Protein 3V53 (pdb70)

InterPro domains:
  IPR000504 RNA recognition motif domain [PF00076] (89-157)
  IPR000504 RNA recognition motif domain [PS50102] (87-164)
  IPR000504 RNA recognition motif domain [SM00360] (88-160)
  IPR002483 PWI domain [PF01480] (771-836)
  IPR002483 PWI domain [PS51025] (750-843)
  IPR002483 PWI domain [SM00311] (763-836)
  IPR012677 Nucleotide-binding alpha-beta plait domain superfamily [G3DSA:3.30.70.330] (80-192)
  IPR034268 RBM25, RNA recognition motif [cd12446] (87-169)
  IPR035979 RNA-binding domain superfamily [SSF54928] (70-164)
  IPR036483 PWI domain superfamily [SSF101233] (751-835)
  IPR052768 RNA-binding protein 25 [PTHR18806] (356-843)

CATH classification: 1.20.1390.10

Nearest PDB structures (foldseek):
  3v53-assembly4_D  TM=1.009E+00  e=7.976E-16  Homo sapiens
  3v53-assembly2_B  TM=9.861E-01  e=3.843E-13  Homo sapiens
  3v53-assembly3_C  TM=9.890E-01  e=5.016E-13  Homo sapiens
  3v53-assembly1_A  TM=9.859E-01  e=1.176E-12  Homo sapiens
  3v53-assembly5_E  TM=9.800E-01  e=1.276E-10  Homo sapiens

Sequence (537 aa):
HHHHMKRKHIKSLIEKIPTAKPELFAYPLDWSIVDSILMERRIRPWINKKIIEYIGATLVDFVCSKVMAHSSPQSILDDVAMVLDEEAEVFIVKMWRLLIYETEAKKIGLHHHMKRKHIKSLIEKIPTAKPELFAYPLDWSIVDSILMERRIRPWINKKIIEYIGEEEATLVDFVCSKVMAHSSPQSILDDVAMVLDEEAEVFIVKMWRLLIYETEAKKIGLKHIKSLIEKIPTAKPELFAYPLDWSIVDSILMERRIRPWINKKIIEYIGEEEATLVDFVCSKVMAHSSPQSILDDVAMVLDEEAEVFIVKMWRLLIYETEAKKIHHMKRKHIKSLIEKIPTAKPELFAYPLDWSIVDSILMERRIRPWINKKIIEYIGEEEATLVDFVCSKVMAHSSPQSILDDVAMVLDEEAEVFIVKMWRLLIYETEAKKIKHIKSLIEKIPTAKPELFAYPLDWSIVDSILMERRIRPWINKKIIEYIEEEATLVDFVCSKVMAHSSPQSILDDVAMVLDEEAEVFIVKMWRLLIYETEAKK

Secondary structure (DSSP, 8-state):
-TTHHHHHSSHHHHHHS-SSHHHHHHS---TTTS-HHHIIIIIHHHHHHHHHHHT--HHHHHHHHHHHTT--HHHHHHHHHHHHTTHHHHHHHHHHHHHHHHHHHHHH--/--HHHHHS-HHHHTTS-SSHHHHHT----GGG--HHHIIIIIHHHHHHHHHHHSSS--HHHHHHHHHHHHTT--HHHHHHHHTTTSTTTHHHHHHHHHHHHHHHHHHHHTT-/--HHHHHHHS--SHHHHHHS---STT--HHHIIIIIHHHHHHHHHHHHSS--HHHHHHHHHHHHHT--HHHHHHHHTTT-TTTHHHHHHHHHHHHHHHHHHHH-/-HHHHH-HHHHHHHS-SSHHHHHT----GGG--HHHIIIIIHHHHHHHHHHHHTS--HHHHHHHHHHHHTT--HHHHHHHHTTTSTTHHHHHHHHHHHHHHHHHHHHH-/--HHHHHTTS--SHHHHHTS---TTT--HHHIIIIIHHHHHHHHHHH----HHHHHHHHHHHHTT--HHHHHHHHTTTSTTTHHHHHHHHHHHHHHHHHHH-

Foldseek 3Di:
DLCVLLVVPVVPLLVLQDPDPVVLLVDPFDCVLVDPVCCVPPNLVVQVVVVCVQPVDPVSVVLSVCVNVVDRLVVSLVVCCVPRPVVSVVVSSVSSSVRSSNRVSVVSPD/DCPLVVPPPVVLLVLADDDDVVNLPDPFPLVQPDPCCCVPPQLVVLQVVCCVQDVHGDVVLSVVLSVCSVVVHRLVVSLVVSCVPVNPCSSVVSSVSSSVRSSSSVSVVPPD/DPQPVLLVVQDQDDPVLLVDPQPLVQDDDVCCVPPQLVVLQVVVCVQVVDGDVVLSVVLSVCSNVVHRLVVSLVVCCVVVVPCSVVSSSVNSSRSSSVSVVVVD/DCLLVVPVPPLVVLQDPDDVVLLVRPFPLVLVDPVCCVPPQLVVLQVVVCVQVVDGDVVLSVVLVVCSNVVHRLVVSLVVCCVVRPPCSSVVSSVSSSVRSSVRVSVVD/DDVPVLLVPADDDDVVNLVDPFDVVLVDVVCLVPPQLVVLQVVCVVQPVRPPVVSVVLSVCVNVVDRLVVSLVVSCVVVVPCSSVSSSVNSSVSSRVSVVSD

Solvent-accessible surface area: 29246 Å² total; per-residue (Å²): 102,118,63,103,59,56,74,131,43,69,177,69,9,86,82,36,14,32,148,33,74,90,83,3,27,79,48,117,20,45,58,101,30,7,57,85,62,13,14,136,83,90,2,108,64,51,0,71,63,19,24,93,98,89,82,88,110,57,24,7,69,22,5,11,62,42,0,73,67,81,21,64,12,59,45,0,14,35,6,10,24,11,71,24,80,120,36,0,67,90,6,0,39,44,0,3,108,18,1,1,32,29,8,51,5,127,113,50,46,148,136,55,84,59,88,80,78,130,31,171,55,16,92,122,40,14,18,124,50,64,97,100,2,26,78,39,115,16,45,54,104,39,11,60,83,64,15,15,130,119,46,2,72,48,55,0,30,139,46,1,72,114,54,61,67,121,105,72,47,96,24,0,56,78,2,11,56,58,4,71,68,91,19,61,10,71,44,4,18,74,58,1,27,154,88,2,104,104,67,1,83,97,0,0,35,34,0,8,104,40,1,0,40,24,4,30,20,105,95,117,73,211,145,130,13,63,55,14,5,105,119,5,13,101,55,69,103,117,0,33,81,51,113,13,56,61,100,35,12,56,82,119,14,4,130,188,46,0,92,64,22,0,38,74,17,6,70,110,38,58,65,112,118,83,63,103,28,6,73,84,1,4,57,63,0,68,71,82,22,63,12,72,43,0,15,69,57,9,30,161,117,16,134,149,57,2,85,70,0,0,26,71,0,5,9,6,0,0,17,28,0,39,33,98,71,81,99,124,57,57,189,130,40,80,172,49,1,83,134,96,13,28,140,51,69,98,115,4,31,76,35,116,16,37,48,98,39,7,54,80,88,24,15,75,208,83,0,77,58,36,0,31,54,39,0,64,116,54,68,74,111,104,32,42,57,0,0,70,3,0,15,57,63,0,80,70,89,22,58,10,63,50,2,10,52,15,1,32,13,30,15,52,74,36,0,85,74,0,0,38,92,0,4,95,16,0,0,32,17,0,15,7,65,113,91,130,35,8,126,75,19,21,87,56,21,19,137,45,78,102,99,4,28,77,78,124,37,42,44,100,68,38,42,87,124,31,34,127,73,50,9,32,70,32,0,53,24,26,7,57,98,32,53,102,53,34,73,94,36,15,99,89,3,20,62,54,12,67,70,106,26,57,18,68,41,0,16,84,50,11,28,160,120,16,117,131,62,1,71,75,0,0,39,57,0,25,42,1,17,12,18,49,20,52,40,80,101

GO terms:
  GO:0005515 protein binding (F, IPI)
  GO:0005654 nucleoplasm (C, TAS)
  GO:0016607 nuclear speck (C, IDA)
  GO:0003729 mRNA binding (F, IDA)
  GO:0042981 regulation of apoptotic process (P, IDA)
  GO:0000381 regulation of alternative mRNA splicing, via spliceosome (P, IDA)
  GO:0003723 RNA binding (F, HDA)

Organism: Homo sapiens (NCBI:txid9606)

Radius of gyration: 31.36 Å; Cα contacts (8 Å, |Δi|>4): 424; chains: 5; bounding box: 88×64×77 Å

B-factor: mean 81.65, std 25.26, range [36.69, 158.66]

Structure (mmCIF, N/CA/C/O backbone):
data_3V53
#
_entry.id   3V53
#
_cell.length_a   81.577
_cell.length_b   86.172
_cell.length_c   197.174
_cell.angle_alpha   90.00
_cell.angle_beta   90.00
_cell.angle_gamma   90.00
#
_symmetry.space_group_name_H-M   'C 2 2 21'
#
loop_
_atom_site.group_PDB
_atom_site.id
_atom_site.type_symbol
_atom_site.label_atom_id
_atom_site.label_alt_id
_atom_site.label_comp_id
_atom_site.label_asym_id
_atom_site.label_entity_id
_atom_site.label_seq_id
_atom_site.pdbx_PDB_ins_code
_atom_site.Cartn_x
_atom_site.Cartn_y
_atom_site.Cartn_z
_atom_site.occupancy
_atom_site.B_iso_or_equiv
_atom_site.auth_seq_id
_atom_site.auth_comp_id
_atom_site.auth_asym_id
_atom_site.auth_atom_id
_atom_site.pdbx_PDB_model_num
ATOM 1 N N . HIS A 1 5 ? 43.340 17.787 41.211 1.00 129.79 729 HIS A N 1
ATOM 2 C CA . HIS A 1 5 ? 43.222 17.947 39.731 1.00 125.63 729 HIS A CA 1
ATOM 3 C C . HIS A 1 5 ? 41.964 17.285 39.169 1.00 122.52 729 HIS A C 1
ATOM 4 O O . HIS A 1 5 ? 41.494 17.663 38.091 1.00 118.10 729 HIS A O 1
ATOM 6 N N . HIS A 1 6 ? 41.429 16.310 39.910 1.00 125.46 730 HIS A N 1
ATOM 7 C CA . HIS A 1 6 ? 40.247 15.530 39.508 1.00 123.81 730 HIS A CA 1
ATOM 8 C C . HIS A 1 6 ? 39.164 16.381 38.834 1.00 118.02 730 HIS A C 1
ATOM 9 O O . HIS A 1 6 ? 38.779 16.121 37.692 1.00 115.17 730 HIS A O 1
ATOM 11 N N . HIS A 1 7 ? 38.682 17.393 39.552 1.00 116.93 731 HIS A N 1
ATOM 12 C CA . HIS A 1 7 ? 37.801 18.419 38.996 1.00 112.17 731 HIS A CA 1
ATOM 13 C C . HIS A 1 7 ? 38.238 19.766 39.563 0.50 112.04 731 HIS A C 1
ATOM 14 O O . HIS A 1 7 ? 37.543 20.776 39.423 0.50 108.90 731 HIS A O 1
ATOM 16 N N . HIS A 1 8 ? 39.414 19.754 40.191 1.00 116.13 732 HIS A N 1
ATOM 17 C CA . HIS A 1 8 ? 39.984 20.901 40.895 1.00 117.32 732 HIS A CA 1
ATOM 18 C C . HIS A 1 8 ? 40.377 22.051 39.967 1.00 114.20 732 HIS A C 1
ATOM 19 O O . HIS A 1 8 ? 40.143 23.220 40.291 1.00 112.78 732 HIS A O 1
ATOM 26 N N . MET A 1 9 ? 40.966 21.717 38.818 1.00 113.75 733 MET A N 1
ATOM 27 C CA . MET A 1 9 ? 41.400 22.721 37.840 1.00 111.48 733 MET A CA 1
ATOM 28 C C . MET A 1 9 ? 40.233 23.414 37.155 1.00 106.79 733 MET A C 1
ATOM 29 O O . MET A 1 9 ? 40.335 24.579 36.768 1.00 105.07 733 MET A O 1
ATOM 34 N N . LYS A 1 10 ? 39.127 22.688 37.014 1.00 105.25 734 LYS A N 1
ATOM 35 C CA . LYS A 1 10 ? 37.914 23.215 36.390 1.00 101.54 734 LYS A CA 1
ATOM 36 C C . LYS A 1 10 ? 37.228 24.270 37.253 1.00 101.03 734 LYS A C 1
ATOM 37 O O . LYS A 1 10 ? 36.630 25.214 36.732 1.00 98.57 734 LYS A O 1
ATOM 43 N N . ARG A 1 11 ? 37.313 24.095 38.571 1.00 103.85 735 ARG A N 1
ATOM 44 C CA . ARG A 1 11 ? 36.647 24.981 39.521 1.00 104.15 735 ARG A CA 1
ATOM 45 C C . ARG A 1 11 ? 37.473 26.232 39.827 1.00 104.69 735 ARG A C 1
ATOM 46 O O . ARG A 1 11 ? 36.926 27.333 39.929 1.00 103.50 735 ARG A O 1
ATOM 48 N N . LYS A 1 12 ? 38.787 26.048 39.959 1.00 106.91 736 LYS A N 1
ATOM 49 C CA . LYS A 1 12 ? 39.728 27.115 40.331 1.00 108.22 736 LYS A CA 1
ATOM 50 C C . LYS A 1 12 ? 39.809 28.256 39.305 1.00 105.79 736 LYS A C 1
ATOM 51 O O . LYS A 1 12 ? 39.902 29.461 39.681 1.00 106.06 736 LYS A O 1
ATOM 57 N N . HIS A 1 13 ? 39.785 27.855 38.013 1.00 103.88 737 HIS A N 1
ATOM 58 C CA . HIS A 1 13 ? 39.787 28.843 36.941 1.00 101.99 737 HIS A CA 1
ATOM 59 C C . HIS A 1 13 ? 38.378 28.706 36.375 1.00 99.05 737 HIS A C 1
ATOM 60 O O . HIS A 1 13 ? 38.121 27.916 35.445 1.00 97.82 737 HIS A O 1
ATOM 67 N N . ILE A 1 14 ? 37.455 29.450 36.997 1.00 98.38 738 ILE A N 1
ATOM 68 C CA . ILE A 1 14 ? 36.061 29.465 36.562 1.00 96.11 738 ILE A CA 1
ATOM 69 C C . ILE A 1 14 ? 35.865 30.771 35.828 1.00 95.11 738 ILE A C 1
ATOM 70 O O . ILE A 1 14 ? 35.130 30.842 34.846 1.00 93.55 738 ILE A O 1
ATOM 73 N N . LYS A 1 15 ? 36.562 31.798 36.314 1.00 96.53 739 LYS A N 1
ATOM 74 C CA . LYS A 1 15 ? 36.471 33.147 35.773 1.00 96.37 739 LYS A CA 1
ATOM 75 C C . LYS A 1 15 ? 37.213 33.228 34.446 1.00 96.08 739 LYS A C 1
ATOM 76 O O . LYS A 1 15 ? 36.795 33.939 33.530 1.00 95.67 739 LYS A O 1
ATOM 82 N N . SER A 1 16 ? 38.305 32.476 34.350 1.00 96.94 740 SER A N 1
ATOM 83 C CA . SER A 1 16 ? 39.181 32.509 33.186 1.00 97.56 740 SER A CA 1
ATOM 84 C C . SER A 1 16 ? 38.631 31.654 32.043 1.00 95.67 740 SER A C 1
ATOM 85 O O . SER A 1 16 ? 38.575 32.100 30.894 1.00 95.55 740 SER A O 1
ATOM 88 N N . LEU A 1 17 ? 38.222 30.429 32.369 1.00 94.51 741 LEU A N 1
ATOM 89 C CA . LEU A 1 17 ? 37.741 29.473 31.375 1.00 92.90 741 LEU A CA 1
ATOM 90 C C . LEU A 1 17 ? 36.416 29.889 30.752 1.00 90.92 741 LEU A C 1
ATOM 91 O O . LEU A 1 17 ? 36.156 29.597 29.584 1.00 90.03 741 LEU A O 1
ATOM 96 N N . ILE A 1 18 ? 35.582 30.567 31.533 1.00 90.68 742 ILE A N 1
ATOM 97 C CA . ILE A 1 18 ? 34.279 31.007 31.045 1.00 89.58 742 ILE A CA 1
ATOM 98 C C . ILE A 1 18 ? 34.427 32.153 30.048 1.00 90.40 742 ILE A C 1
ATOM 99 O O . ILE A 1 18 ? 33.609 32.300 29.136 1.00 89.84 742 ILE A O 1
ATOM 104 N N . GLU A 1 19 ? 35.485 32.946 30.222 1.00 92.23 743 GLU A N 1
ATOM 105 C CA . GLU A 1 19 ? 35.772 34.075 29.343 1.00 93.83 743 GLU A CA 1
ATOM 106 C C . GLU A 1 19 ? 36.130 33.598 27.939 1.00 94.12 743 GLU A C 1
ATOM 107 O O . GLU A 1 19 ? 35.854 34.285 26.955 1.00 94.94 743 GLU A O 1
ATOM 109 N N . LYS A 1 20 ? 36.733 32.412 27.861 1.00 93.97 744 LYS A N 1
ATOM 110 C CA . LYS A 1 20 ? 37.119 31.801 26.590 1.00 94.82 744 LYS A CA 1
ATOM 111 C C . LYS A 1 20 ? 35.919 31.421 25.712 1.00 93.42 744 LYS A C 1
ATOM 112 O O . LYS A 1 20 ? 36.004 31.481 24.485 1.00 94.47 744 LYS A O 1
ATOM 114 N N . ILE A 1 21 ? 34.806 31.042 26.342 1.00 91.81 745 ILE A N 1
ATOM 115 C CA . ILE A 1 21 ? 33.615 30.573 25.621 1.00 90.73 745 ILE A CA 1
ATOM 116 C C . ILE A 1 21 ? 32.797 31.720 25.014 1.00 91.88 745 ILE A C 1
ATOM 117 O O . ILE A 1 21 ? 32.315 32.593 25.741 1.00 92.35 745 ILE A O 1
ATOM 122 N N . PRO A 1 22 ? 32.635 31.711 23.675 1.00 92.89 746 PRO A N 1
ATOM 123 C CA . PRO A 1 22 ? 31.860 32.721 22.950 1.00 94.79 746 PRO A CA 1
ATOM 124 C C . PRO A 1 22 ? 30.356 32.599 23.203 1.00 94.32 746 PRO A C 1
ATOM 125 O O . PRO A 1 22 ? 29.842 31.492 23.368 1.00 92.48 746 PRO A O 1
ATOM 129 N N . THR A 1 23 ? 29.663 33.736 23.225 1.00 96.70 747 THR A N 1
ATOM 130 C CA . THR A 1 23 ? 28.228 33.766 23.519 1.00 97.40 747 THR A CA 1
ATOM 131 C C . THR A 1 23 ? 27.365 33.763 22.253 1.00 99.10 747 THR A C 1
ATOM 132 O O . THR A 1 23 ? 26.147 33.559 22.324 1.00 99.51 747 THR A O 1
ATOM 136 N N . ALA A 1 24 ? 27.999 33.990 21.103 1.00 100.79 748 ALA A N 1
ATOM 137 C CA . ALA A 1 24 ? 27.308 33.963 19.814 1.00 102.81 748 ALA A CA 1
ATOM 138 C C . ALA A 1 24 ? 27.575 32.650 19.081 1.00 101.25 748 ALA A C 1
ATOM 139 O O . ALA A 1 24 ? 28.731 32.269 18.882 1.00 100.69 748 ALA A O 1
ATOM 141 N N . LYS A 1 25 ? 26.496 31.971 18.683 1.00 101.18 749 LYS A N 1
ATOM 142 C CA . LYS A 1 25 ? 26.565 30.669 18.002 1.00 99.85 749 LYS A CA 1
ATOM 143 C C . LYS A 1 25 ? 27.549 30.613 16.816 1.00 101.43 749 LYS A C 1
ATOM 144 O O . LYS A 1 25 ? 28.379 29.704 16.763 1.00 99.97 749 LYS A O 1
ATOM 150 N N . PRO A 1 26 ? 27.465 31.575 15.867 1.00 105.04 750 PRO A N 1
ATOM 151 C CA . PRO A 1 26 ? 28.413 31.531 14.745 1.00 107.25 750 PRO A CA 1
ATOM 152 C C . PRO A 1 26 ? 29.872 31.626 15.197 1.00 107.22 750 PRO A C 1
ATOM 153 O O . PRO A 1 26 ? 30.719 30.897 14.679 1.00 107.46 750 PRO A O 1
ATOM 157 N N . GLU A 1 27 ? 30.149 32.505 16.159 1.00 107.35 751 GLU A N 1
ATOM 158 C CA . GLU A 1 27 ? 31.483 32.630 16.746 1.00 107.48 751 GLU A CA 1
ATOM 159 C C . GLU A 1 27 ? 31.899 31.363 17.497 1.00 104.14 751 GLU A C 1
ATOM 160 O O . GLU A 1 27 ? 33.035 30.900 17.361 1.00 104.70 751 GLU A O 1
ATOM 166 N N . LEU A 1 28 ? 30.970 30.812 18.278 1.00 101.24 752 LEU A N 1
ATOM 167 C CA . LEU A 1 28 ? 31.217 29.620 19.089 1.00 98.46 752 LEU A CA 1
ATOM 168 C C . LEU A 1 28 ? 31.385 28.364 18.243 1.00 98.02 752 LEU A C 1
ATOM 169 O O . LEU A 1 28 ? 32.178 27.487 18.578 1.00 97.29 752 LEU A O 1
ATOM 174 N N . PHE A 1 29 ? 30.642 28.285 17.146 1.00 98.94 753 PHE A N 1
ATOM 175 C CA . PHE A 1 29 ? 30.778 27.175 16.209 1.00 99.15 753 PHE A CA 1
ATOM 176 C C . PHE A 1 29 ? 32.099 27.265 15.448 1.00 101.75 753 PHE A C 1
ATOM 177 O O . PHE A 1 29 ? 32.646 26.249 15.015 1.00 102.09 753 PHE A O 1
ATOM 185 N N . ALA A 1 30 ? 32.608 28.487 15.309 1.00 104.06 754 ALA A N 1
ATOM 186 C CA . ALA A 1 30 ? 33.874 28.738 14.625 1.00 107.40 754 ALA A CA 1
ATOM 187 C C . ALA A 1 30 ? 35.091 28.480 15.519 1.00 107.20 754 ALA A C 1
ATOM 188 O O . ALA A 1 30 ? 36.219 28.383 15.025 1.00 110.25 754 ALA A O 1
ATOM 190 N N . TYR A 1 31 ? 34.855 28.368 16.826 1.00 104.02 755 TYR A N 1
ATOM 191 C CA . TYR A 1 31 ? 35.925 28.214 17.810 1.00 103.86 755 TYR A CA 1
ATOM 192 C C . TYR A 1 31 ? 36.897 27.089 17.447 1.00 105.36 755 TYR A C 1
ATOM 193 O O . TYR A 1 31 ? 36.468 25.970 17.156 1.00 103.95 755 TYR A O 1
ATOM 202 N N . PRO A 1 32 ? 38.210 27.394 17.455 1.00 108.67 756 PRO A N 1
ATOM 203 C CA . PRO A 1 32 ? 39.266 26.424 17.158 1.00 111.22 756 PRO A CA 1
ATOM 204 C C . PRO A 1 32 ? 39.384 25.352 18.239 1.00 109.24 756 PRO A C 1
ATOM 205 O O . PRO A 1 32 ? 40.213 25.466 19.147 1.00 110.30 756 PRO A O 1
ATOM 209 N N . LEU A 1 33 ? 38.556 24.317 18.130 1.00 106.81 757 LEU A N 1
ATOM 210 C CA . LEU A 1 33 ? 38.537 23.243 19.114 1.00 105.32 757 LEU A CA 1
ATOM 211 C C . LEU A 1 33 ? 39.714 22.290 18.935 1.00 108.88 757 LEU A C 1
ATOM 212 O O . LEU A 1 33 ? 39.958 21.779 17.841 1.00 111.03 757 LEU A O 1
ATOM 217 N N . ASP A 1 34 ? 40.435 22.056 20.026 1.00 110.01 758 ASP A N 1
ATOM 218 C CA . ASP A 1 34 ? 41.539 21.113 20.030 1.00 113.99 758 ASP A CA 1
ATOM 219 C C . ASP A 1 34 ? 41.006 19.698 20.240 1.00 112.83 758 ASP A C 1
ATOM 220 O O . ASP A 1 34 ? 40.659 19.310 21.356 1.00 111.12 758 ASP A O 1
ATOM 225 N N . TRP A 1 35 ? 40.935 18.940 19.149 1.00 114.28 759 TRP A N 1
ATOM 226 C CA . TRP A 1 35 ? 40.425 17.569 19.169 1.00 113.76 759 TRP A CA 1
ATOM 227 C C . TRP A 1 35 ? 41.400 16.574 19.801 1.00 117.56 759 TRP A C 1
ATOM 228 O O . TRP A 1 35 ? 41.017 15.447 20.122 1.00 117.29 759 TRP A O 1
ATOM 239 N N . SER A 1 36 ? 42.653 16.995 19.969 1.00 121.69 760 SER A N 1
ATOM 240 C CA . SER A 1 36 ? 43.712 16.144 20.520 1.00 126.47 760 SER A CA 1
ATOM 241 C C . SER A 1 36 ? 43.482 15.847 21.996 1.00 125.14 760 SER A C 1
ATOM 242 O O . SER A 1 36 ? 43.927 14.819 22.511 1.00 128.13 760 SER A O 1
ATOM 245 N N . ILE A 1 37 ? 42.792 16.763 22.668 1.00 121.18 761 ILE A N 1
ATOM 246 C CA . ILE A 1 37 ? 42.412 16.590 24.066 1.00 119.83 761 ILE A CA 1
ATOM 247 C C . ILE A 1 37 ? 41.114 15.786 24.150 1.00 116.57 761 ILE A C 1
ATOM 248 O O . ILE A 1 37 ? 40.874 15.082 25.133 1.00 117.05 761 ILE A O 1
ATOM 253 N N . VAL A 1 38 ? 40.288 15.883 23.110 1.00 113.88 762 VAL A N 1
ATOM 254 C CA . VAL A 1 38 ? 39.083 15.065 23.008 1.00 111.42 762 VAL A CA 1
ATOM 255 C C . VAL A 1 38 ? 39.505 13.629 22.690 1.00 114.93 762 VAL A C 1
ATOM 256 O O . VAL A 1 38 ? 39.536 13.207 21.530 1.00 115.89 762 VAL A O 1
ATOM 260 N N . ASP A 1 39 ? 39.853 12.892 23.739 1.00 117.41 763 ASP A N 1
ATOM 261 C CA . ASP A 1 39 ? 40.395 11.547 23.598 1.00 121.74 763 ASP A CA 1
ATOM 262 C C . ASP A 1 39 ? 39.393 10.476 24.022 1.00 120.94 763 ASP A C 1
ATOM 263 O O . ASP A 1 39 ? 38.219 10.771 24.255 1.00 116.97 763 ASP A O 1
ATOM 268 N N . SER A 1 40 ? 39.868 9.236 24.114 1.00 125.38 764 SER A N 1
ATOM 269 C CA . SER A 1 40 ? 39.046 8.102 24.531 1.00 125.85 764 SER A CA 1
ATOM 270 C C . SER A 1 40 ? 38.515 8.262 25.957 1.00 125.01 764 SER A C 1
ATOM 271 O O . SER A 1 40 ? 37.369 7.902 26.240 1.00 123.05 764 SER A O 1
ATOM 273 N N . ILE A 1 41 ? 39.348 8.811 26.840 1.00 126.87 765 ILE A N 1
ATOM 274 C CA . ILE A 1 41 ? 38.999 8.992 28.250 1.00 126.96 765 ILE A CA 1
ATOM 275 C C . ILE A 1 41 ? 37.889 10.028 28.467 1.00 121.57 765 ILE A C 1
ATOM 276 O O . ILE A 1 41 ? 36.868 9.721 29.090 1.00 120.75 765 ILE A O 1
ATOM 278 N N . LEU A 1 42 ? 38.089 11.238 27.935 1.00 118.49 766 LEU A N 1
ATOM 279 C CA . LEU A 1 42 ? 37.160 12.370 28.112 1.00 113.77 766 LEU A CA 1
ATOM 280 C C . LEU A 1 42 ? 35.713 12.060 27.730 1.00 110.73 766 LEU A C 1
ATOM 281 O O . LEU A 1 42 ? 34.780 12.681 28.243 1.00 108.39 766 LEU A O 1
ATOM 283 N N . MET A 1 43 ? 35.543 11.097 26.828 1.00 111.24 767 MET A N 1
ATOM 284 C CA . MET A 1 43 ? 34.231 10.629 26.396 1.00 109.15 767 MET A CA 1
ATOM 285 C C . MET A 1 43 ? 33.460 9.902 27.495 1.00 110.78 767 MET A C 1
ATOM 286 O O . MET A 1 43 ? 32.290 10.213 27.760 1.00 108.72 767 MET A O 1
ATOM 291 N N . GLU A 1 44 ? 34.132 8.933 28.127 1.00 115.12 768 GLU A N 1
ATOM 292 C CA . GLU A 1 44 ? 33.504 8.120 29.166 1.00 117.76 768 GLU A CA 1
ATOM 293 C C . GLU A 1 44 ? 33.382 8.904 30.470 1.00 117.86 768 GLU A C 1
ATOM 294 O O . GLU A 1 44 ? 32.389 8.774 31.188 1.00 118.31 768 GLU A O 1
ATOM 300 N N . ARG A 1 45 ? 34.398 9.714 30.765 1.00 117.77 769 ARG A N 1
ATOM 301 C CA . ARG A 1 45 ? 34.432 10.502 31.991 1.00 118.05 769 ARG A CA 1
ATOM 302 C C . ARG A 1 45 ? 33.321 11.558 32.037 1.00 113.96 769 ARG A C 1
ATOM 303 O O . ARG A 1 45 ? 32.480 11.525 32.940 1.00 114.91 769 ARG A O 1
ATOM 305 N N . ARG A 1 46 ? 33.302 12.466 31.057 1.00 110.01 770 ARG A N 1
ATOM 306 C CA . ARG A 1 46 ? 32.406 13.637 31.114 1.00 106.61 770 ARG A CA 1
ATOM 307 C C . ARG A 1 46 ? 31.426 13.800 29.951 0.50 103.59 770 ARG A C 1
ATOM 308 O O . ARG A 1 46 ? 30.298 14.271 30.150 0.50 102.33 770 ARG A O 1
ATOM 316 N N . ILE A 1 47 ? 31.861 13.429 28.746 1.00 103.00 771 ILE A N 1
ATOM 317 C CA . ILE A 1 47 ? 31.087 13.742 27.539 1.00 100.35 771 ILE A CA 1
ATOM 318 C C . ILE A 1 47 ? 29.931 12.773 27.322 1.00 100.81 771 ILE A C 1
ATOM 319 O O . ILE A 1 47 ? 28.765 13.195 27.258 1.00 99.40 771 ILE A O 1
ATOM 324 N N . ARG A 1 48 ? 30.259 11.482 27.225 1.00 103.29 772 ARG A N 1
ATOM 325 C CA . ARG A 1 48 ? 29.261 10.448 26.946 1.00 104.34 772 ARG A CA 1
ATOM 326 C C . ARG A 1 48 ? 28.113 10.424 27.962 1.00 105.48 772 ARG A C 1
ATOM 327 O O . ARG A 1 48 ? 26.949 10.362 27.554 1.00 104.67 772 ARG A O 1
ATOM 335 N N . PRO A 1 49 ? 28.426 10.481 29.278 1.00 107.85 773 PRO A N 1
ATOM 336 C CA . PRO A 1 49 ? 27.327 10.497 30.242 1.00 109.60 773 PRO A CA 1
ATOM 337 C C . PRO A 1 49 ? 26.495 11.774 30.138 1.00 107.09 773 PRO A C 1
ATOM 338 O O . PRO A 1 49 ? 25.271 11.725 30.286 1.00 107.91 773 PRO A O 1
ATOM 342 N N . TRP A 1 50 ? 27.160 12.896 29.871 1.00 104.66 774 TRP A N 1
ATOM 343 C CA . TRP A 1 50 ? 26.494 14.186 29.726 1.00 102.60 774 TRP A CA 1
ATOM 344 C C . TRP A 1 50 ? 25.483 14.156 28.586 1.00 101.45 774 TRP A C 1
ATOM 345 O O . TRP A 1 50 ? 24.389 14.711 28.707 1.00 101.59 774 TRP A O 1
ATOM 356 N N . ILE A 1 51 ? 25.866 13.515 27.483 1.00 100.92 775 ILE A N 1
ATOM 357 C CA . ILE A 1 51 ? 24.986 13.348 26.329 1.00 100.36 775 ILE A CA 1
ATOM 358 C C . ILE A 1 51 ? 23.784 12.488 26.712 1.00 103.19 775 ILE A C 1
ATOM 359 O O . ILE A 1 51 ? 22.632 12.875 26.480 1.00 103.29 775 ILE A O 1
ATOM 364 N N . ASN A 1 52 ? 24.068 11.334 27.312 1.00 106.21 776 ASN A N 1
ATOM 365 C CA . ASN A 1 52 ? 23.038 10.379 27.705 1.00 109.78 776 ASN A CA 1
ATOM 366 C C . ASN A 1 52 ? 22.053 10.953 28.723 1.00 112.04 776 ASN A C 1
ATOM 367 O O . ASN A 1 52 ? 20.861 10.652 28.671 1.00 114.01 776 ASN A O 1
ATOM 372 N N . LYS A 1 53 ? 22.551 11.781 29.638 1.00 112.34 777 LYS A N 1
ATOM 373 C CA . LYS A 1 53 ? 21.696 12.420 30.638 1.00 114.89 777 LYS A CA 1
ATOM 374 C C . LYS A 1 53 ? 20.789 13.474 30.004 1.00 113.47 777 LYS A C 1
ATOM 375 O O . LYS A 1 53 ? 19.592 13.527 30.299 1.00 116.14 777 LYS A O 1
ATOM 377 N N . LYS A 1 54 ? 21.362 14.293 29.123 1.00 110.00 778 LYS A N 1
ATOM 378 C CA . LYS A 1 54 ? 20.631 15.381 28.469 1.00 108.92 778 LYS A CA 1
ATOM 379 C C . LYS A 1 54 ? 19.609 14.889 27.441 1.00 109.44 778 LYS A C 1
ATOM 380 O O . LYS A 1 54 ? 18.667 15.609 27.108 1.00 110.02 778 LYS A O 1
ATOM 382 N N . ILE A 1 55 ? 19.793 13.665 26.949 1.00 109.73 779 ILE A N 1
ATOM 383 C CA . ILE A 1 55 ? 18.902 13.095 25.934 1.00 110.39 779 ILE A CA 1
ATOM 384 C C . ILE A 1 55 ? 17.551 12.655 26.517 1.00 114.57 779 ILE A C 1
ATOM 385 O O . ILE A 1 55 ? 16.559 12.547 25.790 1.00 115.57 779 ILE A O 1
ATOM 390 N N . ILE A 1 56 ? 17.523 12.413 27.827 1.00 117.54 780 ILE A N 1
ATOM 391 C CA . ILE A 1 56 ? 16.305 11.990 28.520 1.00 122.45 780 ILE A CA 1
ATOM 392 C C . ILE A 1 56 ? 15.237 13.090 28.528 1.00 123.98 780 ILE A C 1
ATOM 393 O O . ILE A 1 56 ? 14.044 12.803 28.375 1.00 127.41 780 ILE A O 1
ATOM 398 N N . GLU A 1 57 ? 15.675 14.340 28.681 1.00 121.86 781 GLU A N 1
ATOM 399 C CA . GLU A 1 57 ? 14.767 15.492 28.729 1.00 123.56 781 GLU A CA 1
ATOM 400 C C . GLU A 1 57 ? 14.029 15.713 27.415 1.00 122.87 781 GLU A C 1
ATOM 401 O O . GLU A 1 57 ? 12.886 16.173 27.408 1.00 126.26 781 GLU A O 1
ATOM 407 N N . TYR A 1 58 ? 14.689 15.387 26.310 1.00 118.95 782 TYR A N 1
ATOM 408 C CA . TYR A 1 58 ? 14.098 15.575 25.000 1.00 118.29 782 TYR A CA 1
ATOM 409 C C . TYR A 1 58 ? 13.126 14.433 24.628 1.00 121.02 782 TYR A C 1
ATOM 410 O O . TYR A 1 58 ? 12.032 14.689 24.056 1.00 123.48 782 TYR A O 1
ATOM 419 N N . ILE A 1 59 ? 13.508 13.189 24.994 1.00 121.15 783 ILE A N 1
ATOM 420 C CA . ILE A 1 59 ? 12.762 12.001 24.520 1.00 123.44 783 ILE A CA 1
ATOM 421 C C . ILE A 1 59 ? 12.130 11.060 25.569 1.00 128.26 783 ILE A C 1
ATOM 422 O O . ILE A 1 59 ? 10.992 10.602 25.383 1.00 132.12 783 ILE A O 1
ATOM 424 N N . GLY A 1 60 ? 12.868 10.754 26.638 1.00 128.49 784 GLY A N 1
ATOM 425 C CA . GLY A 1 60 ? 12.405 9.775 27.651 1.00 133.38 784 GLY A CA 1
ATOM 426 C C . GLY A 1 60 ? 12.912 8.340 27.431 1.00 133.35 784 GLY A C 1
ATOM 427 O O . GLY A 1 60 ? 14.041 8.136 26.978 1.00 129.18 784 GLY A O 1
ATOM 428 N N . ALA A 1 64 ? 18.466 6.124 22.913 1.00 127.37 788 ALA A N 1
ATOM 429 C CA . ALA A 1 64 ? 19.199 4.940 23.347 1.00 129.54 788 ALA A CA 1
ATOM 430 C C . ALA A 1 64 ? 20.345 4.601 22.390 1.00 127.46 788 ALA A C 1
ATOM 431 O O . ALA A 1 64 ? 21.519 4.769 22.732 1.00 126.61 788 ALA A O 1
ATOM 433 N N . THR A 1 65 ? 19.996 4.130 21.193 1.00 127.03 789 THR A N 1
ATOM 434 C CA . THR A 1 65 ? 20.983 3.800 20.162 1.00 125.64 789 THR A CA 1
ATOM 435 C C . THR A 1 65 ? 21.590 5.057 19.540 1.00 121.95 789 THR A C 1
ATOM 436 O O . THR A 1 65 ? 22.747 5.049 19.119 1.00 121.24 789 THR A O 1
ATOM 440 N N . LEU A 1 66 ? 20.800 6.129 19.494 1.00 120.24 790 LEU A N 1
ATOM 441 C CA . LEU A 1 66 ? 21.231 7.417 18.949 1.00 117.15 790 LEU A CA 1
ATOM 442 C C . LEU A 1 66 ? 22.375 8.041 19.746 1.00 115.97 790 LEU A C 1
ATOM 443 O O . LEU A 1 66 ? 23.217 8.739 19.182 1.00 114.30 790 LEU A O 1
ATOM 445 N N . VAL A 1 67 ? 22.398 7.781 21.052 1.00 117.22 791 VAL A N 1
ATOM 446 C CA . VAL A 1 67 ? 23.423 8.317 21.954 1.00 116.50 791 VAL A CA 1
ATOM 447 C C . VAL A 1 67 ? 24.842 8.038 21.446 1.00 115.94 791 VAL A C 1
ATOM 448 O O . VAL A 1 67 ? 25.683 8.936 21.413 1.00 114.44 791 VAL A O 1
ATOM 452 N N . ASP A 1 68 ? 25.090 6.796 21.036 1.00 117.44 792 ASP A N 1
ATOM 453 C CA . ASP A 1 68 ? 26.403 6.379 20.548 1.00 117.81 792 ASP A CA 1
ATOM 454 C C . ASP A 1 68 ? 26.765 7.034 19.218 1.00 115.48 792 ASP A C 1
ATOM 455 O O . ASP A 1 68 ? 27.943 7.284 18.949 1.00 115.78 792 ASP A O 1
ATOM 460 N N . PHE A 1 69 ? 25.752 7.310 18.397 1.00 113.50 793 PHE A N 1
ATOM 461 C CA . PHE A 1 69 ? 25.946 7.990 17.117 1.00 111.57 793 PHE A CA 1
ATOM 462 C C . PHE A 1 69 ? 26.577 9.366 17.308 1.00 109.53 793 PHE A C 1
ATOM 463 O O . PHE A 1 69 ? 27.506 9.734 16.589 1.00 109.67 793 PHE A O 1
ATOM 471 N N . VAL A 1 70 ? 26.061 10.118 18.277 1.00 107.83 794 VAL A N 1
ATOM 472 C CA . VAL A 1 70 ? 26.533 11.473 18.543 1.00 105.83 794 VAL A CA 1
ATOM 473 C C . VAL A 1 70 ? 27.962 11.443 19.071 1.00 106.27 794 VAL A C 1
ATOM 474 O O . VAL A 1 70 ? 28.784 12.277 18.692 1.00 105.92 794 VAL A O 1
ATOM 478 N N . CYS A 1 71 ? 28.250 10.469 19.932 1.00 107.35 795 CYS A N 1
ATOM 479 C CA . CYS A 1 71 ? 29.583 10.291 20.489 1.00 108.39 795 CYS A CA 1
ATOM 480 C C . CYS A 1 71 ? 30.598 10.071 19.377 1.00 109.25 795 CYS A C 1
ATOM 481 O O . CYS A 1 71 ? 31.610 10.768 19.307 1.00 109.58 795 CYS A O 1
ATOM 484 N N . SER A 1 72 ? 30.301 9.118 18.498 1.00 109.79 796 SER A N 1
ATOM 485 C CA . SER A 1 72 ? 31.185 8.759 17.391 1.00 111.25 796 SER A CA 1
ATOM 486 C C . SER A 1 72 ? 31.463 9.931 16.452 1.00 109.79 796 SER A C 1
ATOM 487 O O . SER A 1 72 ? 32.555 10.036 15.894 1.00 111.77 796 SER A O 1
ATOM 490 N N . LYS A 1 73 ? 30.474 10.805 16.285 1.00 106.73 797 LYS A N 1
ATOM 491 C CA . LYS A 1 73 ? 30.631 11.984 15.439 1.00 105.75 797 LYS A CA 1
ATOM 492 C C . LYS A 1 73 ? 31.542 13.030 16.075 1.00 105.50 797 LYS A C 1
ATOM 493 O O . LYS A 1 73 ? 32.251 13.746 15.366 1.00 106.69 797 LYS A O 1
ATOM 499 N N . VAL A 1 74 ? 31.525 13.116 17.404 1.00 104.26 798 VAL A N 1
ATOM 500 C CA . VAL A 1 74 ? 32.433 14.011 18.122 1.00 104.16 798 VAL A CA 1
ATOM 501 C C . VAL A 1 74 ? 33.848 13.438 18.056 1.00 107.10 798 VAL A C 1
ATOM 502 O O . VAL A 1 74 ? 34.823 14.180 17.921 1.00 108.38 798 VAL A O 1
ATOM 506 N N . MET A 1 75 ? 33.942 12.113 18.138 1.00 108.50 799 MET A N 1
ATOM 507 C CA . MET A 1 75 ? 35.214 11.409 17.998 1.00 112.05 799 MET A CA 1
ATOM 508 C C . MET A 1 75 ? 35.745 11.460 16.566 1.00 113.80 799 MET A C 1
ATOM 509 O O . MET A 1 75 ? 36.957 11.403 16.347 1.00 117.32 799 MET A O 1
ATOM 514 N N . ALA A 1 76 ? 34.833 11.569 15.601 1.00 111.68 800 ALA A N 1
ATOM 515 C CA . ALA A 1 76 ? 35.200 11.748 14.196 1.00 113.30 800 ALA A CA 1
ATOM 516 C C . ALA A 1 76 ? 35.589 13.200 13.907 1.00 112.83 800 ALA A C 1
ATOM 517 O O . ALA A 1 76 ? 35.918 13.551 12.769 1.00 114.86 800 ALA A O 1
ATOM 519 N N . HIS A 1 77 ? 35.546 14.027 14.952 1.00 110.36 801 HIS A N 1
ATOM 520 C CA . HIS A 1 77 ? 35.912 15.445 14.891 1.00 109.92 801 HIS A CA 1
ATOM 521 C C . HIS A 1 77 ? 35.113 16.218 13.834 1.00 108.54 801 HIS A C 1
ATOM 522 O O . HIS A 1 77 ? 35.671 16.999 13.064 1.00 110.80 801 HIS A O 1
ATOM 529 N N . SER A 1 78 ? 33.801 15.996 13.813 1.00 105.29 802 SER A N 1
ATOM 530 C CA . SER A 1 78 ? 32.919 16.629 12.833 1.00 104.31 802 SER A CA 1
ATOM 531 C C . SER A 1 78 ? 32.589 18.077 13.171 1.00 102.73 802 SER A C 1
ATOM 532 O O . SER A 1 78 ? 32.646 18.484 14.328 1.00 101.16 802 SER A O 1
ATOM 535 N N . SER A 1 79 ? 32.244 18.846 12.143 1.00 103.61 803 SER A N 1
ATOM 536 C CA . SER A 1 79 ? 31.793 20.222 12.309 1.00 102.74 803 SER A CA 1
ATOM 537 C C . SER A 1 79 ? 30.538 20.258 13.178 1.00 99.41 803 SER A C 1
ATOM 538 O O . SER A 1 79 ? 29.618 19.465 12.966 1.00 98.45 803 SER A O 1
ATOM 541 N N . PRO A 1 80 ? 30.492 21.181 14.158 1.00 98.08 804 PRO A N 1
ATOM 542 C CA . PRO A 1 80 ? 29.333 21.278 15.044 1.00 95.71 804 PRO A CA 1
ATOM 543 C C . PRO A 1 80 ? 28.010 21.373 14.279 1.00 95.82 804 PRO A C 1
ATOM 544 O O . PRO A 1 80 ? 27.027 20.753 14.682 1.00 94.63 804 PRO A O 1
ATOM 548 N N . GLN A 1 81 ? 28.002 22.118 13.176 1.00 97.90 805 GLN A N 1
ATOM 549 C CA . GLN A 1 81 ? 26.807 22.276 12.343 1.00 98.79 805 GLN A CA 1
ATOM 550 C C . GLN A 1 81 ? 26.429 20.984 11.614 1.00 98.87 805 GLN A C 1
ATOM 551 O O . GLN A 1 81 ? 25.249 20.733 11.368 1.00 98.74 805 GLN A O 1
ATOM 557 N N . SER A 1 82 ? 27.431 20.170 11.282 1.00 99.49 806 SER A N 1
ATOM 558 C CA . SER A 1 82 ? 27.206 18.893 10.602 1.00 99.94 806 SER A CA 1
ATOM 559 C C . SER A 1 82 ? 26.434 17.912 11.480 1.00 97.93 806 SER A C 1
ATOM 560 O O . SER A 1 82 ? 25.550 17.201 10.997 1.00 98.06 806 SER A O 1
ATOM 563 N N . ILE A 1 83 ? 26.778 17.880 12.766 1.00 96.57 807 ILE A N 1
ATOM 564 C CA . ILE A 1 83 ? 26.093 17.028 13.735 1.00 95.25 807 ILE A CA 1
ATOM 565 C C . ILE A 1 83 ? 24.667 17.536 13.958 1.00 95.18 807 ILE A C 1
ATOM 566 O O . ILE A 1 83 ? 23.710 16.765 13.890 1.00 95.17 807 ILE A O 1
ATOM 571 N N . LEU A 1 84 ? 24.543 18.840 14.201 1.00 95.69 808 LEU A N 1
ATOM 572 C CA . LEU A 1 84 ? 23.253 19.495 14.416 1.00 96.60 808 LEU A CA 1
ATOM 573 C C . LEU A 1 84 ? 22.246 19.118 13.331 1.00 98.41 808 LEU A C 1
ATOM 574 O O . LEU A 1 84 ? 21.084 18.839 13.626 1.00 98.84 808 LEU A O 1
ATOM 579 N N . ASP A 1 85 ? 22.706 19.109 12.081 1.00 100.17 809 ASP A N 1
ATOM 580 C CA . ASP A 1 85 ? 21.876 18.733 10.941 1.00 102.37 809 ASP A CA 1
ATOM 581 C C . ASP A 1 85 ? 21.342 17.313 11.094 1.00 102.06 809 ASP A C 1
ATOM 582 O O . ASP A 1 85 ? 20.161 17.060 10.857 1.00 103.19 809 ASP A O 1
ATOM 587 N N . ASP A 1 86 ? 22.217 16.399 11.503 1.00 101.25 810 ASP A N 1
ATOM 588 C CA . ASP A 1 86 ? 21.851 14.999 11.695 1.00 101.60 810 ASP A CA 1
ATOM 589 C C . ASP A 1 86 ? 20.908 14.801 12.882 1.00 101.42 810 ASP A C 1
ATOM 590 O O . ASP A 1 86 ? 20.023 13.945 12.843 1.00 102.26 810 ASP A O 1
ATOM 595 N N . VAL A 1 87 ? 21.098 15.597 13.930 1.00 100.96 811 VAL A N 1
ATOM 596 C CA . VAL A 1 87 ? 20.284 15.488 15.140 1.00 101.39 811 VAL A CA 1
ATOM 597 C C . VAL A 1 87 ? 18.907 16.134 14.943 1.00 103.38 811 VAL A C 1
ATOM 598 O O . VAL A 1 87 ? 17.927 15.720 15.569 1.00 104.65 811 VAL A O 1
ATOM 602 N N . ALA A 1 88 ? 18.840 17.130 14.059 1.00 104.46 812 ALA A N 1
ATOM 603 C CA . ALA A 1 88 ? 17.585 17.821 13.735 1.00 107.10 812 ALA A CA 1
ATOM 604 C C . ALA A 1 88 ? 16.554 16.884 13.109 1.00 108.90 812 ALA A C 1
ATOM 605 O O . ALA A 1 88 ? 15.359 17.177 13.101 1.00 111.41 812 ALA A O 1
ATOM 607 N N . MET A 1 89 ? 17.035 15.757 12.591 1.00 108.15 813 MET A N 1
ATOM 608 C CA . MET A 1 89 ? 16.189 14.723 12.005 1.00 109.84 813 MET A CA 1
ATOM 609 C C . MET A 1 89 ? 15.419 13.964 13.087 1.00 110.82 813 MET A C 1
ATOM 610 O O . MET A 1 89 ? 14.483 13.221 12.790 1.00 112.80 813 MET A O 1
ATOM 615 N N . VAL A 1 90 ? 15.820 14.162 14.341 1.00 109.91 814 VAL A N 1
ATOM 616 C CA . VAL A 1 90 ? 15.220 13.463 15.473 1.00 111.28 814 VAL A CA 1
ATOM 617 C C . VAL A 1 90 ? 14.570 14.419 16.479 1.00 112.88 814 VAL A C 1
ATOM 618 O O . VAL A 1 90 ? 13.506 14.115 17.020 1.00 115.63 814 VAL A O 1
ATOM 622 N N . LEU A 1 91 ? 15.199 15.572 16.714 1.00 111.70 815 LEU A N 1
ATOM 623 C CA . LEU A 1 91 ? 14.810 16.446 17.831 1.00 113.04 815 LEU A CA 1
ATOM 624 C C . LEU A 1 91 ? 14.437 17.899 17.486 1.00 114.35 815 LEU A C 1
ATOM 625 O O . LEU A 1 91 ? 14.541 18.784 18.342 1.00 114.71 815 LEU A O 1
ATOM 630 N N . ASP A 1 92 ? 13.993 18.137 16.249 1.00 115.47 816 ASP A N 1
ATOM 631 C CA . ASP A 1 92 ? 13.502 19.459 15.810 1.00 117.59 816 ASP A CA 1
ATOM 632 C C . ASP A 1 92 ? 14.437 20.626 16.158 1.00 115.79 816 ASP A C 1
ATOM 633 O O . ASP A 1 92 ? 15.659 20.513 16.027 1.00 112.76 816 ASP A O 1
ATOM 638 N N . GLU A 1 93 ? 13.850 21.738 16.602 1.00 118.02 817 GLU A N 1
ATOM 639 C CA . GLU A 1 93 ? 14.607 22.934 16.988 1.00 116.80 817 GLU A CA 1
ATOM 640 C C . GLU A 1 93 ? 15.183 22.830 18.402 1.00 114.42 817 GLU A C 1
ATOM 641 O O . GLU A 1 93 ? 15.913 23.722 18.853 1.00 113.48 817 GLU A O 1
ATOM 647 N N . GLU A 1 94 ? 14.842 21.745 19.096 1.00 113.55 818 GLU A N 1
ATOM 648 C CA . GLU A 1 94 ? 15.441 21.433 20.389 1.00 111.19 818 GLU A CA 1
ATOM 649 C C . GLU A 1 94 ? 16.870 20.931 20.188 1.00 106.66 818 GLU A C 1
ATOM 650 O O . GLU A 1 94 ? 17.732 21.123 21.049 1.00 105.11 818 GLU A O 1
ATOM 652 N N . ALA A 1 95 ? 17.110 20.304 19.036 1.00 104.62 819 ALA A N 1
ATOM 653 C CA . ALA A 1 95 ? 18.435 19.800 18.663 1.00 100.88 819 ALA A CA 1
ATOM 654 C C . ALA A 1 95 ? 19.464 20.920 18.461 1.00 99.01 819 ALA A C 1
ATOM 655 O O . ALA A 1 95 ? 20.663 20.716 18.661 1.00 96.95 819 ALA A O 1
ATOM 657 N N . GLU A 1 96 ? 18.986 22.096 18.058 1.00 99.75 820 GLU A N 1
ATOM 658 C CA . GLU A 1 96 ? 19.843 23.265 17.855 1.00 98.40 820 GLU A CA 1
ATOM 659 C C . GLU A 1 96 ? 20.329 23.817 19.194 1.00 96.68 820 GLU A C 1
ATOM 660 O O . GLU A 1 96 ? 21.473 24.249 19.317 1.00 95.35 820 GLU A O 1
ATOM 666 N N . VAL A 1 97 ? 19.452 23.787 20.192 1.00 96.64 821 VAL A N 1
ATOM 667 C CA . VAL A 1 97 ? 19.799 24.205 21.545 1.00 95.10 821 VAL A CA 1
ATOM 668 C C . VAL A 1 97 ? 20.758 23.181 22.155 1.00 91.85 821 VAL A C 1
ATOM 669 O O . VAL A 1 97 ? 21.575 23.512 23.018 1.00 90.91 821 VAL A O 1
ATOM 673 N N . PHE A 1 98 ? 20.662 21.942 21.679 1.00 89.91 822 PHE A N 1
ATOM 674 C CA . PHE A 1 98 ? 21.436 20.831 22.223 1.00 87.24 822 PHE A CA 1
ATOM 675 C C . PHE A 1 98 ? 22.939 20.977 21.980 1.00 84.67 822 PHE A C 1
ATOM 676 O O . PHE A 1 98 ? 23.734 20.869 22.917 1.00 84.19 822 PHE A O 1
ATOM 684 N N . ILE A 1 99 ? 23.320 21.236 20.730 1.00 83.08 823 ILE A N 1
ATOM 685 C CA . ILE A 1 99 ? 24.733 21.285 20.344 1.00 80.88 823 ILE A CA 1
ATOM 686 C C . ILE A 1 99 ? 25.427 22.544 20.861 1.00 80.05 823 ILE A C 1
ATOM 687 O O . ILE A 1 99 ? 26.575 22.483 21.299 1.00 79.59 823 ILE A O 1
ATOM 692 N N . VAL A 1 100 ? 24.729 23.676 20.816 1.00 79.83 824 VAL A N 1
ATOM 693 C CA . VAL A 1 100 ? 25.225 24.914 21.415 1.00 79.17 824 VAL A CA 1
ATOM 694 C C . VAL A 1 100 ? 25.764 24.645 22.826 1.00 77.75 824 VAL A C 1
ATOM 695 O O . VAL A 1 100 ? 26.919 24.961 23.127 1.00 77.26 824 VAL A O 1
ATOM 699 N N . LYS A 1 101 ? 24.929 24.030 23.665 1.00 77.02 825 LYS A N 1
ATOM 700 C CA . LYS A 1 101 ? 25.290 23.709 25.044 1.00 76.11 825 LYS A CA 1
ATOM 701 C C . LYS A 1 101 ? 26.412 22.676 25.136 1.00 74.64 825 LYS A C 1
ATOM 702 O O . LYS A 1 101 ? 27.205 22.706 26.079 1.00 74.72 825 LYS A O 1
ATOM 704 N N . MET A 1 102 ? 26.474 21.767 24.164 1.00 73.41 826 MET A N 1
ATOM 705 C CA . MET A 1 102 ? 27.542 20.761 24.114 1.00 72.57 826 MET A CA 1
ATOM 706 C C . MET A 1 102 ? 28.871 21.387 23.722 1.00 72.07 826 MET A C 1
ATOM 707 O O . MET A 1 102 ? 29.921 21.020 24.252 1.00 72.60 826 MET A O 1
ATOM 712 N N . TRP A 1 103 ? 28.822 22.329 22.786 1.00 71.34 827 TRP A N 1
ATOM 713 C CA . TRP A 1 103 ? 30.032 22.986 22.336 1.00 71.43 827 TRP A CA 1
ATOM 714 C C . TRP A 1 103 ? 30.638 23.795 23.477 1.00 71.52 827 TRP A C 1
ATOM 715 O O . TRP A 1 103 ? 31.848 23.776 23.684 1.00 72.45 827 TRP A O 1
ATOM 726 N N . ARG A 1 104 ? 29.783 24.468 24.238 1.00 70.94 828 ARG A N 1
ATOM 727 C CA . ARG A 1 104 ? 30.208 25.148 25.453 1.00 71.08 828 ARG A CA 1
ATOM 728 C C . ARG A 1 104 ? 30.891 24.179 26.415 1.00 71.40 828 ARG A C 1
ATOM 729 O O . ARG A 1 104 ? 31.782 24.576 27.167 1.00 72.11 828 ARG A O 1
ATOM 737 N N . LEU A 1 105 ? 30.472 22.914 26.383 1.00 71.17 829 LEU A N 1
ATOM 738 C CA . LEU A 1 105 ? 31.063 21.882 27.236 1.00 72.27 829 LEU A CA 1
ATOM 739 C C . LEU A 1 105 ? 32.433 21.478 26.726 1.00 73.29 829 LEU A C 1
ATOM 740 O O . LEU A 1 105 ? 33.404 21.465 27.482 1.00 74.75 829 LEU A O 1
ATOM 745 N N . LEU A 1 106 ? 32.500 21.150 25.439 1.00 73.13 830 LEU A N 1
ATOM 746 C CA . LEU A 1 106 ? 33.747 20.754 24.807 1.00 74.67 830 LEU A CA 1
ATOM 747 C C . LEU A 1 106 ? 34.822 21.813 24.983 1.00 75.96 830 LEU A C 1
ATOM 748 O O . LEU A 1 106 ? 35.927 21.502 25.428 1.00 78.04 830 LEU A O 1
ATOM 753 N N . ILE A 1 107 ? 34.497 23.061 24.656 1.00 75.33 831 ILE A N 1
ATOM 754 C CA . ILE A 1 107 ? 35.451 24.155 24.819 1.00 76.94 831 ILE A CA 1
ATOM 755 C C . ILE A 1 107 ? 35.968 24.192 26.256 1.00 78.06 831 ILE A C 1
ATOM 756 O O . ILE A 1 107 ? 37.174 24.146 26.478 1.00 80.45 831 ILE A O 1
ATOM 761 N N . TYR A 1 108 ? 35.050 24.237 27.220 1.00 77.18 832 TYR A N 1
ATOM 762 C CA . TYR A 1 108 ? 35.390 24.286 28.645 1.00 78.44 832 TYR A CA 1
ATOM 763 C C . TYR A 1 108 ? 36.275 23.125 29.089 1.00 80.94 832 TYR A C 1
ATOM 764 O O . TYR A 1 108 ? 37.228 23.330 29.838 1.00 82.91 832 TYR A O 1
ATOM 773 N N . GLU A 1 109 ? 35.953 21.915 28.633 1.00 81.54 833 GLU A N 1
ATOM 774 C CA . GLU A 1 109 ? 36.709 20.720 29.013 1.00 84.86 833 GLU A CA 1
ATOM 775 C C . GLU A 1 109 ? 38.090 20.726 28.370 1.00 87.91 833 GLU A C 1
ATOM 776 O O . GLU A 1 109 ? 39.104 20.706 29.070 1.00 90.71 833 GLU A O 1
ATOM 782 N N . THR A 1 110 ? 38.115 20.768 27.039 1.00 88.29 834 THR A N 1
ATOM 783 C CA . THR A 1 110 ? 39.358 20.798 26.271 1.00 91.83 834 THR A CA 1
ATOM 784 C C . THR A 1 110 ? 40.298 21.893 26.772 1.00 94.10 834 THR A C 1
ATOM 785 O O . THR A 1 110 ? 41.490 21.652 26.942 1.00 97.84 834 THR A O 1
ATOM 787 N N . GLU A 1 111 ? 39.749 23.079 27.031 1.00 92.70 835 GLU A N 1
ATOM 788 C CA . GLU A 1 111 ? 40.536 24.219 27.499 1.00 95.00 835 GLU A CA 1
ATOM 789 C C . GLU A 1 111 ? 41.091 24.008 28.917 1.00 97.11 835 GLU A C 1
ATOM 790 O O . GLU A 1 111 ? 42.192 24.469 29.233 1.00 99.89 835 GLU A O 1
ATOM 796 N N . ALA A 1 112 ? 40.329 23.298 29.751 1.00 96.45 836 ALA A N 1
ATOM 797 C CA . ALA A 1 112 ? 40.681 23.083 31.158 1.00 98.84 836 ALA A CA 1
ATOM 798 C C . ALA A 1 112 ? 41.891 22.176 31.343 1.00 103.40 836 ALA A C 1
ATOM 799 O O . ALA A 1 112 ? 42.685 22.382 32.262 1.00 106.30 836 ALA A O 1
ATOM 801 N N . LYS A 1 113 ? 42.023 21.171 30.482 1.00 104.75 837 LYS A N 1
ATOM 802 C CA . LYS A 1 113 ? 43.162 20.257 30.552 1.00 109.92 837 LYS A CA 1
ATOM 803 C C . LYS A 1 113 ? 44.446 20.903 30.029 1.00 113.43 837 LYS A C 1
ATOM 804 O O . LYS A 1 113 ? 45.543 20.389 30.256 1.00 118.28 837 LYS A O 1
ATOM 810 N N . LYS A 1 114 ? 44.300 22.031 29.339 1.00 111.76 838 LYS A N 1
ATOM 811 C CA . LYS A 1 114 ? 45.444 22.827 28.908 1.00 115.34 838 LYS A CA 1
ATOM 812 C C . LYS A 1 114 ? 45.953 23.733 30.025 1.00 116.85 838 LYS A C 1
ATOM 813 O O . LYS A 1 114 ? 47.148 24.039 30.086 1.00 121.33 838 LYS A O 1
ATOM 819 N N . ILE A 1 115 ? 45.045 24.143 30.910 1.00 113.69 839 ILE A N 1
ATOM 820 C CA . ILE A 1 115 ? 45.378 24.998 32.052 1.00 114.85 839 ILE A CA 1
ATOM 821 C C . ILE A 1 115 ? 46.471 24.388 32.935 1.00 119.85 839 ILE A C 1
ATOM 822 O O . ILE A 1 115 ? 47.301 25.113 33.490 1.00 122.66 839 ILE A O 1
ATOM 825 N N . GLY A 1 116 ? 46.461 23.061 33.060 1.00 121.41 840 GLY A N 1
ATOM 826 C CA . GLY A 1 116 ? 47.527 22.334 33.748 1.00 127.00 840 GLY A CA 1
ATOM 827 C C . GLY A 1 116 ? 48.851 22.491 33.023 1.00 131.74 840 GLY A C 1
ATOM 828 O O . GLY A 1 116 ? 49.036 21.954 31.927 1.00 132.74 840 GLY A O 1
ATOM 829 N N . LEU A 1 117 ? 49.763 23.244 33.638 1.00 135.01 841 LEU A N 1
ATOM 830 C CA . LEU A 1 117 ? 51.069 23.544 33.056 1.00 140.30 841 LEU A CA 1
ATOM 831 C C . LEU A 1 117 ? 52.043 24.009 34.132 1.00 144.93 841 LEU A C 1
ATOM 832 O O . LEU A 1 117 ? 52.846 23.225 34.640 1.00 150.37 841 LEU A O 1
ATOM 834 N N . HIS B 1 6 ? 7.799 41.387 4.434 1.00 129.92 730 HIS B N 1
ATOM 835 C CA . HIS B 1 6 ? 9.159 41.995 4.507 1.00 127.05 730 HIS B CA 1
ATOM 836 C C . HIS B 1 6 ? 9.071 43.492 4.837 1.00 123.40 730 HIS B C 1
ATOM 837 O O . HIS B 1 6 ? 8.639 43.868 5.931 1.00 121.06 730 HIS B O 1
ATOM 839 N N . HIS B 1 7 ? 9.478 44.335 3.889 1.00 123.40 731 HIS B N 1
ATOM 840 C CA . HIS B 1 7 ? 9.400 45.787 4.040 1.00 120.74 731 HIS B CA 1
ATOM 841 C C . HIS B 1 7 ? 8.168 46.372 3.336 1.00 122.51 731 HIS B C 1
ATOM 842 O O . HIS B 1 7 ? 7.970 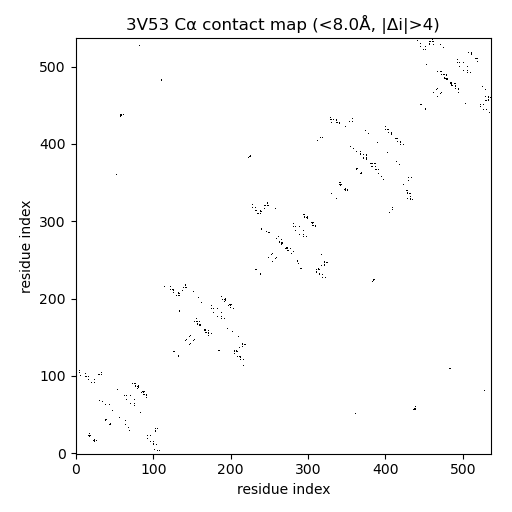47.591 3.328 1.00 121.05 731 HIS B O 1
ATOM 844 N N . HIS B 1 8 ? 7.348 45.496 2.751 1.00 126.02 732 HIS B N 1
ATOM 845 C CA . HIS B 1 8 ? 6.103 45.897 2.087 1.00 128.19 732 HIS B CA 1
ATOM 846 C C . HIS B 1 8 ? 5.090 46.448 3.090 1.00 126.60 732 HIS B C 1
ATOM 847 O O . HIS B 1 8 ? 4.386 47.416 2.803 1.00 126.73 732 HIS B O 1
ATOM 849 N N . MET B 1 9 ? 5.030 45.825 4.266 1.00 125.55 733 MET B N 1
ATOM 850 C CA . MET B 1 9 ? 4.180 46.292 5.356 1.00 124.23 733 MET B CA 1
ATOM 851 C C . MET B 1 9 ? 4.798 47.508 6.039 1.00 120.62 733 MET B C 1
ATOM 852 O O . MET B 1 9 ? 4.095 48.298 6.668 1.00 119.78 733 MET B O 1
ATOM 854 N N . LYS B 1 10 ? 6.115 47.649 5.904 1.00 118.92 734 LYS B N 1
ATOM 855 C CA . LYS B 1 10 ? 6.856 48.747 6.525 1.00 115.95 734 LYS B CA 1
ATOM 856 C C . LYS B 1 10 ? 6.635 50.081 5.810 1.00 116.16 734 LYS B C 1
ATOM 857 O O . LYS B 1 10 ? 6.616 51.136 6.447 1.00 114.47 734 LYS B O 1
ATOM 863 N N . ARG B 1 11 ? 6.480 50.027 4.490 1.00 118.67 735 ARG B N 1
ATOM 864 C CA . ARG B 1 11 ? 6.245 51.229 3.691 1.00 119.52 735 ARG B CA 1
ATOM 865 C C . ARG B 1 11 ? 4.755 51.562 3.571 1.00 121.41 735 ARG B C 1
ATOM 866 O O . ARG B 1 11 ? 4.394 52.726 3.381 1.00 121.60 735 ARG B O 1
ATOM 868 N N . LYS B 1 12 ? 3.906 50.538 3.701 1.00 123.09 736 LYS B N 1
ATOM 869 C CA . LYS B 1 12 ? 2.452 50.653 3.487 1.00 125.49 736 LYS B CA 1
ATOM 870 C C . LYS B 1 12 ? 1.732 51.561 4.489 1.00 124.40 736 LYS B C 1
ATOM 871 O O . LYS B 1 12 ? 0.980 52.455 4.088 1.00 125.79 736 LYS B O 1
ATOM 873 N N . HIS B 1 13 ? 1.944 51.308 5.781 1.00 122.32 737 HIS B N 1
ATOM 874 C CA . HIS B 1 13 ? 1.461 52.205 6.828 1.00 121.22 737 HIS B CA 1
ATOM 875 C C . HIS B 1 13 ? 2.697 52.747 7.541 1.00 117.89 737 HIS B C 1
ATOM 876 O O . HIS B 1 13 ? 3.203 52.150 8.498 1.00 116.33 737 HIS B O 1
ATOM 883 N N . ILE B 1 14 ? 3.194 53.873 7.030 1.00 117.08 738 ILE B N 1
ATOM 884 C CA . ILE B 1 14 ? 4.409 54.506 7.540 1.00 114.25 738 ILE B CA 1
ATOM 885 C C . ILE B 1 14 ? 4.120 55.898 8.089 1.00 113.96 738 ILE B C 1
ATOM 886 O O . ILE B 1 14 ? 4.893 56.431 8.888 1.00 112.21 738 ILE B O 1
ATOM 888 N N . LYS B 1 15 ? 3.000 56.476 7.654 1.00 115.95 739 LYS B N 1
ATOM 889 C CA . LYS B 1 15 ? 2.572 57.796 8.114 1.00 116.32 739 LYS B CA 1
ATOM 890 C C . LYS B 1 15 ? 2.096 57.691 9.558 1.00 115.64 739 LYS B C 1
ATOM 891 O O . LYS B 1 15 ? 2.336 58.590 10.366 1.00 115.20 739 LYS B O 1
ATOM 897 N N . SER B 1 16 ? 1.426 56.583 9.870 1.00 115.70 740 SER B N 1
ATOM 898 C CA . SER B 1 16 ? 0.926 56.329 11.218 1.00 115.43 740 SER B CA 1
ATOM 899 C C . SER B 1 16 ? 1.995 55.700 12.102 1.00 112.30 740 SER B C 1
ATOM 900 O O . SER B 1 16 ? 1.980 55.873 13.322 1.00 112.04 740 SER B O 1
ATOM 903 N N . LEU B 1 17 ? 2.918 54.972 11.478 1.00 110.01 741 LEU B N 1
ATOM 904 C CA . LEU B 1 17 ? 4.034 54.360 12.191 1.00 106.95 741 LEU B CA 1
ATOM 905 C C . LEU B 1 17 ? 5.022 55.415 12.696 1.00 104.68 741 LEU B C 1
ATOM 906 O O . LEU B 1 17 ? 5.605 55.256 13.769 1.00 103.26 741 LEU B O 1
ATOM 908 N N . ILE B 1 18 ? 5.194 56.490 11.925 1.00 104.36 742 ILE B N 1
ATOM 909 C CA . ILE B 1 18 ? 6.085 57.595 12.294 1.00 102.68 742 ILE B CA 1
ATOM 910 C C . ILE B 1 18 ? 5.559 58.385 13.493 1.00 103.06 742 ILE B C 1
ATOM 911 O O . ILE B 1 18 ? 6.293 58.615 14.457 1.00 101.80 742 ILE B O 1
ATOM 916 N N . GLU B 1 19 ? 4.288 58.782 13.432 1.00 104.84 743 GLU B N 1
ATOM 917 C CA . GLU B 1 19 ? 3.669 59.582 14.494 1.00 105.81 743 GLU B CA 1
ATOM 918 C C . GLU B 1 19 ? 3.495 58.803 15.799 1.00 104.98 743 GLU B C 1
ATOM 919 O O . GLU B 1 19 ? 3.019 59.346 16.798 1.00 106.54 743 GLU B O 1
ATOM 925 N N . LYS B 1 20 ? 3.894 57.532 15.773 1.00 102.57 744 LYS B N 1
ATOM 926 C CA . LYS B 1 20 ? 3.967 56.696 16.967 1.00 101.44 744 LYS B CA 1
ATOM 927 C C . LYS B 1 20 ? 5.329 56.829 17.668 1.00 98.64 744 LYS B C 1
ATOM 928 O O . LYS B 1 20 ? 5.541 56.253 18.737 1.00 98.37 744 LYS B O 1
ATOM 930 N N . ILE B 1 21 ? 6.242 57.591 17.067 1.00 96.62 745 ILE B N 1
ATOM 931 C CA . ILE B 1 21 ? 7.549 57.870 17.668 1.00 94.00 745 ILE B CA 1
ATOM 932 C C . ILE B 1 21 ? 7.567 59.278 18.270 1.00 94.82 745 ILE B C 1
ATOM 933 O O . ILE B 1 21 ? 7.335 60.255 17.552 1.00 96.06 745 ILE B O 1
ATOM 938 N N . PRO B 1 22 ? 7.845 59.384 19.589 1.00 94.35 746 PRO B N 1
ATOM 939 C CA . PRO B 1 22 ? 7.945 60.676 20.274 1.00 95.52 746 PRO B CA 1
ATOM 940 C C . PRO B 1 22 ? 9.089 61.524 19.734 1.00 94.11 746 PRO B C 1
ATOM 941 O O . PRO B 1 22 ? 10.095 60.985 19.274 1.00 91.86 746 PRO B O 1
ATOM 945 N N . THR B 1 23 ? 8.929 62.841 19.795 1.00 95.83 747 THR B N 1
ATOM 946 C CA . THR B 1 23 ? 9.938 63.768 19.289 1.00 95.14 747 THR B CA 1
ATOM 947 C C . THR B 1 23 ? 11.054 63.995 20.308 1.00 94.17 747 THR B C 1
ATOM 948 O O . THR B 1 23 ? 12.226 63.758 20.013 1.00 92.12 747 THR B O 1
ATOM 952 N N . ALA B 1 24 ? 10.679 64.442 21.505 1.00 95.78 748 ALA B N 1
ATOM 953 C CA . ALA B 1 24 ? 11.642 64.779 22.557 1.00 95.42 748 ALA B CA 1
ATOM 954 C C . ALA B 1 24 ? 12.286 63.542 23.189 1.00 92.26 748 ALA B C 1
ATOM 955 O O . ALA B 1 24 ? 11.634 62.505 23.354 1.00 91.37 748 ALA B O 1
ATOM 957 N N . LYS B 1 25 ? 13.565 63.672 23.543 1.00 90.57 749 LYS B N 1
ATOM 958 C CA . LYS B 1 25 ? 14.349 62.589 24.151 1.00 87.64 749 LYS B CA 1
ATOM 959 C C . LYS B 1 25 ? 13.702 61.918 25.382 1.00 88.09 749 LYS B C 1
ATOM 960 O O . LYS B 1 25 ? 13.536 60.696 25.384 1.00 86.23 749 LYS B O 1
ATOM 966 N N . PRO B 1 26 ? 13.337 62.703 26.427 1.00 90.82 750 PRO B N 1
ATOM 967 C CA . PRO B 1 26 ? 12.824 62.058 27.644 1.00 91.76 750 PRO B CA 1
ATOM 968 C C . PRO B 1 26 ? 11.516 61.312 27.411 1.00 91.84 750 PRO B C 1
ATOM 969 O O . PRO B 1 26 ? 11.256 60.302 28.062 1.00 91.69 750 PRO B O 1
ATOM 973 N N . GLU B 1 27 ? 10.718 61.819 26.478 1.00 92.34 751 GLU B N 1
ATOM 974 C CA . GLU B 1 27 ? 9.455 61.212 26.086 1.00 92.64 751 GLU B CA 1
ATOM 975 C C . GLU B 1 27 ? 9.696 59.991 25.190 1.00 88.89 751 GLU B C 1
ATOM 976 O O . GLU B 1 27 ? 8.922 59.034 25.219 1.00 89.16 751 GLU B O 1
ATOM 982 N N . LEU B 1 28 ? 10.771 60.033 24.404 1.00 85.72 752 LEU B N 1
ATOM 983 C CA . LEU B 1 28 ? 11.189 58.896 23.576 1.00 82.36 752 LEU B CA 1
ATOM 984 C C . LEU B 1 28 ? 11.761 57.759 24.417 1.00 80.74 752 LEU B C 1
ATOM 985 O O . LEU B 1 28 ? 11.484 56.588 24.166 1.00 79.91 752 LEU B O 1
ATOM 990 N N . PHE B 1 29 ? 12.574 58.117 25.404 1.00 80.39 753 PHE B N 1
ATOM 991 C CA . PHE B 1 29 ? 13.215 57.143 26.278 1.00 79.12 753 PHE B CA 1
ATOM 992 C C . PHE B 1 29 ? 12.202 56.461 27.189 1.00 80.92 753 PHE B C 1
ATOM 993 O O . PHE B 1 29 ? 12.439 55.357 27.679 1.00 80.28 753 PHE B O 1
ATOM 1001 N N . ALA B 1 30 ? 11.070 57.124 27.399 1.00 83.37 754 ALA B N 1
ATOM 1002 C CA . ALA B 1 30 ? 10.023 56.609 28.269 1.00 86.00 754 ALA B CA 1
ATOM 1003 C C . ALA B 1 30 ? 9.043 55.700 27.532 1.00 85.97 754 ALA B C 1
ATOM 1004 O O . ALA B 1 30 ? 8.262 54.992 28.166 1.00 88.07 754 ALA B O 1
ATOM 1006 N N . TYR B 1 31 ? 9.100 55.711 26.201 1.00 83.94 755 TYR B N 1
ATOM 1007 C CA . TYR B 1 31 ? 8.176 54.940 25.369 1.00 84.19 755 TYR B CA 1
ATOM 1008 C C . TYR B 1 31 ? 8.011 53.493 25.843 1.00 84.96 755 TYR B C 1
ATOM 1009 O O . TYR B 1 31 ? 9.004 52.795 26.063 1.00 83.31 755 TYR B O 1
ATOM 1018 N N . PRO B 1 32 ? 6.749 53.042 25.994 1.00 87.90 756 PRO B N 1
ATOM 1019 C CA . PRO B 1 32 ? 6.400 51.677 26.412 1.00 89.44 756 PRO B CA 1
ATOM 1020 C C . PRO B 1 32 ? 6.703 50.633 25.328 1.00 87.95 756 PRO B C 1
ATOM 1021 O O . PRO B 1 32 ? 5.785 50.041 24.748 1.00 89.41 756 PRO B O 1
ATOM 1025 N N . LEU B 1 33 ? 7.991 50.411 25.084 1.00 85.42 757 LEU B N 1
ATOM 1026 C CA . LEU B 1 33 ? 8.471 49.533 24.018 1.00 84.14 757 LEU B CA 1
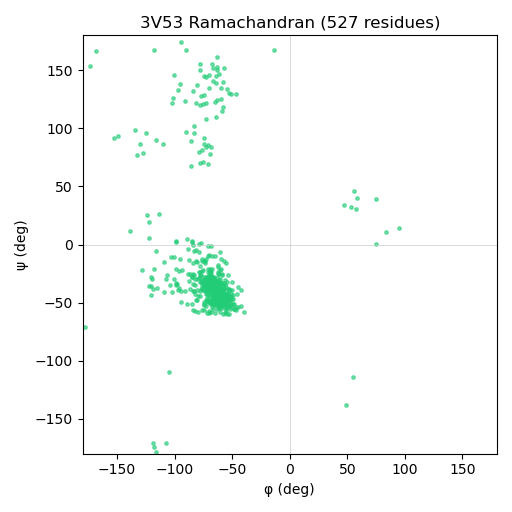ATOM 1027 C C . LEU B 1 33 ? 8.086 48.068 24.227 1.00 86.20 757 LEU B C 1
ATOM 1028 O O . LEU B 1 33 ? 8.421 47.469 25.249 1.00 87.06 757 LEU B O 1
ATOM 1033 N N . ASP B 1 34 ? 7.386 47.498 23.248 1.00 87.52 758 ASP B N 1
ATOM 1034 C CA . ASP B 1 34 ? 6.998 46.089 23.305 1.00 90.09 758 ASP B CA 1
ATOM 1035 C C . ASP B 1 34 ? 8.210 45.200 23.027 1.00 88.88 758 ASP B C 1
ATOM 1036 O O . ASP B 1 34 ? 8.511 44.877 21.873 1.00 88.23 758 ASP B O 1
ATOM 1041 N N . TRP B 1 35 ? 8.899 44.819 24.099 1.00 89.06 759 TRP B N 1
ATOM 1042 C CA . TRP B 1 35 ? 10.118 44.014 24.015 1.00 88.26 759 TRP B CA 1
ATOM 1043 C C . TRP B 1 35 ? 9.895 42.611 23.445 1.00 90.67 759 TRP B C 1
ATOM 1044 O O . TRP B 1 35 ? 10.777 42.057 22.785 1.00 89.87 759 TRP B O 1
ATOM 1055 N N . SER B 1 36 ? 8.713 42.051 23.704 1.00 94.18 760 SER B N 1
ATOM 1056 C CA . SER B 1 36 ? 8.341 40.702 23.261 1.00 97.37 760 SER B CA 1
ATOM 1057 C C . SER B 1 36 ? 8.715 40.405 21.807 1.00 96.68 760 SER B C 1
ATOM 1058 O O . SER B 1 36 ? 9.110 39.286 21.474 1.00 98.40 760 SER B O 1
ATOM 1061 N N . ILE B 1 37 ? 8.591 41.424 20.962 1.00 94.56 761 ILE B N 1
ATOM 1062 C CA . ILE B 1 37 ? 8.809 41.306 19.524 1.00 94.20 761 ILE B CA 1
ATOM 1063 C C . ILE B 1 37 ? 10.297 41.247 19.154 1.00 91.96 761 ILE B C 1
ATOM 1064 O O . ILE B 1 37 ? 10.669 40.598 18.173 1.00 92.97 761 ILE B O 1
ATOM 1069 N N . VAL B 1 38 ? 11.138 41.910 19.946 1.00 89.36 762 VAL B N 1
ATOM 1070 C CA . VAL B 1 38 ? 12.576 42.007 19.663 1.00 87.13 762 VAL B CA 1
ATOM 1071 C C . VAL B 1 38 ? 13.289 40.670 19.879 1.00 88.91 762 VAL B C 1
ATOM 1072 O O . VAL B 1 38 ? 13.832 40.411 20.956 1.00 88.78 762 VAL B O 1
ATOM 1076 N N . ASP B 1 39 ? 13.288 39.829 18.847 1.00 90.87 763 ASP B N 1
ATOM 1077 C CA . ASP B 1 39 ? 13.861 38.486 18.947 1.00 93.35 763 ASP B CA 1
ATOM 1078 C C . ASP B 1 39 ? 15.062 38.294 18.025 1.00 92.72 763 ASP B C 1
ATOM 1079 O O . ASP B 1 39 ? 15.465 39.217 17.316 1.00 90.34 763 ASP B O 1
ATOM 1084 N N . SER B 1 40 ? 15.609 37.079 18.041 1.00 95.24 764 SER B N 1
ATOM 1085 C CA . SER B 1 40 ? 16.801 36.706 17.279 1.00 95.53 764 SER B CA 1
ATOM 1086 C C . SER B 1 40 ? 16.795 37.185 15.824 1.00 95.14 764 SER B C 1
ATOM 1087 O O . SER B 1 40 ? 17.815 37.664 15.324 1.00 93.56 764 SER B O 1
ATOM 1090 N N . ILE B 1 41 ? 15.645 37.058 15.162 1.00 96.76 765 ILE B N 1
ATOM 1091 C CA . ILE B 1 41 ? 15.491 37.443 13.755 1.00 97.07 765 ILE B CA 1
ATOM 1092 C C . ILE B 1 41 ? 15.587 38.960 13.558 1.00 93.17 765 ILE B C 1
ATOM 1093 O O . ILE B 1 41 ? 16.342 39.433 12.704 1.00 92.42 765 ILE B O 1
ATOM 1098 N N . LEU B 1 42 ? 14.826 39.714 14.351 1.00 91.04 766 LEU B N 1
ATOM 1099 C CA . LEU B 1 42 ? 14.855 41.175 14.291 1.00 87.73 766 LEU B CA 1
ATOM 1100 C C . LEU B 1 42 ? 16.257 41.696 14.575 1.00 85.41 766 LEU B C 1
ATOM 1101 O O . LEU B 1 42 ? 16.676 42.714 14.017 1.00 83.79 766 LEU B O 1
ATOM 1103 N N . MET B 1 43 ? 16.973 40.984 15.443 1.00 85.53 767 MET B N 1
ATOM 1104 C CA . MET B 1 43 ? 18.344 41.321 15.795 1.00 83.63 767 MET B CA 1
ATOM 1105 C C . MET B 1 43 ? 19.291 41.000 14.643 1.00 84.75 767 MET B C 1
ATOM 1106 O O . MET B 1 43 ? 20.048 41.864 14.199 1.00 83.27 767 MET B O 1
ATOM 1111 N N . GLU B 1 44 ? 19.220 39.766 14.151 1.00 87.79 768 GLU B N 1
ATOM 1112 C CA . GLU B 1 44 ? 20.114 39.281 13.096 1.00 89.78 768 GLU B CA 1
ATOM 1113 C C . GLU B 1 44 ? 19.966 40.034 11.764 1.00 89.63 768 GLU B C 1
ATOM 1114 O O . GLU B 1 44 ? 20.959 40.243 11.053 1.00 90.01 768 GLU B O 1
ATOM 1120 N N . ARG B 1 45 ? 18.737 40.438 11.437 1.00 89.22 769 ARG B N 1
ATOM 1121 C CA . ARG B 1 45 ? 18.437 41.004 10.118 1.00 89.70 769 ARG B CA 1
ATOM 1122 C C . ARG B 1 45 ? 18.495 42.533 10.018 1.00 86.54 769 ARG B C 1
ATOM 1123 O O . ARG B 1 45 ? 19.137 43.059 9.101 1.00 87.04 769 ARG B O 1
ATOM 1131 N N . ARG B 1 46 ? 17.838 43.241 10.943 1.00 83.61 770 ARG B N 1
ATOM 1132 C CA . ARG B 1 46 ? 17.733 44.710 10.829 1.00 80.92 770 ARG B CA 1
ATOM 1133 C C . ARG B 1 46 ? 18.544 45.525 11.837 1.00 77.81 770 ARG B C 1
ATOM 1134 O O . ARG B 1 46 ? 19.134 46.544 11.471 1.00 77.03 770 ARG B O 1
ATOM 1136 N N . ILE B 1 47 ? 18.570 45.088 13.094 1.00 76.44 771 ILE B N 1
ATOM 1137 C CA . ILE B 1 47 ? 19.149 45.902 14.168 1.00 73.44 771 ILE B CA 1
ATOM 1138 C C . ILE B 1 47 ? 20.667 45.798 14.233 1.00 72.80 771 ILE B C 1
ATOM 1139 O O . ILE B 1 47 ? 21.352 46.829 14.304 1.00 71.46 771 ILE B O 1
ATOM 1144 N N . ARG B 1 48 ? 21.187 44.566 14.200 1.00 73.94 772 ARG B N 1
ATOM 1145 C CA . ARG B 1 48 ? 22.637 44.364 14.315 1.00 73.53 772 ARG B CA 1
ATOM 1146 C C . ARG B 1 48 ? 23.453 45.003 13.186 1.00 73.60 772 ARG B C 1
ATOM 1147 O O . ARG B 1 48 ? 24.452 45.659 13.472 1.00 72.46 772 ARG B O 1
ATOM 1155 N N . PRO B 1 49 ? 23.041 44.811 11.909 1.00 75.30 773 PRO B N 1
ATOM 1156 C CA . PRO B 1 49 ? 23.770 45.494 10.832 1.00 75.94 773 PRO B CA 1
ATOM 1157 C C . PRO B 1 49 ? 23.699 47.016 10.934 1.00 73.56 773 PRO B C 1
ATOM 1158 O O . PRO B 1 49 ? 24.677 47.697 10.624 1.00 73.49 773 PRO B O 1
ATOM 1162 N N . TRP B 1 50 ? 22.556 47.536 11.376 1.00 71.85 774 TRP B N 1
ATOM 1163 C CA . TRP B 1 50 ? 22.400 48.976 11.572 1.00 70.08 774 TRP B CA 1
ATOM 1164 C C . TRP B 1 50 ? 23.420 49.498 12.591 1.00 68.44 774 TRP B C 1
ATOM 1165 O O . TRP B 1 50 ? 24.131 50.465 12.309 1.00 68.53 774 TRP B O 1
ATOM 1176 N N . ILE B 1 51 ? 23.491 48.847 13.756 1.00 67.22 775 ILE B N 1
ATOM 1177 C CA . ILE B 1 51 ? 24.487 49.166 14.784 1.00 65.82 775 ILE B CA 1
ATOM 1178 C C . ILE B 1 51 ? 25.897 49.082 14.198 1.00 67.01 775 ILE B C 1
ATOM 1179 O O . ILE B 1 51 ? 26.684 50.028 14.311 1.00 66.70 775 ILE B O 1
ATOM 1184 N N . ASN B 1 52 ? 26.191 47.946 13.566 1.00 68.71 776 ASN B N 1
ATOM 1185 C CA . ASN B 1 52 ? 27.477 47.694 12.923 1.00 70.46 776 ASN B CA 1
ATOM 1186 C C . ASN B 1 52 ? 27.906 48.841 12.016 1.00 71.19 776 ASN B C 1
ATOM 1187 O O . ASN B 1 52 ? 29.049 49.293 12.082 1.00 71.51 776 ASN B O 1
ATOM 1192 N N . LYS B 1 53 ? 26.974 49.309 11.187 1.00 71.68 777 LYS B N 1
ATOM 1193 C CA . LYS B 1 53 ? 27.230 50.404 10.254 1.00 72.90 777 LYS B CA 1
ATOM 1194 C C . LYS B 1 53 ? 27.471 51.729 10.965 1.00 71.44 777 LYS B C 1
ATOM 1195 O O . LYS B 1 53 ? 28.330 52.510 10.548 1.00 72.85 777 LYS B O 1
ATOM 1201 N N . LYS B 1 54 ? 26.722 51.967 12.039 1.00 69.28 778 LYS B N 1
ATOM 1202 C CA . LYS B 1 54 ? 26.841 53.196 12.824 1.00 68.19 778 LYS B CA 1
ATOM 1203 C C . LYS B 1 54 ? 28.181 53.269 13.560 1.00 68.16 778 LYS B C 1
ATOM 1204 O O . LYS B 1 54 ? 28.745 54.348 13.729 1.00 68.25 778 LYS B O 1
ATOM 1210 N N . ILE B 1 55 ? 28.679 52.110 13.983 1.00 68.36 779 ILE B N 1
ATOM 1211 C CA . ILE B 1 55 ? 29.988 51.998 14.623 1.00 68.92 779 ILE B CA 1
ATOM 1212 C C . ILE B 1 55 ? 31.105 52.258 13.603 1.00 71.99 779 ILE B C 1
ATOM 1213 O O . ILE B 1 55 ? 32.109 52.898 13.927 1.00 72.83 779 ILE B O 1
ATOM 1218 N N . ILE B 1 56 ? 30.925 51.775 12.373 1.00 74.35 780 ILE B N 1
ATOM 1219 C CA . ILE B 1 56 ? 31.869 52.062 11.284 1.00 77.72 780 ILE B CA 1
ATOM 1220 C C . ILE B 1 56 ? 31.843 53.557 10.955 1.00 78.61 780 ILE B C 1
ATOM 1221 O O . ILE B 1 56 ? 32.850 54.134 10.540 1.00 81.00 780 ILE B O 1
ATOM 1226 N N . GLU B 1 57 ? 30.685 54.172 11.160 1.00 77.40 781 GLU B N 1
ATOM 1227 C CA . GLU B 1 57 ? 30.483 55.587 10.894 1.00 78.55 781 GLU B CA 1
ATOM 1228 C C . GLU B 1 57 ? 31.096 56.474 11.990 1.00 78.02 781 GLU B C 1
ATOM 1229 O O . GLU B 1 57 ? 31.564 57.581 11.709 1.00 79.78 781 GLU B O 1
ATOM 1235 N N . TYR B 1 58 ? 31.101 55.982 13.228 1.00 76.24 782 TYR B N 1
ATOM 1236 C CA . TYR B 1 58 ? 31.600 56.756 14.371 1.00 75.97 782 TYR B CA 1
ATOM 1237 C C . TYR B 1 58 ? 33.083 56.559 14.594 1.00 77.45 782 TYR B C 1
ATOM 1238 O O . TYR B 1 58 ? 33.832 57.530 14.748 1.00 79.11 782 TYR B O 1
ATOM 1247 N N . ILE B 1 59 ? 33.487 55.289 14.660 1.00 77.40 783 ILE B N 1
ATOM 1248 C CA . ILE B 1 59 ? 34.903 54.935 14.702 1.00 79.33 783 ILE B CA 1
ATOM 1249 C C . ILE B 1 59 ? 35.317 54.654 13.253 1.00 82.14 783 ILE B C 1
ATOM 1250 O O . ILE B 1 59 ? 34.473 54.668 12.359 1.00 82.39 783 ILE B O 1
ATOM 1255 N N . GLY B 1 60 ? 36.605 54.427 13.015 1.00 84.60 784 GLY B N 1
ATOM 1256 C CA . GLY B 1 60 ? 37.117 54.259 11.651 1.00 88.24 784 GLY B CA 1
ATOM 1257 C C . GLY B 1 60 ? 36.630 53.005 10.917 1.00 88.80 784 GLY B C 1
ATOM 1258 O O . GLY B 1 60 ? 36.058 53.082 9.788 1.00 90.33 784 GLY B O 1
ATOM 1259 N N . GLU B 1 61 ? 36.868 51.850 11.570 1.00 87.99 785 GLU B N 1
ATOM 1260 C CA . GLU B 1 61 ? 36.501 50.567 10.962 1.00 88.96 785 GLU B CA 1
ATOM 1261 C C . GLU B 1 61 ? 35.478 49.820 11.823 1.00 85.78 785 GLU B C 1
ATOM 1262 O O . GLU B 1 61 ? 34.926 50.376 12.775 1.00 83.01 785 GLU B O 1
ATOM 1268 N N . GLU B 1 62 ? 35.224 48.565 11.463 1.00 86.61 786 GLU B N 1
ATOM 1269 C CA . GLU B 1 62 ? 34.342 47.675 12.211 1.00 84.17 786 GLU B CA 1
ATOM 1270 C C . GLU B 1 62 ? 34.986 47.279 13.541 1.00 82.64 786 GLU B C 1
ATOM 1271 O O . GLU B 1 62 ? 36.173 46.952 13.585 1.00 84.68 786 GLU B O 1
ATOM 1277 N N . GLU B 1 63 ? 34.204 47.323 14.618 1.00 79.25 787 GLU B N 1
ATOM 1278 C CA . GLU B 1 63 ? 34.651 46.860 15.933 1.00 77.76 787 GLU B CA 1
ATOM 1279 C C . GLU B 1 63 ? 33.557 45.991 16.554 1.00 76.03 787 GLU B C 1
ATOM 1280 O O . GLU B 1 63 ? 32.593 46.499 17.127 1.00 73.72 787 GLU B O 1
ATOM 1286 N N . ALA B 1 64 ? 33.722 44.677 16.427 1.00 77.39 788 ALA B N 1
ATOM 1287 C CA . ALA B 1 64 ? 32.666 43.711 16.743 1.00 76.62 788 ALA B CA 1
ATOM 1288 C C . ALA B 1 64 ? 32.301 43.624 18.225 1.00 74.21 788 ALA B C 1
ATOM 1289 O O . ALA B 1 64 ? 31.168 43.284 18.570 1.00 73.44 788 ALA B O 1
ATOM 1291 N N . THR B 1 65 ? 33.260 43.927 19.095 1.00 73.15 789 THR B N 1
ATOM 1292 C CA . THR B 1 65 ? 33.024 43.918 20.538 1.00 71.01 789 THR B CA 1
ATOM 1293 C C . THR B 1 65 ? 32.028 45.008 20.932 1.00 68.04 789 THR B C 1
ATOM 1294 O O . THR B 1 65 ? 31.160 44.786 21.773 1.00 67.10 789 THR B O 1
ATOM 1298 N N . LEU B 1 66 ? 32.176 46.176 20.309 1.00 66.78 790 LEU B N 1
ATOM 1299 C CA . LEU B 1 66 ? 31.270 47.306 20.474 1.00 64.54 790 LEU B CA 1
ATOM 1300 C C . LEU B 1 66 ? 29.838 46.948 20.121 1.00 63.90 790 LEU B C 1
ATOM 1301 O O . LEU B 1 66 ? 28.898 47.363 20.803 1.00 62.56 790 LEU B O 1
ATOM 1306 N N . VAL B 1 67 ? 29.686 46.191 19.038 1.00 64.93 791 VAL B N 1
ATOM 1307 C CA . VAL B 1 67 ? 28.379 45.841 18.508 1.00 64.73 791 VAL B CA 1
ATOM 1308 C C . VAL B 1 67 ? 27.741 44.785 19.391 1.00 64.87 791 VAL B C 1
ATOM 1309 O O . VAL B 1 67 ? 26.589 44.928 19.807 1.00 64.19 791 VAL B O 1
ATOM 1313 N N . ASP B 1 68 ? 28.503 43.736 19.688 1.00 66.05 792 ASP B N 1
ATOM 1314 C CA . ASP B 1 68 ? 28.019 42.640 20.517 1.00 66.81 792 ASP B CA 1
ATOM 1315 C C . ASP B 1 68 ? 27.563 43.144 21.879 1.00 64.91 792 ASP B C 1
ATOM 1316 O O . ASP B 1 68 ? 26.589 42.636 22.436 1.00 65.52 792 ASP B O 1
ATOM 1321 N N . PHE B 1 69 ? 28.259 44.154 22.394 1.00 62.93 793 PHE B N 1
ATOM 1322 C CA . PHE B 1 69 ? 27.885 44.783 23.653 1.00 61.27 793 PHE B CA 1
ATOM 1323 C C . PHE B 1 69 ? 26.527 45.469 23.572 1.00 60.05 793 PHE B C 1
ATOM 1324 O O . PHE B 1 69 ? 25.667 45.238 24.421 1.00 60.38 793 PHE B O 1
ATOM 1332 N N . VAL B 1 70 ? 26.349 46.319 22.563 1.00 58.83 794 VAL B N 1
ATOM 1333 C CA . VAL B 1 70 ? 25.095 47.045 22.390 1.00 57.80 794 VAL B CA 1
ATOM 1334 C C . VAL B 1 70 ? 23.959 46.047 22.176 1.00 58.83 794 VAL B C 1
ATOM 1335 O O . VAL B 1 70 ? 22.941 46.100 22.872 1.00 58.86 794 VAL B O 1
ATOM 1339 N N . CYS B 1 71 ? 24.160 45.120 21.243 1.00 59.97 795 CYS B N 1
ATOM 1340 C CA . CYS B 1 71 ? 23.192 44.055 20.976 1.00 61.46 795 CYS B CA 1
ATOM 1341 C C . CYS B 1 71 ? 22.738 43.374 22.260 1.00 62.28 795 CYS B C 1
ATOM 1342 O O . CYS B 1 71 ? 21.543 43.326 22.542 1.00 62.98 795 CYS B O 1
ATOM 1345 N N . SER B 1 72 ? 23.695 42.877 23.043 1.00 62.59 796 SER B N 1
ATOM 1346 C CA . SER B 1 72 ? 23.401 42.152 24.280 1.00 63.86 796 SER B CA 1
ATOM 1347 C C . SER B 1 72 ? 22.496 42.939 25.234 1.00 63.21 796 SER B C 1
ATOM 1348 O O . SER B 1 72 ? 21.553 42.381 25.801 1.00 64.83 796 SER B O 1
ATOM 1351 N N . LYS B 1 73 ? 22.800 44.227 25.396 1.00 61.35 797 LYS B N 1
ATOM 1352 C CA . LYS B 1 73 ? 22.019 45.147 26.226 1.00 61.18 797 LYS B CA 1
ATOM 1353 C C . LYS B 1 73 ? 20.585 45.301 25.733 1.00 61.85 797 LYS B C 1
ATOM 1354 O O . LYS B 1 73 ? 19.646 45.322 26.533 1.00 63.12 797 LYS B O 1
ATOM 1360 N N . VAL B 1 74 ? 20.426 45.414 24.415 1.00 61.44 798 VAL B N 1
ATOM 1361 C CA . VAL B 1 74 ? 19.108 45.470 23.786 1.00 62.30 798 VAL B CA 1
ATOM 1362 C C . VAL B 1 74 ? 18.394 44.129 23.984 1.00 64.92 798 VAL B C 1
ATOM 1363 O O . VAL B 1 74 ? 17.180 44.084 24.200 1.00 66.17 798 VAL B O 1
ATOM 1367 N N . MET B 1 75 ? 19.164 43.046 23.931 1.00 66.22 799 MET B N 1
ATOM 1368 C CA . MET B 1 75 ? 18.644 41.709 24.193 1.00 69.45 799 MET B CA 1
ATOM 1369 C C . MET B 1 75 ? 18.243 41.541 25.654 1.00 70.94 799 MET B C 1
ATOM 1370 O O . MET B 1 75 ? 17.347 40.759 25.971 1.00 73.65 799 MET B O 1
ATOM 1375 N N . ALA B 1 76 ? 18.905 42.288 26.533 1.00 69.76 800 ALA B N 1
ATOM 1376 C CA . ALA B 1 76 ? 18.600 42.274 27.961 1.00 71.37 800 ALA B CA 1
ATOM 1377 C C . ALA B 1 76 ? 17.441 43.212 28.310 1.00 71.60 800 ALA B C 1
ATOM 1378 O O . ALA B 1 76 ? 17.039 43.308 29.474 1.00 73.16 800 ALA B O 1
ATOM 1380 N N . HIS B 1 77 ? 16.909 43.892 27.294 1.00 70.45 801 HIS B N 1
ATOM 1381 C CA . HIS B 1 77 ? 15.853 44.900 27.455 1.00 70.59 801 HIS B CA 1
ATOM 1382 C C . HIS B 1 77 ? 16.279 46.043 28.393 1.00 69.49 801 HIS B C 1
ATOM 1383 O O . HIS B 1 77 ? 15.482 46.530 29.197 1.00 71.04 801 HIS B O 1
ATOM 1390 N N . SER B 1 78 ? 17.536 46.468 28.277 1.00 67.22 802 SER B N 1
ATOM 1391 C CA . SER B 1 78 ? 18.080 47.544 29.106 1.00 66.37 802 SER B CA 1
ATOM 1392 C C . SER B 1 78 ? 17.432 48.895 28.815 1.00 65.75 802 SER B C 1
ATOM 1393 O O . SER B 1 78 ? 16.977 49.152 27.696 1.00 64.99 802 SER B O 1
ATOM 1396 N N . SER B 1 79 ? 17.403 49.751 29.834 1.00 66.41 803 SER B N 1
ATOM 1397 C CA . SER B 1 79 ? 16.980 51.144 29.695 1.00 66.05 803 SER B CA 1
ATOM 1398 C C . SER B 1 79 ? 17.857 51.854 28.668 1.00 63.56 803 SER B C 1
ATOM 1399 O O . SER B 1 79 ? 19.066 51.631 28.636 1.00 62.32 803 SER B O 1
ATOM 1402 N N . PRO B 1 80 ? 17.253 52.710 27.824 1.00 63.18 804 PRO B N 1
ATOM 1403 C CA . PRO B 1 80 ? 18.036 53.415 26.803 1.00 61.47 804 PRO B CA 1
ATOM 1404 C C . PRO B 1 80 ? 19.119 54.316 27.417 1.00 61.36 804 PRO B C 1
ATOM 1405 O O . PRO B 1 80 ? 20.250 54.341 26.924 1.00 60.02 804 PRO B O 1
ATOM 1409 N N . GLN B 1 81 ? 18.781 55.019 28.498 1.00 63.02 805 GLN B N 1
ATOM 1410 C CA . GLN B 1 81 ? 19.761 55.809 29.244 1.00 63.38 805 GLN B CA 1
ATOM 1411 C C . GLN B 1 81 ? 20.923 54.934 29.723 1.00 62.42 805 GLN B C 1
ATOM 1412 O O . GLN B 1 81 ? 22.085 55.329 29.619 1.00 61.83 805 GLN B O 1
ATOM 1418 N N . SER B 1 82 ? 20.597 53.746 30.232 1.00 62.49 806 SER B N 1
ATOM 1419 C CA . SER B 1 82 ? 21.591 52.762 30.653 1.00 61.85 806 SER B CA 1
ATOM 1420 C C . SER B 1 82 ? 22.574 52.440 29.520 1.00 60.02 806 SER B C 1
ATOM 1421 O O . SER B 1 82 ? 23.791 52.408 29.731 1.00 59.58 806 SER B O 1
ATOM 1424 N N . ILE B 1 83 ? 22.039 52.208 28.323 1.00 59.10 807 ILE B N 1
ATOM 1425 C CA . ILE B 1 83 ? 22.871 51.935 27.162 1.00 57.71 807 ILE B CA 1
ATOM 1426 C C . ILE B 1 83 ? 23.695 53.166 26.816 1.00 57.22 807 ILE B C 1
ATOM 1427 O O . ILE B 1 83 ? 24.902 53.059 26.614 1.00 56.83 807 ILE B O 1
ATOM 1429 N N . LEU B 1 84 ? 23.040 54.328 26.779 1.00 57.59 808 LEU B N 1
ATOM 1430 C CA . LEU B 1 84 ? 23.691 55.608 26.471 1.00 57.73 808 LEU B CA 1
ATOM 1431 C C . LEU B 1 84 ? 24.901 55.880 27.378 1.00 58.31 808 LEU B C 1
ATOM 1432 O O . LEU B 1 84 ? 25.967 56.292 26.905 1.00 58.09 808 LEU B O 1
ATOM 1437 N N . ASP B 1 85 ? 24.722 55.635 28.674 1.00 59.08 809 ASP B N 1
ATOM 1438 C CA . ASP B 1 85 ? 25.777 55.828 29.665 1.00 59.93 809 ASP B CA 1
ATOM 1439 C C . ASP B 1 85 ? 26.889 54.785 29.561 1.00 58.75 809 ASP B C 1
ATOM 1440 O O . ASP B 1 85 ? 28.048 55.075 29.842 1.00 59.16 809 ASP B O 1
ATOM 1445 N N . ASP B 1 86 ? 26.534 53.573 29.160 1.00 57.70 810 ASP B N 1
ATOM 1446 C CA . ASP B 1 86 ? 27.528 52.525 28.995 1.00 57.18 810 ASP B CA 1
ATOM 1447 C C . ASP B 1 86 ? 28.345 52.754 27.729 1.00 56.41 810 ASP B C 1
ATOM 1448 O O . ASP B 1 86 ? 29.540 52.479 27.693 1.00 56.35 810 ASP B O 1
ATOM 1453 N N . VAL B 1 87 ? 27.690 53.275 26.699 1.00 56.08 811 VAL B N 1
ATOM 1454 C CA . VAL B 1 87 ? 28.320 53.463 25.400 1.00 55.88 811 VAL B CA 1
ATOM 1455 C C . VAL B 1 87 ? 29.180 54.729 25.380 1.00 56.70 811 VAL B C 1
ATOM 1456 O O . VAL B 1 87 ? 30.182 54.796 24.671 1.00 56.96 811 VAL B O 1
ATOM 1460 N N . ALA B 1 88 ? 28.794 55.720 26.180 1.00 57.65 812 ALA B N 1
ATOM 1461 C CA . ALA B 1 88 ? 29.552 56.968 26.297 1.00 58.82 812 ALA B CA 1
ATOM 1462 C C . ALA B 1 88 ? 30.984 56.744 26.780 1.00 59.48 812 ALA B C 1
ATOM 1463 O O . ALA B 1 88 ? 31.809 57.647 26.708 1.00 60.83 812 ALA B O 1
ATOM 1465 N N . MET B 1 89 ? 31.278 55.543 27.271 1.00 59.05 813 MET B N 1
ATOM 1466 C CA . MET B 1 89 ? 32.609 55.242 27.785 1.00 60.08 813 MET B CA 1
ATOM 1467 C C . MET B 1 89 ? 33.608 55.034 26.653 1.00 60.81 813 MET B C 1
ATOM 1468 O O . MET B 1 89 ? 34.822 55.034 26.872 1.00 62.14 813 MET B O 1
ATOM 1473 N N . VAL B 1 90 ? 33.092 54.861 25.442 1.00 60.68 814 VAL B N 1
ATOM 1474 C CA . VAL B 1 90 ? 33.929 54.689 24.263 1.00 61.79 814 VAL B CA 1
ATOM 1475 C C . VAL B 1 90 ? 33.535 55.650 23.151 1.00 62.67 814 VAL B C 1
ATOM 1476 O O . VAL B 1 90 ? 34.336 55.937 22.263 1.00 64.11 814 VAL B O 1
ATOM 1480 N N . LEU B 1 91 ? 32.302 56.141 23.207 1.00 62.59 815 LEU B N 1
ATOM 1481 C CA . LEU B 1 91 ? 31.809 57.116 22.246 1.00 63.97 815 LEU B CA 1
ATOM 1482 C C . LEU B 1 91 ? 31.135 58.220 23.046 1.00 65.11 815 LEU B C 1
ATOM 1483 O O . LEU B 1 91 ? 29.901 58.264 23.146 1.00 65.00 815 LEU B O 1
ATOM 1488 N N . ASP B 1 92 ? 31.948 59.097 23.642 1.00 67.11 816 ASP B N 1
ATOM 1489 C CA . ASP B 1 92 ? 31.394 60.115 24.536 1.00 68.80 816 ASP B CA 1
ATOM 1490 C C . ASP B 1 92 ? 30.909 61.298 23.742 1.00 70.36 816 ASP B C 1
ATOM 1491 O O . ASP B 1 92 ? 31.614 61.798 22.864 1.00 71.84 816 ASP B O 1
ATOM 1496 N N . GLU B 1 93 ? 29.687 61.728 24.049 1.00 70.69 817 GLU B N 1
ATOM 1497 C CA . GLU B 1 93 ? 29.072 62.909 23.430 1.00 72.52 817 GLU B CA 1
ATOM 1498 C C . GLU B 1 93 ? 28.611 62.649 21.995 1.00 71.64 817 GLU B C 1
ATOM 1499 O O . GLU B 1 93 ? 28.081 63.545 21.337 1.00 73.44 817 GLU B O 1
ATOM 1501 N N . GLU B 1 94 ? 28.819 61.427 21.511 1.00 69.45 818 GLU B N 1
ATOM 1502 C CA . GLU B 1 94 ? 28.223 61.009 20.246 1.00 68.59 818 GLU B CA 1
ATOM 1503 C C . GLU B 1 94 ? 27.368 59.773 20.477 1.00 65.96 818 GLU B C 1
ATOM 1504 O O . GLU B 1 94 ? 26.837 59.190 19.534 1.00 65.34 818 GLU B O 1
ATOM 1510 N N . ALA B 1 95 ? 27.237 59.398 21.749 1.00 64.74 819 ALA B N 1
ATOM 1511 C CA . ALA B 1 95 ? 26.467 58.231 22.165 1.00 62.53 819 ALA B CA 1
ATOM 1512 C C . ALA B 1 95 ? 24.980 58.537 22.299 1.00 62.29 819 ALA B C 1
ATOM 1513 O O . ALA B 1 95 ? 24.145 57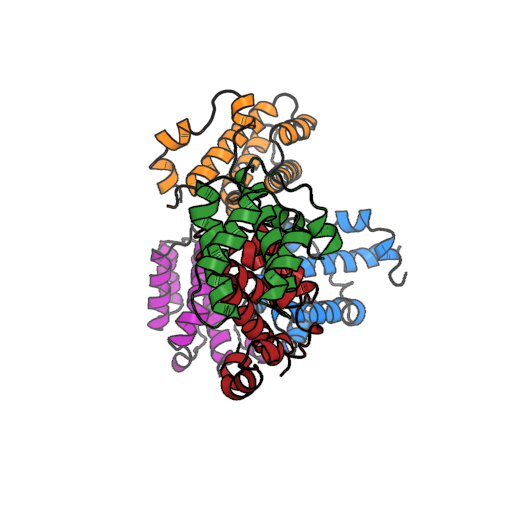.676 22.040 1.00 61.46 819 ALA B O 1
ATOM 1515 N N . GLU B 1 96 ? 24.647 59.753 22.720 1.00 63.32 820 GLU B N 1
ATOM 1516 C CA . GLU B 1 96 ? 23.247 60.160 22.801 1.00 63.52 820 GLU B CA 1
ATOM 1517 C C . GLU B 1 96 ? 22.565 60.070 21.435 1.00 62.79 820 GLU B C 1
ATOM 1518 O O . GLU B 1 96 ? 21.503 59.464 21.314 1.00 62.10 820 GLU B O 1
ATOM 1524 N N . VAL B 1 97 ? 23.189 60.661 20.416 1.00 63.08 821 VAL B N 1
ATOM 1525 C CA . VAL B 1 97 ? 22.665 60.616 19.048 1.00 62.86 821 VAL B CA 1
ATOM 1526 C C . VAL B 1 97 ? 22.523 59.179 18.571 1.00 60.87 821 VAL B C 1
ATOM 1527 O O . VAL B 1 97 ? 21.553 58.837 17.899 1.00 60.72 821 VAL B O 1
ATOM 1531 N N . PHE B 1 98 ? 23.502 58.353 18.929 1.00 59.56 822 PHE B N 1
ATOM 1532 C CA . PHE B 1 98 ? 23.476 56.928 18.641 1.00 58.10 822 PHE B CA 1
ATOM 1533 C C . PHE B 1 98 ? 22.254 56.249 19.250 1.00 57.34 822 PHE B C 1
ATOM 1534 O O . PHE B 1 98 ? 21.512 55.568 18.550 1.00 57.27 822 PHE B O 1
ATOM 1542 N N . ILE B 1 99 ? 22.038 56.452 20.546 1.00 57.19 823 ILE B N 1
ATOM 1543 C CA . ILE B 1 99 ? 20.991 55.732 21.269 1.00 56.98 823 ILE B CA 1
ATOM 1544 C C . ILE B 1 99 ? 19.583 56.252 20.960 1.00 57.95 823 ILE B C 1
ATOM 1545 O O . ILE B 1 99 ? 18.644 55.457 20.831 1.00 58.07 823 ILE B O 1
ATOM 1550 N N . VAL B 1 100 ? 19.445 57.573 20.828 1.00 58.88 824 VAL B N 1
ATOM 1551 C CA . VAL B 1 100 ? 18.185 58.181 20.406 1.00 60.01 824 VAL B CA 1
ATOM 1552 C C . VAL B 1 100 ? 17.759 57.598 19.061 1.00 60.01 824 VAL B C 1
ATOM 1553 O O . VAL B 1 100 ? 16.696 56.988 18.957 1.00 60.34 824 VAL B O 1
ATOM 1557 N N . LYS B 1 101 ? 18.610 57.757 18.050 1.00 60.20 825 LYS B N 1
ATOM 1558 C CA . LYS B 1 101 ? 18.350 57.218 16.713 1.00 60.71 825 LYS B CA 1
ATOM 1559 C C . LYS B 1 101 ? 18.054 55.719 16.733 1.00 60.30 825 LYS B C 1
ATOM 1560 O O . LYS B 1 101 ? 17.268 55.222 15.925 1.00 60.97 825 LYS B O 1
ATOM 1562 N N . MET B 1 102 ? 18.678 55.008 17.665 1.00 59.93 826 MET B N 1
ATOM 1563 C CA . MET B 1 102 ? 18.487 53.568 17.789 1.00 60.22 826 MET B CA 1
ATOM 1564 C C . MET B 1 102 ? 17.147 53.222 18.435 1.00 61.23 826 MET B C 1
ATOM 1565 O O . MET B 1 102 ? 16.526 52.212 18.095 1.00 61.80 826 MET B O 1
ATOM 1570 N N . TRP B 1 103 ? 16.710 54.047 19.382 1.00 62.00 827 TRP B N 1
ATOM 1571 C CA . TRP B 1 103 ? 15.422 53.819 20.022 1.00 63.65 827 TRP B CA 1
ATOM 1572 C C . TRP B 1 103 ? 14.339 54.166 19.015 1.00 65.08 827 TRP B C 1
ATOM 1573 O O . TRP B 1 103 ? 13.318 53.480 18.908 1.00 65.97 827 TRP B O 1
ATOM 1584 N N . ARG B 1 104 ? 14.604 55.224 18.257 1.00 65.70 828 ARG B N 1
ATOM 1585 C CA . ARG B 1 104 ? 13.772 55.631 17.144 1.00 67.37 828 ARG B CA 1
ATOM 1586 C C . ARG B 1 104 ? 13.653 54.476 16.140 1.00 67.79 828 ARG B C 1
ATOM 1587 O O . ARG B 1 104 ? 12.611 54.304 15.501 1.00 69.01 828 ARG B O 1
ATOM 1595 N N . LEU B 1 105 ? 14.719 53.681 16.027 1.00 67.30 829 LEU B N 1
ATOM 1596 C CA . LEU B 1 105 ? 14.721 52.467 15.206 1.00 68.17 829 LEU B CA 1
ATOM 1597 C C . LEU B 1 105 ? 13.937 51.335 15.866 1.00 69.11 829 LEU B C 1
ATOM 1598 O O . LEU B 1 105 ? 13.054 50.741 15.243 1.00 70.37 829 LEU B O 1
ATOM 1603 N N . LEU B 1 106 ? 14.275 51.048 17.124 1.00 68.93 830 LEU B N 1
ATOM 1604 C CA . LEU B 1 106 ? 13.653 49.972 17.895 1.00 70.38 830 LEU B CA 1
ATOM 1605 C C . LEU B 1 106 ? 12.137 50.076 17.964 1.00 72.19 830 LEU B C 1
ATOM 1606 O O . LEU B 1 106 ? 11.442 49.077 17.803 1.00 73.71 830 LEU B O 1
ATOM 1611 N N . ILE B 1 107 ? 11.637 51.287 18.199 1.00 72.62 831 ILE B N 1
ATOM 1612 C CA . ILE B 1 107 ? 10.199 51.531 18.280 1.00 74.89 831 ILE B CA 1
ATOM 1613 C C . ILE B 1 107 ? 9.550 51.247 16.934 1.00 76.33 831 ILE B C 1
ATOM 1614 O O . ILE B 1 107 ? 8.586 50.490 16.851 1.00 78.25 831 ILE B O 1
ATOM 1619 N N . TYR B 1 108 ? 10.105 51.844 15.885 1.00 76.12 832 TYR B N 1
ATOM 1620 C CA . TYR B 1 108 ? 9.580 51.698 14.534 1.00 77.83 832 TYR B CA 1
ATOM 1621 C C . TYR B 1 108 ? 9.553 50.242 14.082 1.00 79.24 832 TYR B C 1
ATOM 1622 O O . TYR B 1 108 ? 8.507 49.736 13.671 1.00 81.30 832 TYR B O 1
ATOM 1631 N N . GLU B 1 109 ? 10.705 49.580 14.162 1.00 78.78 833 GLU B N 1
ATOM 1632 C CA . GLU B 1 109 ? 10.842 48.199 13.709 1.00 80.60 833 GLU B CA 1
ATOM 1633 C C . GLU B 1 109 ? 9.876 47.262 14.424 1.00 82.70 833 GLU B C 1
ATOM 1634 O O . GLU B 1 109 ? 9.279 46.384 13.798 1.00 84.89 833 GLU B O 1
ATOM 1636 N N . THR B 1 110 ? 9.720 47.461 15.732 1.00 82.62 834 THR B N 1
ATOM 1637 C CA . THR B 1 110 ? 8.874 46.593 16.542 1.00 84.98 834 THR B CA 1
ATOM 1638 C C . THR B 1 110 ? 7.388 46.847 16.286 1.00 87.34 834 THR B C 1
ATOM 1639 O O . THR B 1 110 ? 6.582 45.916 16.299 1.00 89.90 834 THR B O 1
ATOM 1643 N N . GLU B 1 111 ? 7.038 48.106 16.041 1.00 87.02 835 GLU B N 1
ATOM 1644 C CA . GLU B 1 111 ? 5.671 48.469 15.696 1.00 89.47 835 GLU B CA 1
ATOM 1645 C C . GLU B 1 111 ? 5.312 47.985 14.293 1.00 91.24 835 GLU B C 1
ATOM 1646 O O . GLU B 1 111 ? 4.177 47.582 14.041 1.00 93.81 835 GLU B O 1
ATOM 1652 N N . ALA B 1 112 ? 6.291 48.023 13.390 1.00 90.34 836 ALA B N 1
ATOM 1653 C CA . ALA B 1 112 ? 6.121 47.521 12.028 1.00 92.39 836 ALA B CA 1
ATOM 1654 C C . ALA B 1 112 ? 5.795 46.029 12.019 1.00 95.07 836 ALA B C 1
ATOM 1655 O O . ALA B 1 112 ? 5.024 45.564 11.181 1.00 97.73 836 ALA B O 1
ATOM 1657 N N . LYS B 1 113 ? 6.385 45.285 12.951 1.00 94.90 837 LYS B N 1
ATOM 1658 C CA . LYS B 1 113 ? 6.043 43.882 13.131 1.00 97.95 837 LYS B CA 1
ATOM 1659 C C . LYS B 1 113 ? 4.727 43.745 13.879 1.00 100.41 837 LYS B C 1
ATOM 1660 O O . LYS B 1 113 ? 4.016 42.753 13.713 1.00 103.60 837 LYS B O 1
ATOM 1666 N N . LYS B 1 114 ? 4.407 44.754 14.690 1.00 99.43 838 LYS B N 1
ATOM 1667 C CA . LYS B 1 114 ? 3.211 44.735 15.535 1.00 101.96 838 LYS B CA 1
ATOM 1668 C C . LYS B 1 114 ? 1.925 44.822 14.717 1.00 104.87 838 LYS B C 1
ATOM 1669 O O . LYS B 1 114 ? 0.864 44.389 15.172 1.00 107.87 838 LYS B O 1
ATOM 1675 N N . ILE B 1 115 ? 2.020 45.376 13.512 1.00 104.40 839 ILE B N 1
ATOM 1676 C CA . ILE B 1 115 ? 0.886 45.379 12.594 1.00 107.43 839 ILE B CA 1
ATOM 1677 C C . ILE B 1 115 ? 0.877 44.061 11.800 1.00 110.25 839 ILE B C 1
ATOM 1678 O O . ILE B 1 115 ? 1.121 44.028 10.588 1.00 110.63 839 ILE B O 1
ATOM 1683 N N . GLY B 1 116 ? 0.621 42.973 12.526 1.00 112.60 840 GLY B N 1
ATOM 1684 C CA . GLY B 1 116 ? 0.432 41.650 11.940 1.00 116.19 840 GLY B CA 1
ATOM 1685 C C . GLY B 1 116 ? -1.053 41.395 11.798 1.00 120.34 840 GLY B C 1
ATOM 1686 O O . GLY B 1 116 ? -1.503 40.819 10.805 1.00 123.38 840 GLY B O 1
ATOM 1687 N N . LEU B 1 117 ? -1.809 41.827 12.806 1.00 120.82 841 LEU B N 1
ATOM 1688 C CA . LEU B 1 117 ? -3.270 41.804 12.768 1.00 124.65 841 LEU B CA 1
ATOM 1689 C C . LEU B 1 117 ? -3.819 43.192 12.427 1.00 123.36 841 LEU B C 1
ATOM 1690 O O . LEU B 1 117 ? -3.082 44.080 11.988 1.00 119.87 841 LEU B O 1
ATOM 1695 N N . LYS C 1 12 ? -5.957 40.597 36.379 1.00 85.61 736 LYS C N 1
ATOM 1696 C CA . LYS C 1 12 ? -6.537 40.827 37.735 1.00 82.89 736 LYS C CA 1
ATOM 1697 C C . LYS C 1 12 ? -5.694 40.158 38.825 1.00 80.63 736 LYS C C 1
ATOM 1698 O O . LYS C 1 12 ? -5.234 39.026 38.657 1.00 79.63 736 LYS C O 1
ATOM 1704 N N . HIS C 1 13 ? -5.503 40.872 39.935 1.00 80.08 737 HIS C N 1
ATOM 1705 C CA . HIS C 1 13 ? -4.717 40.387 41.070 1.00 78.26 737 HIS C CA 1
ATOM 1706 C C . HIS C 1 13 ? -5.568 39.400 41.875 1.00 74.35 737 HIS C C 1
ATOM 1707 O O . HIS C 1 13 ? -5.994 39.688 43.003 1.00 73.07 737 HIS C O 1
ATOM 1714 N N . ILE C 1 14 ? -5.805 38.234 41.275 1.00 72.58 738 ILE C N 1
ATOM 1715 C CA . ILE C 1 14 ? -6.677 37.205 41.835 1.00 68.96 738 ILE C CA 1
ATOM 1716 C C . ILE C 1 14 ? -5.917 36.285 42.791 1.00 67.28 738 ILE C C 1
ATOM 1717 O O . ILE C 1 14 ? -6.456 35.880 43.831 1.00 65.39 738 ILE C O 1
ATOM 1722 N N . LYS C 1 15 ? -4.667 35.962 42.436 1.00 67.97 739 LYS C N 1
ATOM 1723 C CA . LYS C 1 15 ? -3.831 35.09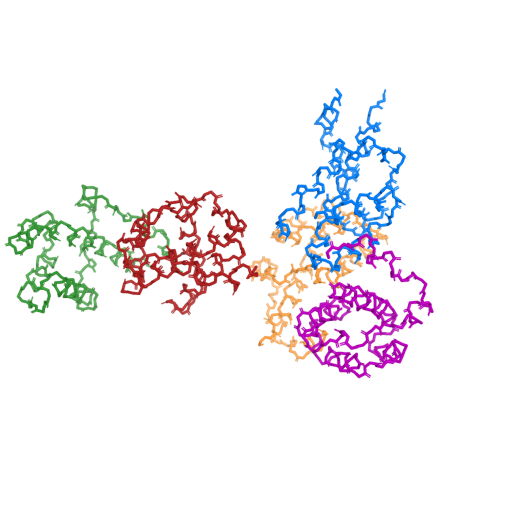1 43.264 1.00 66.52 739 LYS C CA 1
ATOM 1724 C C . LYS C 1 15 ? -3.694 35.649 44.684 1.00 65.50 739 LYS C C 1
ATOM 1725 O O . LYS C 1 15 ? -3.999 34.963 45.661 1.00 63.62 739 LYS C O 1
ATOM 1731 N N . SER C 1 16 ? -3.271 36.909 44.772 1.00 66.74 740 SER C N 1
ATOM 1732 C CA . SER C 1 16 ? -3.052 37.613 46.039 1.00 66.39 740 SER C CA 1
ATOM 1733 C C . SER C 1 16 ? -4.275 37.623 46.963 1.00 63.95 740 SER C C 1
ATOM 1734 O O . SER C 1 16 ? -4.137 37.547 48.184 1.00 63.52 740 SER C O 1
ATOM 1737 N N . LEU C 1 17 ? -5.463 37.730 46.376 1.00 62.65 741 LEU C N 1
ATOM 1738 C CA . LEU C 1 17 ? -6.711 37.749 47.130 1.00 60.27 741 LEU C CA 1
ATOM 1739 C C . LEU C 1 17 ? -6.983 36.425 47.839 1.00 58.12 741 LEU C C 1
ATOM 1740 O O . LEU C 1 17 ? -7.402 36.406 48.997 1.00 57.15 741 LEU C O 1
ATOM 1745 N N . ILE C 1 18 ? -6.741 35.324 47.133 1.00 57.53 742 ILE C N 1
ATOM 1746 C CA . ILE C 1 18 ? -6.923 33.987 47.682 1.00 55.72 742 ILE C CA 1
ATOM 1747 C C . ILE C 1 18 ? -6.052 33.807 48.912 1.00 55.86 742 ILE C C 1
ATOM 1748 O O . ILE C 1 18 ? -6.507 33.294 49.934 1.00 54.86 742 ILE C O 1
ATOM 1753 N N . GLU C 1 19 ? -4.806 34.259 48.804 1.00 57.55 743 GLU C N 1
ATOM 1754 C CA . GLU C 1 19 ? -3.804 34.104 49.854 1.00 58.46 743 GLU C CA 1
ATOM 1755 C C . GLU C 1 19 ? -4.099 34.956 51.085 1.00 58.54 743 GLU C C 1
ATOM 1756 O O . GLU C 1 19 ? -3.642 34.649 52.189 1.00 59.00 743 GLU C O 1
ATOM 1762 N N . LYS C 1 20 ? -4.875 36.018 50.888 1.00 58.46 744 LYS C N 1
ATOM 1763 C CA . LYS C 1 20 ? -5.324 36.858 51.988 1.00 58.68 744 LYS C CA 1
ATOM 1764 C C . LYS C 1 20 ? -6.332 36.120 52.870 1.00 56.89 744 LYS C C 1
ATOM 1765 O O . LYS C 1 20 ? -6.353 36.318 54.088 1.00 57.35 744 LYS C O 1
ATOM 1771 N N . ILE C 1 21 ? -7.160 35.274 52.256 1.00 55.12 745 ILE C N 1
ATOM 1772 C CA . ILE C 1 21 ? -8.259 34.631 52.970 1.00 53.44 745 ILE C CA 1
ATOM 1773 C C . ILE C 1 21 ? -7.784 33.416 53.745 1.00 53.09 745 ILE C C 1
ATOM 1774 O O . ILE C 1 21 ? -7.231 32.488 53.153 1.00 53.47 745 ILE C O 1
ATOM 1779 N N . PRO C 1 22 ? -8.006 33.418 55.073 1.00 52.75 746 PRO C N 1
ATOM 1780 C CA . PRO C 1 22 ? -7.676 32.285 55.934 1.00 52.93 746 PRO C CA 1
ATOM 1781 C C . PRO C 1 22 ? -8.473 31.031 55.576 1.00 52.05 746 PRO C C 1
ATOM 1782 O O . PRO C 1 22 ? -9.581 31.128 55.043 1.00 50.86 746 PRO C O 1
ATOM 1786 N N . THR C 1 23 ? -7.906 29.863 55.874 1.00 52.94 747 THR C N 1
ATOM 1787 C CA . THR C 1 23 ? -8.565 28.588 55.578 1.00 52.42 747 THR C CA 1
ATOM 1788 C C . THR C 1 23 ? -9.114 27.908 56.832 1.00 52.75 747 THR C C 1
ATOM 1789 O O . THR C 1 23 ? -10.058 27.122 56.749 1.00 52.74 747 THR C O 1
ATOM 1793 N N . ALA C 1 24 ? -8.517 28.205 57.984 1.00 53.52 748 ALA C N 1
ATOM 1794 C CA . ALA C 1 24 ? -8.936 27.604 59.250 1.00 54.20 748 ALA C CA 1
ATOM 1795 C C . ALA C 1 24 ? -9.920 28.478 60.029 1.00 53.54 748 ALA C C 1
ATOM 1796 O O . ALA C 1 24 ? -9.754 29.698 60.122 1.00 53.16 748 ALA C O 1
ATOM 1798 N N . LYS C 1 25 ? -10.930 27.827 60.600 1.00 53.65 749 LYS C N 1
ATOM 1799 C CA . LYS C 1 25 ? -12.007 28.488 61.341 1.00 53.27 749 LYS C CA 1
ATOM 1800 C C . LYS C 1 25 ? -11.550 29.584 62.334 1.00 53.96 749 LYS C C 1
ATOM 1801 O O . LYS C 1 25 ? -12.051 30.711 62.254 1.00 53.32 749 LYS C O 1
ATOM 1807 N N . PRO C 1 26 ? -10.612 29.269 63.263 1.00 55.55 750 PRO C N 1
ATOM 1808 C CA . PRO C 1 26 ? -10.220 30.283 64.256 1.00 56.58 750 PRO C CA 1
ATOM 1809 C C . PRO C 1 26 ? -9.746 31.598 63.643 1.00 55.67 750 PRO C C 1
ATOM 1810 O O . PRO C 1 26 ? -10.317 32.656 63.940 1.00 55.76 750 PRO C O 1
ATOM 1814 N N . GLU C 1 27 ? -8.723 31.527 62.794 1.00 55.12 751 GLU C N 1
ATOM 1815 C CA . GLU C 1 27 ? -8.168 32.715 62.155 1.00 54.39 751 GLU C CA 1
ATOM 1816 C C . GLU C 1 27 ? -9.233 33.395 61.303 1.00 52.56 751 GLU C C 1
ATOM 1817 O O . GLU C 1 27 ? -9.476 34.595 61.437 1.00 52.96 751 GLU C O 1
ATOM 1823 N N . LEU C 1 28 ? -9.884 32.614 60.450 1.00 50.90 752 LEU C N 1
ATOM 1824 C CA . LEU C 1 28 ? -10.940 33.134 59.592 1.00 49.43 752 LEU C CA 1
ATOM 1825 C C . LEU C 1 28 ? -11.957 33.980 60.356 1.00 49.67 752 LEU C C 1
ATOM 1826 O O . LEU C 1 28 ? -12.253 35.106 59.962 1.00 49.32 752 LEU C O 1
ATOM 1831 N N . PHE C 1 29 ? -12.471 33.421 61.449 1.00 50.43 753 PHE C N 1
ATOM 1832 C CA . PHE C 1 29 ? -13.528 34.044 62.229 1.00 51.05 753 PHE C CA 1
ATOM 1833 C C . PHE C 1 29 ? -13.036 35.306 62.908 1.00 53.08 753 PHE C C 1
ATOM 1834 O O . PHE C 1 29 ? -13.826 36.176 63.259 1.00 53.89 753 PHE C O 1
ATOM 1842 N N . ALA C 1 30 ? -11.722 35.405 63.066 1.00 54.64 754 ALA C N 1
ATOM 1843 C CA . ALA C 1 30 ? -11.096 36.573 63.662 1.00 56.95 754 ALA C CA 1
ATOM 1844 C C . ALA C 1 30 ? -10.861 37.710 62.660 1.00 57.20 754 ALA C C 1
ATOM 1845 O O . ALA C 1 30 ? -10.621 38.847 63.069 1.00 59.16 754 ALA C O 1
ATOM 1847 N N . TYR C 1 31 ? -10.930 37.407 61.362 1.00 56.01 755 TYR C N 1
ATOM 1848 C CA . TYR C 1 31 ? -10.617 38.382 60.301 1.00 56.39 755 TYR C CA 1
ATOM 1849 C C . TYR C 1 31 ? -11.425 39.674 60.407 1.00 57.60 755 TYR C C 1
ATOM 1850 O O . TYR C 1 31 ? -12.639 39.627 60.603 1.00 57.18 755 TYR C O 1
ATOM 1859 N N . PRO C 1 32 ? -10.751 40.836 60.274 1.00 59.72 756 PRO C N 1
ATOM 1860 C CA . PRO C 1 32 ? -11.444 42.126 60.311 1.00 61.19 756 PRO C CA 1
ATOM 1861 C C . PRO C 1 32 ? -12.186 42.381 58.998 1.00 60.63 756 PRO C C 1
ATOM 1862 O O . PRO C 1 32 ? -11.767 43.224 58.186 1.00 61.63 756 PRO C O 1
ATOM 1866 N N . LEU C 1 33 ? -13.267 41.628 58.796 1.00 59.33 757 LEU C N 1
ATOM 1867 C CA . LEU C 1 33 ? -14.101 41.766 57.612 1.00 59.26 757 LEU C CA 1
ATOM 1868 C C . LEU C 1 33 ? -14.622 43.198 57.535 1.00 61.51 757 LEU C C 1
ATOM 1869 O O . LEU C 1 33 ? -15.301 43.676 58.465 1.00 62.69 757 LEU C O 1
ATOM 1874 N N . ASP C 1 34 ? -14.247 43.891 56.448 1.00 62.87 758 ASP C N 1
ATOM 1875 C CA . ASP C 1 34 ? -14.777 45.235 56.244 1.00 65.75 758 ASP C CA 1
ATOM 1876 C C . ASP C 1 34 ? -16.288 44.989 56.082 1.00 65.23 758 ASP C C 1
ATOM 1877 O O . ASP C 1 34 ? -16.717 44.132 55.275 1.00 64.24 758 ASP C O 1
ATOM 1882 N N . TRP C 1 35 ? -17.083 45.673 56.923 1.00 66.58 759 TRP C N 1
ATOM 1883 C CA . TRP C 1 35 ? -18.533 45.444 56.904 1.00 66.10 759 TRP C CA 1
ATOM 1884 C C . TRP C 1 35 ? -19.176 46.496 56.034 1.00 68.38 759 TRP C C 1
ATOM 1885 O O . TRP C 1 35 ? -20.275 46.300 55.518 0.98 68.42 759 TRP C O 1
ATOM 1896 N N . SER C 1 36 ? -18.472 47.616 55.873 1.00 70.84 760 SER C N 1
ATOM 1897 C CA . SER C 1 36 ? -19.006 48.777 55.167 1.00 73.53 760 SER C CA 1
ATOM 1898 C C . SER C 1 36 ? -19.197 48.524 53.673 1.00 73.22 760 SER C C 1
ATOM 1899 O O . SER C 1 36 ? -19.803 49.346 52.973 1.00 75.58 760 SER C O 1
ATOM 1902 N N . ILE C 1 37 ? -18.682 47.391 53.192 1.00 70.52 761 ILE C N 1
ATOM 1903 C CA . ILE C 1 37 ? -18.734 47.059 51.769 1.00 70.17 761 ILE C CA 1
ATOM 1904 C C . ILE C 1 37 ? -19.810 46.010 51.464 1.00 68.28 761 ILE C C 1
ATOM 1905 O O . ILE C 1 37 ? -20.153 45.775 50.301 1.00 68.40 761 ILE C O 1
ATOM 1910 N N . VAL C 1 38 ? -20.360 45.406 52.516 1.00 66.93 762 VAL C N 1
ATOM 1911 C CA . VAL C 1 38 ? -21.489 44.488 52.379 1.00 65.95 762 VAL C CA 1
ATOM 1912 C C . VAL C 1 38 ? -22.813 45.265 52.305 1.00 68.66 762 VAL C C 1
ATOM 1913 O O . VAL C 1 38 ? -23.399 45.641 53.332 1.00 69.51 762 VAL C O 1
ATOM 1917 N N . ASP C 1 39 ? -23.269 45.509 51.079 1.00 70.40 763 ASP C N 1
ATOM 1918 C CA . ASP C 1 39 ? -24.511 46.246 50.836 1.00 73.43 763 ASP C CA 1
ATOM 1919 C C . ASP C 1 39 ? -25.556 45.386 50.118 1.00 73.29 763 ASP C C 1
ATOM 1920 O O . ASP C 1 39 ? -25.340 44.187 49.909 1.00 71.13 763 ASP C O 1
ATOM 1925 N N . SER C 1 40 ? -26.678 46.002 49.746 1.00 76.24 764 SER C N 1
ATOM 1926 C CA . SER C 1 40 ? -27.820 45.296 49.151 1.00 76.67 764 SER C CA 1
ATOM 1927 C C . SER C 1 40 ? -27.542 44.715 47.771 1.00 76.54 764 SER C C 1
ATOM 1928 O O . SER C 1 40 ? -28.023 43.626 47.450 1.00 75.17 764 SER C O 1
ATOM 1931 N N . ILE C 1 41 ? -26.783 45.449 46.958 1.00 78.45 765 ILE C N 1
ATOM 1932 C CA . ILE C 1 41 ? -26.443 45.002 45.603 1.00 79.08 765 ILE C CA 1
ATOM 1933 C C . ILE C 1 41 ? -25.539 43.763 45.650 1.00 76.02 765 ILE C C 1
ATOM 1934 O O . ILE C 1 41 ? -25.754 42.803 44.908 1.00 75.37 765 ILE C O 1
ATOM 1939 N N . LEU C 1 42 ? -24.559 43.778 46.551 1.00 74.61 766 LEU C N 1
ATOM 1940 C CA . LEU C 1 42 ? -23.685 42.631 46.751 1.00 71.95 766 LEU C CA 1
ATOM 1941 C C . LEU C 1 42 ? -24.449 41.450 47.341 1.00 70.43 766 LEU C C 1
ATOM 1942 O O . LEU C 1 42 ? -24.163 40.293 47.011 1.00 69.14 766 LEU C O 1
ATOM 1947 N N . MET C 1 43 ? -25.416 41.737 48.206 1.00 71.15 767 MET C N 1
ATOM 1948 C CA . MET C 1 43 ? -26.208 40.682 48.829 1.00 70.33 767 MET C CA 1
ATOM 1949 C C . MET C 1 43 ? -27.096 39.964 47.809 1.00 70.85 767 MET C C 1
ATOM 1950 O O . MET C 1 43 ? -27.136 38.734 47.791 1.00 69.58 767 MET C O 1
ATOM 1955 N N . GLU C 1 44 ? -27.781 40.730 46.959 1.00 73.14 768 GLU C N 1
ATOM 1956 C CA . GLU C 1 44 ? -28.743 40.173 46.001 1.00 74.14 768 GLU C CA 1
ATOM 1957 C C . GLU C 1 44 ? -28.042 39.433 44.868 1.00 73.12 768 GLU C C 1
ATOM 1958 O O . GLU C 1 44 ? -28.472 38.352 44.469 1.00 72.73 768 GLU C O 1
ATOM 1964 N N . ARG C 1 45 ? -26.964 40.019 44.362 1.00 72.95 769 ARG C N 1
ATOM 1965 C CA . ARG C 1 45 ? -26.241 39.470 43.220 1.00 72.65 769 ARG C CA 1
ATOM 1966 C C . ARG C 1 45 ? -25.453 38.203 43.571 0.50 69.77 769 ARG C C 1
ATOM 1967 O O . ARG C 1 45 ? -25.546 37.194 42.864 0.30 69.55 769 ARG C O 1
ATOM 1975 N N . ARG C 1 46 ? -24.695 38.256 44.668 1.00 67.77 770 ARG C N 1
ATOM 1976 C CA . ARG C 1 46 ? -23.672 37.243 44.930 1.00 65.54 770 ARG C CA 1
ATOM 1977 C C . ARG C 1 46 ? -23.782 36.418 46.230 1.00 63.53 770 ARG C C 1
ATOM 1978 O O . ARG C 1 46 ? -23.304 35.267 46.281 1.00 62.41 770 ARG C O 1
ATOM 1986 N N . ILE C 1 47 ? -24.391 36.988 47.273 1.00 63.35 771 ILE C N 1
ATOM 1987 C CA . ILE C 1 47 ? -24.401 36.289 48.566 1.00 61.64 771 ILE C CA 1
ATOM 1988 C C . ILE C 1 47 ? -25.705 35.540 48.844 1.00 61.90 771 ILE C C 1
ATOM 1989 O O . ILE C 1 47 ? -25.691 34.479 49.494 1.00 61.00 771 ILE C O 1
ATOM 1994 N N . ARG C 1 48 ? -26.825 36.088 48.348 1.00 63.32 772 ARG C N 1
ATOM 1995 C CA . ARG C 1 48 ? -28.126 35.433 48.530 1.00 63.87 772 ARG C CA 1
ATOM 1996 C C . ARG C 1 48 ? -28.297 34.193 47.639 1.00 63.74 772 ARG C C 1
ATOM 1997 O O . ARG C 1 48 ? -28.862 33.187 48.090 1.00 63.82 772 ARG C O 1
ATOM 2005 N N . PRO C 1 49 ? -27.829 34.260 46.371 1.00 63.90 773 PRO C N 1
ATOM 2006 C CA . PRO C 1 49 ? -27.870 33.051 45.545 1.00 63.90 773 PRO C CA 1
ATOM 2007 C C . PRO C 1 49 ? -26.945 31.951 46.070 1.00 62.08 773 PRO C C 1
ATOM 2008 O O . PRO C 1 49 ? -27.331 30.780 46.097 1.00 62.41 773 PRO C O 1
ATOM 2012 N N . TRP C 1 50 ? -25.739 32.332 46.489 1.00 60.61 774 TRP C N 1
ATOM 2013 C CA . TRP C 1 50 ? -24.772 31.383 47.033 1.00 58.92 774 TRP C CA 1
ATOM 2014 C C . TRP C 1 50 ? -25.347 30.657 48.238 1.00 58.86 774 TRP C C 1
ATOM 2015 O O . TRP C 1 50 ? -25.249 29.437 48.336 1.00 58.76 774 TRP C O 1
ATOM 2026 N N . ILE C 1 51 ? -25.937 31.417 49.158 1.00 59.43 775 ILE C N 1
ATOM 2027 C CA . ILE C 1 51 ? -26.576 30.841 50.332 1.00 59.84 775 ILE C CA 1
ATOM 2028 C C . ILE C 1 51 ? -27.669 29.878 49.894 1.00 61.52 775 ILE C C 1
ATOM 2029 O O . ILE C 1 51 ? -27.710 28.737 50.351 1.00 61.97 775 ILE C O 1
ATOM 2034 N N . ASN C 1 52 ? -28.522 30.334 48.980 1.00 63.07 776 ASN C N 1
ATOM 2035 C CA . ASN C 1 52 ? -29.599 29.511 48.442 1.00 64.94 776 ASN C CA 1
ATOM 2036 C C . ASN C 1 52 ? -29.104 28.218 47.801 1.00 65.11 776 ASN C C 1
ATOM 2037 O O . ASN C 1 52 ? -29.626 27.146 48.097 1.00 66.14 776 ASN C O 1
ATOM 2042 N N . LYS C 1 53 ? -28.095 28.311 46.938 1.00 64.68 777 LYS C N 1
ATOM 2043 C CA . LYS C 1 53 ? -27.579 27.117 46.274 1.00 65.50 777 LYS C CA 1
ATOM 2044 C C . LYS C 1 53 ? -27.021 26.129 47.302 1.00 65.04 777 LYS C C 1
ATOM 2045 O O . LYS C 1 53 ? -27.175 24.915 47.156 1.00 66.28 777 LYS C O 1
ATOM 2051 N N . LYS C 1 54 ? -26.411 26.664 48.356 1.00 63.84 778 LYS C N 1
ATOM 2052 C CA . LYS C 1 54 ? -25.830 25.846 49.411 1.00 63.70 778 LYS C CA 1
ATOM 2053 C C . LYS C 1 54 ? -26.888 25.094 50.204 1.00 65.29 778 LYS C C 1
ATOM 2054 O O . LYS C 1 54 ? -26.738 23.905 50.461 1.00 66.17 778 LYS C O 1
ATOM 2060 N N . ILE C 1 55 ? -27.956 25.792 50.582 1.00 66.18 779 ILE C N 1
ATOM 2061 C CA . ILE C 1 55 ? -29.060 25.183 51.324 1.00 68.10 779 ILE C CA 1
ATOM 2062 C C . ILE C 1 55 ? -29.668 24.010 50.540 1.00 70.33 779 ILE C C 1
ATOM 2063 O O . ILE C 1 55 ? -29.871 22.927 51.097 1.00 71.78 779 ILE C O 1
ATOM 2068 N N . ILE C 1 56 ? -29.939 24.232 49.252 1.00 70.97 780 ILE C N 1
ATOM 2069 C CA . ILE C 1 56 ? -30.448 23.191 48.353 1.00 73.18 780 ILE C CA 1
ATOM 2070 C C . ILE C 1 56 ? -29.524 21.968 48.364 1.00 73.59 780 ILE C C 1
ATOM 2071 O O . ILE C 1 56 ? -29.984 20.824 48.401 1.00 75.69 780 ILE C O 1
ATOM 2076 N N . GLU C 1 57 ? -28.222 22.237 48.355 1.00 71.91 781 GLU C N 1
ATOM 2077 C CA . GLU C 1 57 ? -27.175 21.222 48.365 1.00 72.37 781 GLU C CA 1
ATOM 2078 C C . GLU C 1 57 ? -27.191 20.378 49.650 1.00 73.40 781 GLU C C 1
ATOM 2079 O O . GLU C 1 57 ? -26.925 19.174 49.612 1.00 74.86 781 GLU C O 1
ATOM 2085 N N . TYR C 1 58 ? -27.516 21.015 50.775 1.00 73.10 782 TYR C N 1
ATOM 2086 C CA . TYR C 1 58 ? -27.600 20.337 52.072 1.00 74.55 782 TYR C CA 1
ATOM 2087 C C . TYR C 1 58 ? -28.956 19.654 52.315 1.00 77.57 782 TYR C C 1
ATOM 2088 O O . TYR C 1 58 ? -29.011 18.449 52.572 1.00 79.86 782 TYR C O 1
ATOM 2097 N N . ILE C 1 59 ? -30.039 20.426 52.236 1.00 78.00 783 ILE C N 1
ATOM 2098 C CA . ILE C 1 59 ? -31.378 19.928 52.572 1.00 81.04 783 ILE C CA 1
ATOM 2099 C C . ILE C 1 59 ? -32.032 19.114 51.451 1.00 83.37 783 ILE C C 1
ATOM 2100 O O . ILE C 1 59 ? -33.011 18.404 51.688 1.00 86.28 783 ILE C O 1
ATOM 2102 N N . GLY C 1 60 ? -31.489 19.216 50.239 1.00 82.51 784 GLY C N 1
ATOM 2103 C CA . GLY C 1 60 ? -32.029 18.501 49.080 1.00 84.72 784 GLY C CA 1
ATOM 2104 C C . GLY C 1 60 ? -33.193 19.222 48.418 1.00 85.59 784 GLY C C 1
ATOM 2105 O O . GLY C 1 60 ? -33.876 18.655 47.564 1.00 87.93 784 GLY C O 1
ATOM 2106 N N . GLU C 1 61 ? -33.412 20.476 48.814 1.00 84.01 785 GLU C N 1
ATOM 2107 C CA . GLU C 1 61 ? -34.536 21.290 48.329 1.00 84.95 785 GLU C CA 1
ATOM 2108 C C . GLU C 1 61 ? -34.371 22.765 48.722 1.00 82.59 785 GLU C C 1
ATOM 2109 O O . GLU C 1 61 ? -33.538 23.104 49.568 1.00 80.60 785 GLU C O 1
ATOM 2115 N N . GLU C 1 62 ? -35.181 23.625 48.107 1.00 83.11 786 GLU C N 1
ATOM 2116 C CA . GLU C 1 62 ? -35.173 25.065 48.360 1.00 81.38 786 GLU C CA 1
ATOM 2117 C C . GLU C 1 62 ? -35.964 25.418 49.627 1.00 81.84 786 GLU C C 1
ATOM 2118 O O . GLU C 1 62 ? -37.050 24.881 49.849 1.00 84.32 786 GLU C O 1
ATOM 2124 N N . GLU C 1 63 ? -35.420 26.316 50.450 1.00 79.57 787 GLU C N 1
ATOM 2125 C CA . GLU C 1 63 ? -36.072 26.731 51.707 1.00 80.02 787 GLU C CA 1
ATOM 2126 C C . GLU C 1 63 ? -35.742 28.183 52.074 1.00 78.29 787 GLU C C 1
ATOM 2127 O O . GLU C 1 63 ? -34.745 28.461 52.745 1.00 76.50 787 GLU C O 1
ATOM 2133 N N . ALA C 1 64 ? -36.606 29.100 51.646 1.00 79.24 788 ALA C N 1
ATOM 2134 C CA . ALA C 1 64 ? -36.306 30.536 51.661 1.00 77.83 788 ALA C CA 1
ATOM 2135 C C . ALA C 1 64 ? -36.212 31.170 53.050 1.00 77.08 788 ALA C C 1
ATOM 2136 O O . ALA C 1 64 ? -35.531 32.185 53.227 1.00 75.70 788 ALA C O 1
ATOM 2138 N N . THR C 1 65 ? -36.893 30.580 54.028 1.00 78.02 789 THR C N 1
ATOM 2139 C CA . THR C 1 65 ? -36.869 31.112 55.392 1.00 77.73 789 THR C CA 1
ATOM 2140 C C . THR C 1 65 ? -35.476 30.989 55.999 1.00 74.70 789 THR C C 1
ATOM 2141 O O . THR C 1 65 ? -34.991 31.920 56.642 1.00 73.91 789 THR C O 1
ATOM 2145 N N . LEU C 1 66 ? -34.842 29.841 55.765 1.00 73.12 790 LEU C N 1
ATOM 2146 C CA . LEU C 1 66 ? -33.459 29.600 56.167 1.00 70.30 790 LEU C CA 1
ATOM 2147 C C . LEU C 1 66 ? -32.509 30.553 55.447 1.00 67.85 790 LEU C C 1
ATOM 2148 O O . LEU C 1 66 ? -31.577 31.075 56.055 1.00 66.56 790 LEU C O 1
ATOM 2150 N N . VAL C 1 67 ? -32.764 30.785 54.160 1.00 67.36 791 VAL C N 1
ATOM 2151 C CA . VAL C 1 67 ? -31.948 31.690 53.343 1.00 65.50 791 VAL C CA 1
ATOM 2152 C C . VAL C 1 67 ? -31.964 33.122 53.884 1.00 65.63 791 VAL C C 1
ATOM 2153 O O . VAL C 1 67 ? -30.906 33.702 54.157 1.00 64.27 791 VAL C O 1
ATOM 2157 N N . ASP C 1 68 ? -33.168 33.669 54.055 1.00 67.43 792 ASP C N 1
ATOM 2158 C CA . ASP C 1 68 ? -33.364 35.053 54.503 1.00 67.82 792 ASP C CA 1
ATOM 2159 C C . ASP C 1 68 ? -32.952 35.280 55.953 1.00 67.06 792 ASP C C 1
ATOM 2160 O O . ASP C 1 68 ? -32.686 36.413 56.358 1.00 67.44 792 ASP C O 1
ATOM 2165 N N . PHE C 1 69 ? -32.896 34.199 56.725 1.00 66.22 793 PHE C N 1
ATOM 2166 C CA . PHE C 1 69 ? -32.375 34.257 58.084 1.00 65.45 793 PHE C CA 1
ATOM 2167 C C . PHE C 1 69 ? -30.879 34.533 58.045 1.00 63.14 793 PHE C C 1
ATOM 2168 O O . PHE C 1 69 ? -30.407 35.520 58.617 1.00 63.32 793 PHE C O 1
ATOM 2176 N N . VAL C 1 70 ? -30.144 33.653 57.366 1.00 61.11 794 VAL C N 1
ATOM 2177 C CA . VAL C 1 70 ? -28.696 33.770 57.247 1.00 58.75 794 VAL C CA 1
ATOM 2178 C C . VAL C 1 70 ? -28.361 35.127 56.643 1.00 58.53 794 VAL C C 1
ATOM 2179 O O . VAL C 1 70 ? -27.404 35.778 57.062 1.00 57.76 794 VAL C O 1
ATOM 2183 N N . CYS C 1 71 ? -29.180 35.558 55.683 1.00 59.33 795 CYS C N 1
ATOM 2184 C CA . CYS C 1 71 ? -29.009 36.857 55.040 1.00 60.10 795 CYS C CA 1
ATOM 2185 C C . CYS C 1 71 ? -29.204 38.023 56.003 1.00 61.25 795 CYS C C 1
ATOM 2186 O O . CYS C 1 71 ? -28.481 39.019 55.937 1.00 61.43 795 CYS C O 1
ATOM 2189 N N . SER C 1 72 ? -30.182 37.901 56.893 1.00 62.31 796 SER C N 1
ATOM 2190 C CA . SER C 1 72 ? -30.448 38.955 57.862 1.00 63.80 796 SER C CA 1
ATOM 2191 C C . SER C 1 72 ? -29.290 39.087 58.842 1.00 62.54 796 SER C C 1
ATOM 2192 O O . SER C 1 72 ? -28.876 40.200 59.174 1.00 63.24 796 SER C O 1
ATOM 2195 N N . LYS C 1 73 ? -28.768 37.946 59.290 1.00 60.94 797 LYS C N 1
ATOM 2196 C CA . LYS C 1 73 ? -27.653 37.929 60.247 1.00 60.00 797 LYS C CA 1
ATOM 2197 C C . LYS C 1 73 ? -26.372 38.467 59.615 1.00 58.35 797 LYS C C 1
ATOM 2198 O O . LYS C 1 73 ? -25.541 39.068 60.308 1.00 58.55 797 LYS C O 1
ATOM 2204 N N . VAL C 1 74 ? -26.215 38.261 58.306 1.00 56.67 798 VAL C N 1
ATOM 2205 C CA . VAL C 1 74 ? -25.056 38.806 57.603 1.00 55.69 798 VAL C CA 1
ATOM 2206 C C . VAL C 1 74 ? -25.193 40.316 57.489 1.00 57.07 798 VAL C C 1
ATOM 2207 O O . VAL C 1 74 ? -24.270 41.052 57.833 1.00 57.54 798 VAL C O 1
ATOM 2211 N N . MET C 1 75 ? -26.356 40.769 57.025 1.00 58.15 799 MET C N 1
ATOM 2212 C CA . MET C 1 75 ? -26.662 42.199 56.944 1.00 59.94 799 MET C CA 1
ATOM 2213 C C . MET C 1 75 ? -26.591 42.886 58.309 1.00 60.73 799 MET C C 1
ATOM 2214 O O . MET C 1 75 ? -26.129 44.021 58.410 1.00 61.99 799 MET C O 1
ATOM 2219 N N . ALA C 1 76 ? -27.050 42.189 59.348 1.00 59.94 800 ALA C N 1
ATOM 2220 C CA . ALA C 1 76 ? -26.918 42.651 60.725 1.00 60.97 800 ALA C CA 1
ATOM 2221 C C . ALA C 1 76 ? -25.459 42.863 61.139 1.00 60.39 800 ALA C C 1
ATOM 2222 O O . ALA C 1 76 ? -25.178 43.665 62.036 1.00 61.96 800 ALA C O 1
ATOM 2224 N N . HIS C 1 77 ? -24.547 42.145 60.471 1.00 58.33 801 HIS C N 1
ATOM 2225 C CA . HIS C 1 77 ? -23.116 42.082 60.813 1.00 57.53 801 HIS C CA 1
ATOM 2226 C C . HIS C 1 77 ? -22.894 41.224 62.051 1.00 57.30 801 HIS C C 1
ATOM 2227 O O . HIS C 1 77 ? -22.069 41.562 62.897 1.00 57.93 801 HIS C O 1
ATOM 2234 N N . SER C 1 78 ? -23.636 40.127 62.172 1.00 56.71 802 SER C N 1
ATOM 2235 C CA . SER C 1 78 ? -23.439 39.211 63.298 1.00 57.03 802 SER C CA 1
ATOM 2236 C C . SER C 1 78 ? -22.080 38.518 63.214 1.00 55.62 802 SER C C 1
ATOM 2237 O O . SER C 1 78 ? -21.506 38.380 62.128 1.00 54.46 802 SER C O 1
ATOM 2240 N N . SER C 1 79 ? -21.568 38.092 64.363 1.00 56.31 803 SER C N 1
ATOM 2241 C CA . SER C 1 79 ? -20.339 37.306 64.413 1.00 55.40 803 SER C CA 1
ATOM 2242 C C . SER C 1 79 ? -20.552 35.968 63.698 1.00 53.86 803 SER C C 1
ATOM 2243 O O . SER C 1 79 ? -21.651 35.405 63.757 1.00 54.08 803 SER C O 1
ATOM 2246 N N . PRO C 1 80 ? -19.511 35.459 63.016 1.00 52.58 804 PRO C N 1
ATOM 2247 C CA . PRO C 1 80 ? -19.651 34.194 62.284 1.00 51.55 804 PRO C CA 1
ATOM 2248 C C . PRO C 1 80 ? -19.972 33.004 63.190 1.00 52.59 804 PRO C C 1
ATOM 2249 O O . PRO C 1 80 ? -20.726 32.110 62.790 1.00 52.23 804 PRO C O 1
ATOM 2253 N N . GLN C 1 81 ? -19.418 33.010 64.402 1.00 54.14 805 GLN C N 1
ATOM 2254 C CA . GLN C 1 81 ? -19.645 31.930 65.356 1.00 55.74 805 GLN C CA 1
ATOM 2255 C C . GLN C 1 81 ? -21.118 31.853 65.761 1.00 56.89 805 GLN C C 1
ATOM 2256 O O . GLN C 1 81 ? -21.703 30.767 65.781 1.00 57.37 805 GLN C O 1
ATOM 2262 N N . SER C 1 82 ? -21.708 33.005 66.075 1.00 57.46 806 SER C N 1
ATOM 2263 C CA . SER C 1 82 ? -23.121 33.065 66.434 1.00 58.80 806 SER C CA 1
ATOM 2264 C C . SER C 1 82 ? -24.015 32.528 65.312 1.00 57.83 806 SER C C 1
ATOM 2265 O O . SER C 1 82 ? -24.905 31.713 65.567 1.00 58.89 806 SER C O 1
ATOM 2268 N N . ILE C 1 83 ? -23.761 32.961 64.076 1.00 56.03 807 ILE C N 1
ATOM 2269 C CA . ILE C 1 83 ? -24.522 32.465 62.932 1.00 55.32 807 ILE C CA 1
ATOM 2270 C C . ILE C 1 83 ? -24.395 30.947 62.847 1.00 55.51 807 ILE C C 1
ATOM 2271 O O . ILE C 1 83 ? -25.397 30.244 62.713 1.00 56.47 807 ILE C O 1
ATOM 2276 N N . LEU C 1 84 ? -23.161 30.455 62.943 1.00 55.14 808 LEU C N 1
ATOM 2277 C CA . LEU C 1 84 ? -22.890 29.024 62.990 1.00 55.74 808 LEU C CA 1
ATOM 2278 C C . LEU C 1 84 ? -23.786 28.320 64.008 1.00 58.20 808 LEU C C 1
ATOM 2279 O O . LEU C 1 84 ? -24.500 27.391 63.655 1.00 58.87 808 LEU C O 1
ATOM 2284 N N . ASP C 1 85 ? -23.763 28.786 65.256 1.00 60.13 809 ASP C N 1
ATOM 2285 C CA . ASP C 1 85 ? -24.495 28.142 66.353 1.00 63.33 809 ASP C CA 1
ATOM 2286 C C . ASP C 1 85 ? -25.996 28.107 66.115 1.00 64.43 809 ASP C C 1
ATOM 2287 O O . ASP C 1 85 ? -26.676 27.178 66.556 1.00 66.59 809 ASP C O 1
ATOM 2292 N N . ASP C 1 86 ? -26.505 29.130 65.431 1.00 63.42 810 ASP C N 1
ATOM 2293 C CA . ASP C 1 86 ? -27.919 29.208 65.103 1.00 64.52 810 ASP C CA 1
ATOM 2294 C C . ASP C 1 86 ? -28.263 28.234 63.983 1.00 64.12 810 ASP C C 1
ATOM 2295 O O . ASP C 1 86 ? -29.134 27.381 64.148 1.00 66.10 810 ASP C O 1
ATOM 2300 N N . VAL C 1 87 ? -27.569 28.355 62.854 1.00 62.07 811 VAL C N 1
ATOM 2301 C CA . VAL C 1 87 ? -27.808 27.484 61.701 1.00 61.70 811 VAL C CA 1
ATOM 2302 C C . VAL C 1 87 ? -27.594 26.010 62.061 1.00 63.20 811 VAL C C 1
ATOM 2303 O O . VAL C 1 87 ? -28.203 25.128 61.460 1.00 64.01 811 VAL C O 1
ATOM 2307 N N . ALA C 1 88 ? -26.758 25.756 63.068 1.00 64.12 812 ALA C N 1
ATOM 2308 C CA . ALA C 1 88 ? -26.491 24.394 63.539 1.00 66.34 812 ALA C CA 1
ATOM 2309 C C . ALA C 1 88 ? -27.732 23.682 64.097 1.00 69.48 812 ALA C C 1
ATOM 2310 O O . ALA C 1 88 ? -27.749 22.453 64.230 1.00 71.36 812 ALA C O 1
ATOM 2312 N N . MET C 1 89 ? -28.766 24.457 64.415 1.00 70.51 813 MET C N 1
ATOM 2313 C CA . MET C 1 89 ? -30.031 23.901 64.891 1.00 73.89 813 MET C CA 1
ATOM 2314 C C . MET C 1 89 ? -30.782 23.185 63.770 1.00 74.70 813 MET C C 1
ATOM 2315 O O . MET C 1 89 ? -31.607 22.299 64.022 1.00 77.50 813 MET C O 1
ATOM 2320 N N . VAL C 1 90 ? -30.479 23.578 62.536 1.00 72.62 814 VAL C N 1
ATOM 2321 C CA . VAL C 1 90 ? -31.116 23.017 61.353 1.00 73.24 814 VAL C CA 1
ATOM 2322 C C . VAL C 1 90 ? -30.153 22.100 60.583 1.00 72.82 814 VAL C C 1
ATOM 2323 O O . VAL C 1 90 ? -30.585 21.149 59.935 1.00 74.33 814 VAL C O 1
ATOM 2327 N N . LEU C 1 91 ? -28.852 22.385 60.662 1.00 71.41 815 LEU C N 1
ATOM 2328 C CA . LEU C 1 91 ? -27.832 21.630 59.917 1.00 70.95 815 LEU C CA 1
ATOM 2329 C C . LEU C 1 91 ? -26.720 21.118 60.837 1.00 71.91 815 LEU C C 1
ATOM 2330 O O . LEU C 1 91 ? -25.633 21.691 60.887 1.00 70.25 815 LEU C O 1
ATOM 2335 N N . ASP C 1 92 ? -27.000 20.027 61.549 1.00 75.24 816 ASP C N 1
ATOM 2336 C CA . ASP C 1 92 ? -26.128 19.536 62.627 1.00 76.93 816 ASP C CA 1
ATOM 2337 C C . ASP C 1 92 ? -24.650 19.355 62.240 1.00 75.53 816 ASP C C 1
ATOM 2338 O O . ASP C 1 92 ? -23.760 19.815 62.957 1.00 75.12 816 ASP C O 1
ATOM 2343 N N . GLU C 1 93 ? -24.395 18.697 61.113 1.00 75.13 817 GLU C N 1
ATOM 2344 C CA . GLU C 1 93 ? -23.022 18.396 60.690 1.00 74.21 817 GLU C CA 1
ATOM 2345 C C . GLU C 1 93 ? -22.484 19.374 59.646 1.00 70.41 817 GLU C C 1
ATOM 2346 O O . GLU C 1 93 ? -21.297 19.706 59.644 1.00 69.35 817 GLU C O 1
ATOM 2352 N N . GLU C 1 94 ? -23.369 19.838 58.772 1.00 68.61 818 GLU C N 1
ATOM 2353 C CA . GLU C 1 94 ? -22.989 20.669 57.636 1.00 65.37 818 GLU C CA 1
ATOM 2354 C C . GLU C 1 94 ? -22.847 22.147 57.991 1.00 62.73 818 GLU C C 1
ATOM 2355 O O . GLU C 1 94 ? -22.425 22.948 57.157 1.00 60.83 818 GLU C O 1
ATOM 2361 N N . ALA C 1 95 ? -23.191 22.506 59.223 1.00 62.90 819 ALA C N 1
ATOM 2362 C CA . ALA C 1 95 ? -23.164 23.905 59.651 1.00 61.01 819 ALA C CA 1
ATOM 2363 C C . ALA C 1 95 ? -21.765 24.515 59.553 1.00 59.09 819 ALA C C 1
ATOM 2364 O O . ALA C 1 95 ? -21.568 25.507 58.852 1.00 57.33 819 ALA C O 1
ATOM 2366 N N . GLU C 1 96 ? -20.804 23.905 60.243 1.00 59.56 820 GLU C N 1
ATOM 2367 C CA . GLU C 1 96 ? -19.443 24.425 60.324 1.00 58.38 820 GLU C CA 1
ATOM 2368 C C . GLU C 1 96 ? -18.870 24.705 58.941 1.00 56.24 820 GLU C C 1
ATOM 2369 O O . GLU C 1 96 ? -18.384 25.807 58.680 1.00 54.98 820 GLU C O 1
ATOM 2375 N N . VAL C 1 97 ? -18.944 23.705 58.065 1.00 56.02 821 VAL C N 1
ATOM 2376 C CA . VAL C 1 97 ? -18.502 23.829 56.678 1.00 54.40 821 VAL C CA 1
ATOM 2377 C C . VAL C 1 97 ? -19.205 24.996 55.962 1.00 52.70 821 VAL C C 1
ATOM 2378 O O . VAL C 1 97 ? -18.551 25.857 55.367 1.00 51.49 821 VAL C O 1
ATOM 2382 N N . PHE C 1 98 ? -20.533 25.020 56.044 1.00 52.63 822 PHE C N 1
ATOM 2383 C CA . PHE C 1 98 ? -21.339 26.090 55.476 1.00 51.19 822 PHE C CA 1
ATOM 2384 C C . PHE C 1 98 ? -20.793 27.485 55.814 1.00 50.04 822 PHE C C 1
ATOM 2385 O O . PHE C 1 98 ? -20.496 28.266 54.909 1.00 49.08 822 PHE C O 1
ATOM 2393 N N . ILE C 1 99 ? -20.640 27.781 57.105 1.00 50.18 823 ILE C N 1
ATOM 2394 C CA . ILE C 1 99 ? -20.251 29.128 57.541 1.00 49.41 823 ILE C CA 1
ATOM 2395 C C . ILE C 1 99 ? -18.791 29.448 57.243 1.00 48.46 823 ILE C C 1
ATOM 2396 O O . ILE C 1 99 ? -18.464 30.603 56.966 1.00 48.11 823 ILE C O 1
ATOM 2401 N N . VAL C 1 100 ? -17.918 28.441 57.297 1.00 48.35 824 VAL C N 1
ATOM 2402 C CA . VAL C 1 100 ? -16.515 28.656 56.932 1.00 47.56 824 VAL C CA 1
ATOM 2403 C C . VAL C 1 100 ? -16.422 29.063 55.452 1.00 46.33 824 VAL C C 1
ATOM 2404 O O . VAL C 1 100 ? -15.897 30.128 55.138 1.00 45.92 824 VAL C O 1
ATOM 2408 N N . LYS C 1 101 ? -16.979 28.251 54.560 1.00 46.11 825 LYS C N 1
ATOM 2409 C CA . LYS C 1 101 ? -17.077 28.625 53.151 1.00 45.75 825 LYS C CA 1
ATOM 2410 C C . LYS C 1 101 ? -17.748 29.999 53.002 1.00 45.75 825 LYS C C 1
ATOM 2411 O O . LYS C 1 101 ? -17.355 30.797 52.151 1.00 45.70 825 LYS C O 1
ATOM 2417 N N . MET C 1 102 ? -18.755 30.268 53.837 1.00 46.23 826 MET C N 1
ATOM 2418 C CA . MET C 1 102 ? -19.532 31.505 53.751 1.00 46.46 826 MET C CA 1
ATOM 2419 C C . MET C 1 102 ? -18.669 32.718 54.047 1.00 46.44 826 MET C C 1
ATOM 2420 O O . MET C 1 102 ? -18.692 33.696 53.305 1.00 46.61 826 MET C O 1
ATOM 2425 N N . TRP C 1 103 ? -17.913 32.637 55.138 1.00 46.64 827 TRP C N 1
ATOM 2426 C CA . TRP C 1 103 ? -17.078 33.733 55.588 1.00 47.15 827 TRP C CA 1
ATOM 2427 C C . TRP C 1 103 ? -15.948 33.994 54.604 1.00 47.18 827 TRP C C 1
ATOM 2428 O O . TRP C 1 103 ? -15.640 35.150 54.293 1.00 47.97 827 TRP C O 1
ATOM 2439 N N . ARG C 1 104 ? -15.348 32.919 54.100 1.00 46.63 828 ARG C N 1
ATOM 2440 C CA . ARG C 1 104 ? -14.356 33.030 53.040 1.00 46.61 828 ARG C CA 1
ATOM 2441 C C . ARG C 1 104 ? -14.937 33.820 51.878 1.00 46.91 828 ARG C C 1
ATOM 2442 O O . ARG C 1 104 ? -14.284 34.733 51.366 1.00 47.79 828 ARG C O 1
ATOM 2450 N N . LEU C 1 105 ? -16.172 33.478 51.490 1.00 46.78 829 LEU C N 1
ATOM 2451 C CA . LEU C 1 105 ? -16.898 34.173 50.413 1.00 47.22 829 LEU C CA 1
ATOM 2452 C C . LEU C 1 105 ? -16.981 35.664 50.687 1.00 48.29 829 LEU C C 1
ATOM 2453 O O . LEU C 1 105 ? -16.549 36.471 49.860 1.00 49.48 829 LEU C O 1
ATOM 2458 N N . LEU C 1 106 ? -17.520 36.020 51.856 1.00 48.42 830 LEU C N 1
ATOM 2459 C CA . LEU C 1 106 ? -17.681 37.417 52.246 1.00 49.46 830 LEU C CA 1
ATOM 2460 C C . LEU C 1 106 ? -16.355 38.160 52.193 1.00 50.80 830 LEU C C 1
ATOM 2461 O O . LEU C 1 106 ? -16.290 39.270 51.661 1.00 52.29 830 LEU C O 1
ATOM 2466 N N . ILE C 1 107 ? -15.294 37.540 52.713 1.00 50.72 831 ILE C N 1
ATOM 2467 C CA . ILE C 1 107 ? -13.970 38.165 52.698 1.00 51.96 831 ILE C CA 1
ATOM 2468 C C . ILE C 1 107 ? -13.477 38.406 51.266 1.00 53.06 831 ILE C C 1
ATOM 2469 O O . ILE C 1 107 ? -13.063 39.517 50.935 1.00 54.51 831 ILE C O 1
ATOM 2474 N N . TYR C 1 108 ? -13.536 37.376 50.422 1.00 52.79 832 TYR C N 1
ATOM 2475 C CA . TYR C 1 108 ? -13.031 37.498 49.058 1.00 54.40 832 TYR C CA 1
ATOM 2476 C C . TYR C 1 108 ? -13.748 38.625 48.313 1.00 56.47 832 TYR C C 1
ATOM 2477 O O . TYR C 1 108 ? -13.116 39.593 47.869 1.00 57.99 832 TYR C O 1
ATOM 2486 N N . GLU C 1 109 ? -15.069 38.492 48.205 1.00 57.01 833 GLU C N 1
ATOM 2487 C CA . GLU C 1 109 ? -15.901 39.421 47.444 1.00 59.39 833 GLU C CA 1
ATOM 2488 C C . GLU C 1 109 ? -15.750 40.853 47.956 1.00 61.44 833 GLU C C 1
ATOM 2489 O O . GLU C 1 109 ? -15.670 41.793 47.170 1.00 63.44 833 GLU C O 1
ATOM 2495 N N . THR C 1 110 ? -15.692 41.000 49.275 1.00 61.71 834 THR C N 1
ATOM 2496 C CA . THR C 1 110 ? -15.459 42.292 49.912 1.00 64.40 834 THR C CA 1
ATOM 2497 C C . THR C 1 110 ? -14.114 42.903 49.503 1.00 66.53 834 THR C C 1
ATOM 2498 O O . THR C 1 110 ? -14.066 44.038 49.017 1.00 69.08 834 THR C O 1
ATOM 2502 N N . GLU C 1 111 ? -13.033 42.143 49.674 1.00 66.31 835 GLU C N 1
ATOM 2503 C CA . GLU C 1 111 ? -11.692 42.641 49.388 1.00 68.59 835 GLU C CA 1
ATOM 2504 C C . GLU C 1 111 ? -11.452 42.853 47.890 1.00 70.39 835 GLU C C 1
ATOM 2505 O O . GLU C 1 111 ? -10.598 43.657 47.501 1.00 72.76 835 GLU C O 1
ATOM 2511 N N . ALA C 1 112 ? -12.212 42.139 47.061 1.00 69.80 836 ALA C N 1
ATOM 2512 C CA . ALA C 1 112 ? -12.166 42.321 45.611 1.00 71.74 836 ALA C CA 1
ATOM 2513 C C . ALA C 1 112 ? -12.836 43.630 45.205 1.00 74.68 836 ALA C C 1
ATOM 2514 O O . ALA C 1 112 ? -12.276 44.403 44.423 1.00 77.24 836 ALA C O 1
ATOM 2516 N N . LYS C 1 113 ? -14.033 43.867 45.745 1.00 74.71 837 LYS C N 1
ATOM 2517 C CA . LYS C 1 113 ? -14.815 45.071 45.463 1.00 77.64 837 LYS C CA 1
ATOM 2518 C C . LYS C 1 113 ? -14.027 46.337 45.801 1.00 80.30 837 LYS C C 1
ATOM 2519 O O . LYS C 1 113 ? -14.025 47.297 45.025 1.00 83.35 837 LYS C O 1
ATOM 2525 N N . LYS C 1 114 ? -13.355 46.323 46.953 1.00 79.49 838 LYS C N 1
ATOM 2526 C CA . LYS C 1 114 ? -12.453 47.407 47.342 1.00 82.11 838 LYS C CA 1
ATOM 2527 C C . LYS C 1 114 ? -11.310 47.553 46.329 1.00 84.05 838 LYS C C 1
ATOM 2528 O O . LYS C 1 114 ? -11.022 48.663 45.874 1.00 87.47 838 LYS C O 1
ATOM 2530 N N . ILE C 1 115 ? -10.684 46.431 45.966 1.00 82.21 839 ILE C N 1
ATOM 2531 C CA . ILE C 1 115 ? -9.610 46.414 44.965 1.00 84.10 839 ILE C CA 1
ATOM 2532 C C . ILE C 1 115 ? -10.158 46.548 43.544 1.00 85.75 839 ILE C C 1
ATOM 2533 O O . ILE C 1 115 ? -9.749 47.429 42.785 1.00 89.16 839 ILE C O 1
ATOM 2535 N N . HIS D 1 7 ? 3.098 9.907 23.834 1.00 85.46 731 HIS D N 1
ATOM 2536 C CA . HIS D 1 7 ? 1.652 10.025 23.486 1.00 83.72 731 HIS D CA 1
ATOM 2537 C C . HIS D 1 7 ? 1.058 8.674 23.112 1.00 83.72 731 HIS D C 1
ATOM 2538 O O . HIS D 1 7 ? -0.146 8.460 23.261 1.00 81.89 731 HIS D O 1
ATOM 2540 N N . HIS D 1 8 ? 1.914 7.772 22.625 1.00 85.98 732 HIS D N 1
ATOM 2541 C CA . HIS D 1 8 ? 1.505 6.435 22.177 1.00 86.22 732 HIS D CA 1
ATOM 2542 C C . HIS D 1 8 ? 0.734 5.674 23.256 1.00 83.59 732 HIS D C 1
ATOM 2543 O O . HIS D 1 8 ? -0.340 5.133 22.993 1.00 82.42 732 HIS D O 1
ATOM 2550 N N . MET D 1 9 ? 1.289 5.663 24.465 1.00 82.70 733 MET D N 1
ATOM 2551 C CA . MET D 1 9 ? 0.723 4.938 25.600 1.00 80.76 733 MET D CA 1
ATOM 2552 C C . MET D 1 9 ? -0.680 5.414 25.963 1.00 78.28 733 MET D C 1
ATOM 2553 O O . MET D 1 9 ? -1.535 4.606 26.332 1.00 77.31 733 MET D O 1
ATOM 2558 N N . LYS D 1 10 ? -0.905 6.724 25.853 1.00 77.50 734 LYS D N 1
ATOM 2559 C CA . LYS D 1 10 ? -2.195 7.333 26.163 1.00 75.27 734 LYS D CA 1
ATOM 2560 C C . LYS D 1 10 ? -3.262 6.796 25.242 1.00 75.25 734 LYS D C 1
ATOM 2561 O O . LYS D 1 10 ? -4.369 6.497 25.674 1.00 73.92 734 LYS D O 1
ATOM 2567 N N . ARG D 1 11 ? -2.910 6.679 23.968 1.00 77.05 735 ARG D N 1
ATOM 2568 C CA . ARG D 1 11 ? -3.836 6.231 22.945 1.00 77.49 735 ARG D CA 1
ATOM 2569 C C . ARG D 1 11 ? -3.909 4.705 22.869 1.00 77.83 735 ARG D C 1
ATOM 2570 O O . ARG D 1 11 ? -4.921 4.147 22.444 1.00 77.71 735 ARG D O 1
ATOM 2578 N N . LYS D 1 12 ? -2.845 4.033 23.298 1.00 78.32 736 LYS D N 1
ATOM 2579 C CA . LYS D 1 12 ? -2.789 2.579 23.235 1.00 78.66 736 LYS D CA 1
ATOM 2580 C C . LYS D 1 12 ? -3.508 1.921 24.412 1.00 76.50 736 LYS D C 1
ATOM 2581 O O . LYS D 1 12 ? -4.110 0.860 24.248 1.00 76.78 736 LYS D O 1
ATOM 2587 N N . HIS D 1 13 ? -3.453 2.547 25.587 1.00 74.26 737 HIS D N 1
ATOM 2588 C CA . HIS D 1 13 ? -3.948 1.915 26.817 1.00 72.35 737 HIS D CA 1
ATOM 2589 C C . HIS D 1 13 ? -5.183 2.569 27.451 1.00 69.69 737 HIS D C 1
ATOM 2590 O O . HIS D 1 13 ? -5.396 2.448 28.657 1.00 68.43 737 HIS D O 1
ATOM 2597 N N . ILE D 1 14 ? -6.001 3.237 26.637 1.00 68.82 738 ILE D N 1
ATOM 2598 C CA . ILE D 1 14 ? -7.229 3.901 27.107 1.00 66.64 738 ILE D CA 1
ATOM 2599 C C . ILE D 1 14 ? -7.996 3.049 28.111 1.00 65.37 738 ILE D C 1
ATOM 2600 O O . ILE D 1 14 ? -8.316 3.512 29.203 1.00 64.32 738 ILE D O 1
ATOM 2605 N N . LYS D 1 15 ? -8.277 1.805 27.726 1.00 65.47 739 LYS D N 1
ATOM 2606 C CA . LYS D 1 15 ? -9.091 0.884 28.515 1.00 64.43 739 LYS D CA 1
ATOM 2607 C C . LYS D 1 15 ? -8.577 0.758 29.943 1.00 63.24 739 LYS D C 1
ATOM 2608 O O . LYS D 1 15 ? -9.331 0.963 30.893 1.00 62.36 739 LYS D O 1
ATOM 2614 N N . SER D 1 16 ? -7.287 0.448 30.079 1.00 63.00 740 SER D N 1
ATOM 2615 C CA . SER D 1 16 ? -6.651 0.255 31.383 1.00 61.89 740 SER D CA 1
ATOM 2616 C C . SER D 1 16 ? -6.582 1.546 32.188 1.00 59.93 740 SER D C 1
ATOM 2617 O O . SER D 1 16 ? -6.836 1.547 33.394 1.00 59.49 740 SER D O 1
ATOM 2620 N N . LEU D 1 17 ? -6.229 2.638 31.516 1.00 58.57 741 LEU D N 1
ATOM 2621 C CA . LEU D 1 17 ? -5.976 3.903 32.188 1.00 56.67 741 LEU D CA 1
ATOM 2622 C C . LEU D 1 17 ? -7.270 4.526 32.692 1.00 54.95 741 LEU D C 1
ATOM 2623 O O . LEU D 1 17 ? -7.341 4.969 33.840 1.00 54.16 741 LEU D O 1
ATOM 2628 N N . ILE D 1 18 ? -8.291 4.545 31.834 1.00 54.10 742 ILE D N 1
ATOM 2629 C CA . ILE D 1 18 ? -9.618 5.014 32.217 1.00 52.74 742 ILE D CA 1
ATOM 2630 C C . ILE D 1 18 ? -10.117 4.199 33.406 1.00 52.46 742 ILE D C 1
ATOM 2631 O O . ILE D 1 18 ? -10.600 4.752 34.396 1.00 52.27 742 ILE D O 1
ATOM 2636 N N . GLU D 1 19 ? -9.966 2.884 33.305 1.00 52.72 743 GLU D N 1
ATOM 2637 C CA . GLU D 1 19 ? -10.291 1.949 34.384 1.00 52.54 743 GLU D CA 1
ATOM 2638 C C . GLU D 1 19 ? -9.664 2.336 35.728 1.00 51.79 743 GLU D C 1
ATOM 2639 O O . GLU D 1 19 ? -10.253 2.080 36.782 1.00 52.07 743 GLU D O 1
ATOM 2645 N N . LYS D 1 20 ? -8.484 2.953 35.689 1.00 50.83 744 LYS D N 1
ATOM 2646 C CA . LYS D 1 20 ? -7.783 3.347 36.912 1.00 50.30 744 LYS D CA 1
ATOM 2647 C C . LYS D 1 20 ? -8.352 4.594 37.572 1.00 48.62 744 LYS D C 1
ATOM 2648 O O . LYS D 1 20 ? -8.211 4.774 38.783 1.00 48.61 744 LYS D O 1
ATOM 2654 N N . ILE D 1 21 ? -8.990 5.452 36.782 1.00 47.12 745 ILE D N 1
ATOM 2655 C CA . ILE D 1 21 ? -9.558 6.688 37.313 1.00 45.78 745 ILE D CA 1
ATOM 2656 C C . ILE D 1 21 ? -10.848 6.379 38.080 1.00 45.89 745 ILE D C 1
ATOM 2657 O O . ILE D 1 21 ? -11.788 5.830 37.496 1.00 46.08 745 ILE D O 1
ATOM 2662 N N . PRO D 1 22 ? -10.897 6.723 39.387 1.00 45.53 746 PRO D N 1
ATOM 2663 C CA . PRO D 1 22 ? -12.159 6.621 40.105 1.00 45.80 746 PRO D CA 1
ATOM 2664 C C . PRO D 1 22 ? -13.182 7.547 39.472 1.00 45.42 746 PRO D C 1
ATOM 2665 O O . PRO D 1 22 ? -12.830 8.617 38.961 1.00 44.80 746 PRO D O 1
ATOM 2669 N N . THR D 1 23 ? -14.438 7.130 39.507 1.00 46.01 747 THR D N 1
ATOM 2670 C CA . THR D 1 23 ? -15.482 7.817 38.775 1.00 46.02 747 THR D CA 1
ATOM 2671 C C . THR D 1 23 ? -16.272 8.760 39.675 1.00 46.48 747 THR D C 1
ATOM 2672 O O . THR D 1 23 ? -16.909 9.690 39.189 1.00 46.64 747 THR D O 1
ATOM 2676 N N . ALA D 1 24 ? -16.216 8.518 40.983 1.00 46.91 748 ALA D N 1
ATOM 2677 C CA . ALA D 1 24 ? -16.855 9.393 41.957 1.00 47.85 748 ALA D CA 1
ATOM 2678 C C . ALA D 1 24 ? -15.827 10.318 42.609 1.00 47.27 748 ALA D C 1
ATOM 2679 O O . ALA D 1 24 ? -14.676 9.923 42.841 1.00 46.76 748 ALA D O 1
ATOM 2681 N N . LYS D 1 25 ? -16.266 11.538 42.917 1.00 47.54 749 LYS D N 1
ATOM 2682 C CA . LYS D 1 25 ? -15.409 12.609 43.433 1.00 46.74 749 LYS D CA 1
ATOM 2683 C C . LYS D 1 25 ? -14.596 12.251 44.692 1.00 46.83 749 LYS D C 1
ATOM 2684 O O . LYS D 1 25 ? -13.408 12.583 44.759 1.00 45.70 749 LYS D O 1
ATOM 2690 N N . PRO D 1 26 ? -15.216 11.574 45.684 1.00 48.31 750 PRO D N 1
ATOM 2691 C CA . PRO D 1 26 ? -14.461 11.265 46.907 1.00 48.93 750 PRO D CA 1
ATOM 2692 C C . PRO D 1 26 ? -13.363 10.229 46.686 1.00 48.54 750 PRO D C 1
ATOM 2693 O O . PRO D 1 26 ? -12.297 10.331 47.276 1.00 48.33 750 PRO D O 1
ATOM 2697 N N . GLU D 1 27 ? -13.623 9.247 45.833 1.00 48.98 751 GLU D N 1
ATOM 2698 C CA . GLU D 1 27 ? -12.610 8.260 45.473 1.00 49.13 751 GLU D CA 1
ATOM 2699 C C . GLU D 1 27 ? -11.548 8.877 44.570 1.00 47.61 751 GLU D C 1
ATOM 2700 O O . GLU D 1 27 ? -10.362 8.530 44.666 1.00 47.48 751 GLU D O 1
ATOM 2706 N N . LEU D 1 28 ? -11.984 9.778 43.687 1.00 46.71 752 LEU D N 1
ATOM 2707 C CA . LEU D 1 28 ? -11.080 10.456 42.761 1.00 45.56 752 LEU D CA 1
ATOM 2708 C C . LEU D 1 28 ? -10.033 11.208 43.544 1.00 45.33 752 LEU D C 1
ATOM 2709 O O . LEU D 1 28 ? -8.839 11.039 43.323 1.00 45.16 752 LEU D O 1
ATOM 2714 N N . PHE D 1 29 ? -10.508 12.026 44.478 1.00 45.65 753 PHE D N 1
ATOM 2715 C CA . PHE D 1 29 ? -9.666 12.865 45.315 1.00 45.22 753 PHE D CA 1
ATOM 2716 C C . PHE D 1 29 ? -8.723 12.042 46.180 1.00 46.23 753 PHE D C 1
ATOM 2717 O O . PHE D 1 29 ? -7.595 12.462 46.446 1.00 46.46 753 PHE D O 1
ATOM 2725 N N . ALA D 1 30 ? -9.186 10.864 46.600 1.00 47.38 754 ALA D N 1
ATOM 2726 C CA . ALA D 1 30 ? -8.400 9.953 47.433 1.00 48.47 754 ALA D CA 1
ATOM 2727 C C . ALA D 1 30 ? -7.475 9.039 46.630 1.00 48.68 754 ALA D C 1
ATOM 2728 O O . ALA D 1 30 ? -6.786 8.199 47.218 1.00 49.87 754 ALA D O 1
ATOM 2730 N N . TYR D 1 31 ? -7.447 9.192 45.304 1.00 48.03 755 TYR D N 1
ATOM 2731 C CA . TYR D 1 31 ? -6.596 8.335 44.471 1.00 48.54 755 TYR D CA 1
ATOM 2732 C C . TYR D 1 31 ? -5.131 8.489 44.858 1.00 49.29 755 TYR D C 1
ATOM 2733 O O . TYR D 1 31 ? -4.608 9.610 44.868 1.00 49.01 755 TYR D O 1
ATOM 2742 N N . PRO D 1 32 ? -4.463 7.363 45.170 1.00 50.63 756 PRO D N 1
ATOM 2743 C CA . PRO D 1 32 ? -3.054 7.378 45.590 1.00 51.63 756 PRO D CA 1
ATOM 2744 C C . PRO D 1 32 ? -2.122 7.753 44.431 1.00 51.37 756 PRO D C 1
ATOM 2745 O O . PRO D 1 32 ? -1.476 6.891 43.836 1.00 52.25 756 PRO D O 1
ATOM 2749 N N . LEU D 1 33 ? -2.060 9.045 44.130 1.00 50.55 757 LEU D N 1
ATOM 2750 C CA . LEU D 1 33 ? -1.337 9.543 42.969 1.00 50.56 757 LEU D CA 1
ATOM 2751 C C . LEU D 1 33 ? 0.171 9.500 43.182 1.00 52.06 757 LEU D C 1
ATOM 2752 O O . LEU D 1 33 ? 0.668 9.993 44.196 1.00 52.79 757 LEU D O 1
ATOM 2757 N N . ASP D 1 34 ? 0.893 8.911 42.229 1.00 53.08 758 ASP D N 1
ATOM 2758 C CA . ASP D 1 34 ? 2.357 8.862 42.288 1.00 54.87 758 ASP D CA 1
ATOM 2759 C C . ASP D 1 34 ? 2.914 10.237 41.948 1.00 54.67 758 ASP D C 1
ATOM 2760 O O . ASP D 1 34 ? 3.251 10.531 40.790 1.00 54.92 758 ASP D O 1
ATOM 2765 N N . TRP D 1 35 ? 3.011 11.072 42.979 1.00 54.34 759 TRP D N 1
ATOM 2766 C CA . TRP D 1 35 ? 3.452 12.449 42.830 1.00 54.06 759 TRP D CA 1
ATOM 2767 C C . TRP D 1 35 ? 4.850 12.583 42.243 1.00 55.82 759 TRP D C 1
ATOM 2768 O O . TRP D 1 35 ? 5.180 13.622 41.684 1.00 55.90 759 TRP D O 1
ATOM 2779 N N . SER D 1 36 ? 5.657 11.528 42.343 1.00 57.82 760 SER D N 1
ATOM 2780 C CA . SER D 1 36 ? 7.051 11.574 41.883 1.00 60.15 760 SER D CA 1
ATOM 2781 C C . SER D 1 36 ? 7.157 11.645 40.358 1.00 60.50 760 SER D C 1
ATOM 2782 O O . SER D 1 36 ? 8.243 11.851 39.815 1.00 62.58 760 SER D O 1
ATOM 2785 N N . ILE D 1 37 ? 6.028 11.470 39.679 1.00 58.87 761 ILE D N 1
ATOM 2786 C CA . ILE D 1 37 ? 5.989 11.538 38.223 1.00 59.18 761 ILE D CA 1
ATOM 2787 C C . ILE D 1 37 ? 5.464 12.900 37.778 1.00 57.89 761 ILE D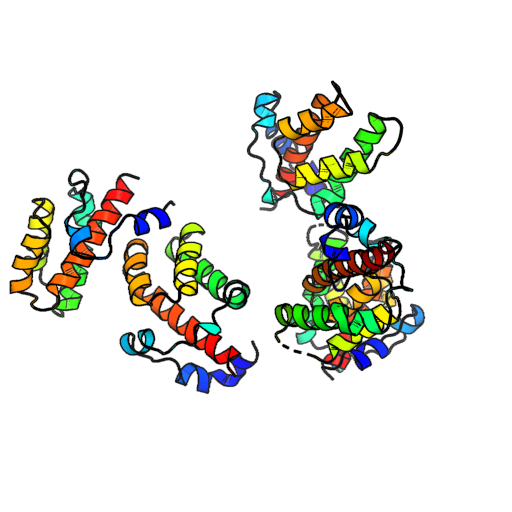 C 1
ATOM 2788 O O . ILE D 1 37 ? 5.537 13.254 36.600 1.00 58.45 761 ILE D O 1
ATOM 2793 N N . VAL D 1 38 ? 4.948 13.665 38.736 1.00 56.63 762 VAL D N 1
ATOM 2794 C CA . VAL D 1 38 ? 4.508 15.031 38.478 1.00 55.70 762 VAL D CA 1
ATOM 2795 C C . VAL D 1 38 ? 5.724 15.924 38.611 1.00 57.31 762 VAL D C 1
ATOM 2796 O O . VAL D 1 38 ? 6.044 16.428 39.696 1.00 57.35 762 VAL D O 1
ATOM 2800 N N . ASP D 1 39 ? 6.412 16.087 37.487 1.00 58.98 763 ASP D N 1
ATOM 2801 C CA . ASP D 1 39 ? 7.673 16.812 37.436 1.00 61.05 763 ASP D CA 1
ATOM 2802 C C . ASP D 1 39 ? 7.574 18.043 36.548 1.00 61.24 763 ASP D C 1
ATOM 2803 O O . ASP D 1 39 ? 6.616 18.205 35.783 1.00 60.04 763 ASP D O 1
ATOM 2808 N N . SER D 1 40 ? 8.586 18.898 36.658 1.00 62.92 764 SER D N 1
ATOM 2809 C CA . SER D 1 40 ? 8.710 20.102 35.851 1.00 63.73 764 SER D CA 1
ATOM 2810 C C . SER D 1 40 ? 8.356 19.881 34.377 1.00 64.41 764 SER D C 1
ATOM 2811 O O . SER D 1 40 ? 7.725 20.737 33.747 1.00 64.01 764 SER D O 1
ATOM 2814 N N . ILE D 1 41 ? 8.756 18.726 33.844 1.00 65.65 765 ILE D N 1
ATOM 2815 C CA . ILE D 1 41 ? 8.584 18.410 32.428 1.00 66.68 765 ILE D CA 1
ATOM 2816 C C . ILE D 1 41 ? 7.112 18.199 32.102 1.00 64.29 765 ILE D C 1
ATOM 2817 O O . ILE D 1 41 ? 6.586 18.794 31.156 1.00 64.51 765 ILE D O 1
ATOM 2822 N N . LEU D 1 42 ? 6.453 17.361 32.897 1.00 62.37 766 LEU D N 1
ATOM 2823 C CA . LEU D 1 42 ? 5.024 17.101 32.739 1.00 60.12 766 LEU D CA 1
ATOM 2824 C C . LEU D 1 42 ? 4.229 18.405 32.832 1.00 58.94 766 LEU D C 1
ATOM 2825 O O . LEU D 1 42 ? 3.267 18.606 32.088 1.00 58.40 766 LEU D O 1
ATOM 2830 N N . MET D 1 43 ? 4.656 19.290 33.733 1.00 58.87 767 MET D N 1
ATOM 2831 C CA . MET D 1 43 ? 4.037 20.607 33.887 1.00 58.24 767 MET D CA 1
ATOM 2832 C C . MET D 1 43 ? 4.247 21.491 32.664 1.00 59.97 767 MET D C 1
ATOM 2833 O O . MET D 1 43 ? 3.368 22.283 32.300 1.00 59.42 767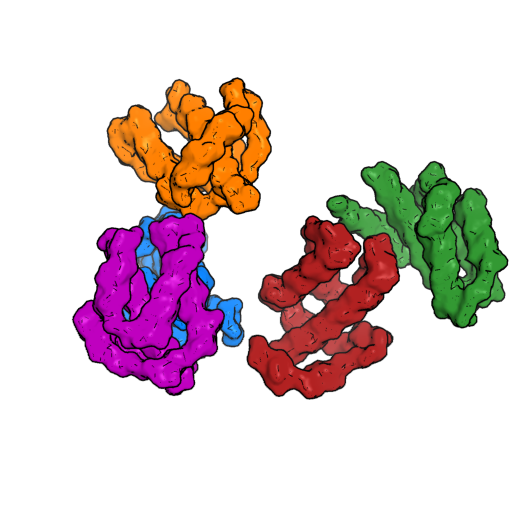 MET D O 1
ATOM 2838 N N . GLU D 1 44 ? 5.418 21.357 32.040 1.00 62.56 768 GLU D N 1
ATOM 2839 C CA . GLU D 1 44 ? 5.795 22.227 30.934 1.00 64.74 768 GLU D CA 1
ATOM 2840 C C . GLU D 1 44 ? 5.087 21.802 29.657 1.00 65.38 768 GLU D C 1
ATOM 2841 O O . GLU D 1 44 ? 4.559 22.645 28.928 1.00 65.83 768 GLU D O 1
ATOM 2843 N N . ARG D 1 45 ? 5.066 20.496 29.398 1.00 65.73 769 ARG D N 1
ATOM 2844 C CA . ARG D 1 45 ? 4.463 19.973 28.171 1.00 66.82 769 ARG D CA 1
ATOM 2845 C C . ARG D 1 45 ? 2.933 19.887 28.268 1.00 64.51 769 ARG D C 1
ATOM 2846 O O . ARG D 1 45 ? 2.231 20.288 27.331 1.00 64.98 769 ARG D O 1
ATOM 2854 N N . ARG D 1 46 ? 2.422 19.395 29.407 1.00 62.46 770 ARG D N 1
ATOM 2855 C CA . ARG D 1 46 ? 1.026 18.924 29.450 1.00 60.74 770 ARG D CA 1
ATOM 2856 C C . ARG D 1 46 ? 0.031 19.571 30.435 1.00 58.56 770 ARG D C 1
ATOM 2857 O O . ARG D 1 46 ? -1.173 19.712 30.110 1.00 58.31 770 ARG D O 1
ATOM 2865 N N . ILE D 1 47 ? 0.508 19.944 31.626 1.00 57.58 771 ILE D N 1
ATOM 2866 C CA . ILE D 1 47 ? -0.432 20.359 32.679 1.00 55.58 771 ILE D CA 1
ATOM 2867 C C . ILE D 1 47 ? -0.650 21.863 32.738 1.00 55.61 771 ILE D C 1
ATOM 2868 O O . ILE D 1 47 ? -1.784 22.325 32.950 1.00 54.97 771 ILE D O 1
ATOM 2873 N N . ARG D 1 48 ? 0.425 22.634 32.566 1.00 56.65 772 ARG D N 1
ATOM 2874 C CA . ARG D 1 48 ? 0.272 24.087 32.598 1.00 56.94 772 ARG D CA 1
ATOM 2875 C C . ARG D 1 48 ? -0.471 24.601 31.364 1.00 57.81 772 ARG D C 1
ATOM 2876 O O . ARG D 1 48 ? -1.305 25.493 31.488 1.00 57.53 772 ARG D O 1
ATOM 2884 N N . PRO D 1 49 ? -0.169 24.048 30.170 1.00 59.13 773 PRO D N 1
ATOM 2885 C CA . PRO D 1 49 ? -0.962 24.402 29.000 1.00 60.11 773 PRO D CA 1
ATOM 2886 C C . PRO D 1 49 ? -2.441 24.087 29.188 1.00 58.76 773 PRO D C 1
ATOM 2887 O O . PRO D 1 49 ? -3.286 24.860 28.743 1.00 59.57 773 PRO D O 1
ATOM 2891 N N . TRP D 1 50 ? -2.746 22.967 29.841 1.00 57.28 774 TRP D N 1
ATOM 2892 C CA . TRP D 1 50 ? -4.132 22.600 30.123 1.00 56.14 774 TRP D CA 1
ATOM 2893 C C . TRP D 1 50 ? -4.786 23.568 31.106 1.00 55.64 774 TRP D C 1
ATOM 2894 O O . TRP D 1 50 ? -5.893 24.049 30.856 1.00 56.08 774 TRP D O 1
ATOM 2905 N N . ILE D 1 51 ? -4.109 23.849 32.218 1.00 55.11 775 ILE D N 1
ATOM 2906 C CA . ILE D 1 51 ? -4.629 24.797 33.204 1.00 54.90 775 ILE D CA 1
ATOM 2907 C C . ILE D 1 51 ? -4.811 26.179 32.570 1.00 56.53 775 ILE D C 1
ATOM 2908 O O . ILE D 1 51 ? -5.826 26.841 32.791 1.00 56.83 775 ILE D O 1
ATOM 2913 N N . ASN D 1 52 ? -3.832 26.599 31.775 1.00 57.96 776 ASN D N 1
ATOM 2914 C CA . ASN D 1 52 ? -3.908 27.870 31.076 1.00 59.77 776 ASN D CA 1
ATOM 2915 C C . ASN D 1 52 ? -5.127 27.963 30.155 1.00 60.72 776 ASN D C 1
ATOM 2916 O O . ASN D 1 52 ? -5.843 28.961 30.177 1.00 61.46 776 ASN D O 1
ATOM 2921 N N . LYS D 1 53 ? -5.368 26.926 29.359 1.00 60.98 777 LYS D N 1
ATOM 2922 C CA . LYS D 1 53 ? -6.499 26.942 28.432 1.00 62.50 777 LYS D CA 1
ATOM 2923 C C . LYS D 1 53 ? -7.825 27.004 29.186 1.00 62.04 777 LYS D C 1
ATOM 2924 O O . LYS D 1 53 ? -8.713 27.778 28.825 1.00 63.22 777 LYS D O 1
ATOM 2926 N N . LYS D 1 54 ? -7.935 26.202 30.245 1.00 61.01 778 LYS D N 1
ATOM 2927 C CA . LYS D 1 54 ? -9.145 26.131 31.062 1.00 61.11 778 LYS D CA 1
ATOM 2928 C C . LYS D 1 54 ? -9.456 27.449 31.759 1.00 62.21 778 LYS D C 1
ATOM 2929 O O . LYS D 1 54 ? -10.607 27.868 31.802 1.00 62.94 778 LYS D O 1
ATOM 2935 N N . ILE D 1 55 ? -8.428 28.102 32.293 1.00 62.88 779 ILE D N 1
ATOM 2936 C CA . ILE D 1 55 ? -8.600 29.398 32.947 1.00 64.38 779 ILE D CA 1
ATOM 2937 C C . ILE D 1 55 ? -9.113 30.467 31.966 1.00 67.06 779 ILE D C 1
ATOM 2938 O O . ILE D 1 55 ? -9.933 31.314 32.340 1.00 67.93 779 ILE D O 1
ATOM 2943 N N . ILE D 1 56 ? -8.642 30.413 30.719 1.00 68.90 780 ILE D N 1
ATOM 2944 C CA . ILE D 1 56 ? -9.115 31.320 29.667 1.00 71.99 780 ILE D CA 1
ATOM 2945 C C . ILE D 1 56 ? -10.613 31.114 29.415 1.00 73.21 780 ILE D C 1
ATOM 2946 O O . ILE D 1 56 ? -11.367 32.082 29.318 1.00 74.98 780 ILE D O 1
ATOM 2951 N N . GLU D 1 57 ? -11.044 29.857 29.332 1.00 72.65 781 GLU D N 1
ATOM 2952 C CA . GLU D 1 57 ? -12.444 29.565 29.054 1.00 74.12 781 GLU D CA 1
ATOM 2953 C C . GLU D 1 57 ? -13.349 29.895 30.244 1.00 74.07 781 GLU D C 1
ATOM 2954 O O . GLU D 1 57 ? -14.577 29.879 30.116 1.00 75.24 781 GLU D O 1
ATOM 2960 N N . TYR D 1 58 ? -12.739 30.192 31.390 1.00 73.23 782 TYR D N 1
ATOM 2961 C CA . TYR D 1 58 ? -13.493 30.523 32.595 1.00 73.53 782 TYR D CA 1
ATOM 2962 C C . TYR D 1 58 ? -13.623 32.030 32.830 1.00 75.51 782 TYR D C 1
ATOM 2963 O O . TYR D 1 58 ? -14.649 32.497 33.334 1.00 76.85 782 TYR D O 1
ATOM 2972 N N . ILE D 1 59 ? -12.595 32.789 32.454 1.00 76.20 783 ILE D N 1
ATOM 2973 C CA . ILE D 1 59 ? -12.636 34.244 32.609 1.00 78.12 783 ILE D CA 1
ATOM 2974 C C . ILE D 1 59 ? -12.428 34.995 31.281 1.00 80.42 783 ILE D C 1
ATOM 2975 O O . ILE D 1 59 ? -12.098 36.183 31.279 1.00 81.94 783 ILE D O 1
ATOM 2980 N N . GLY D 1 60 ? -12.635 34.301 30.159 1.00 80.98 784 GLY D N 1
ATOM 2981 C CA . GLY D 1 60 ? -12.535 34.895 28.813 1.00 83.50 784 GLY D CA 1
ATOM 2982 C C . GLY D 1 60 ? -11.296 35.747 28.570 1.00 84.37 784 GLY D C 1
ATOM 2983 O O . GLY D 1 60 ? -11.344 36.738 27.831 1.00 86.90 784 GLY D O 1
ATOM 2984 N N . GLU D 1 61 ? -10.189 35.345 29.191 1.00 82.45 785 GLU D N 1
ATOM 2985 C CA . GLU D 1 61 ? -8.947 36.112 29.206 1.00 83.02 785 GLU D CA 1
ATOM 2986 C C . GLU D 1 61 ? -7.881 35.238 29.872 1.00 80.30 785 GLU D C 1
ATOM 2987 O O . GLU D 1 61 ? -8.203 34.351 30.675 1.00 78.25 785 GLU D O 1
ATOM 2993 N N . GLU D 1 62 ? -6.617 35.481 29.528 1.00 80.36 786 GLU D N 1
ATOM 2994 C CA . GLU D 1 62 ? -5.505 34.753 30.130 1.00 78.17 786 GLU D CA 1
ATOM 2995 C C . GLU D 1 62 ? -5.004 35.487 31.366 1.00 77.05 786 GLU D C 1
ATOM 2996 O O . GLU D 1 62 ? -4.630 36.660 31.275 1.00 78.83 786 GLU D O 1
ATOM 3002 N N . GLU D 1 63 ? -4.995 34.795 32.513 1.00 74.03 787 GLU D N 1
ATOM 3003 C CA . GLU D 1 63 ? -4.435 35.374 33.742 1.00 72.66 787 GLU D CA 1
ATOM 3004 C C . GLU D 1 63 ? -3.352 34.492 34.378 1.00 70.24 787 GLU D C 1
ATOM 3005 O O . GLU D 1 63 ? -3.646 33.580 35.151 1.00 68.49 787 GLU D O 1
ATOM 3011 N N . ALA D 1 64 ? -2.098 34.801 34.056 1.00 70.12 788 ALA D N 1
ATOM 3012 C CA . ALA D 1 64 ? -0.947 33.974 34.416 1.00 68.14 788 ALA D CA 1
ATOM 3013 C C . ALA D 1 64 ? -0.742 33.773 35.920 1.00 65.89 788 ALA D C 1
ATOM 3014 O O . ALA D 1 64 ? -0.217 32.735 36.335 1.00 64.74 788 ALA D O 1
ATOM 3016 N N . THR D 1 65 ? -1.151 34.758 36.725 1.00 64.89 789 THR D N 1
ATOM 3017 C CA . THR D 1 65 ? -1.042 34.655 38.187 1.00 62.58 789 THR D CA 1
ATOM 3018 C C . THR D 1 65 ? -1.856 33.487 38.722 1.00 59.63 789 THR D C 1
ATOM 3019 O O . THR D 1 65 ? -1.409 32.765 39.607 1.00 58.85 789 THR D O 1
ATOM 3023 N N . LEU D 1 66 ? -3.051 33.308 38.175 1.00 57.98 790 LEU D N 1
ATOM 3024 C CA . LEU D 1 66 ? -3.941 32.245 38.608 1.00 55.26 790 LEU D CA 1
ATOM 3025 C C . LEU D 1 66 ? -3.409 30.882 38.173 1.00 53.33 790 LEU D C 1
ATOM 3026 O O . LEU D 1 66 ? -3.344 29.949 38.968 1.00 52.04 790 LEU D O 1
ATOM 3031 N N . VAL D 1 67 ? -3.026 30.790 36.904 1.00 52.87 791 VAL D N 1
ATOM 3032 C CA . VAL D 1 67 ? -2.431 29.590 36.337 1.00 51.19 791 VAL D CA 1
ATOM 3033 C C . VAL D 1 67 ? -1.243 29.110 37.164 1.00 50.28 791 VAL D C 1
ATOM 3034 O O . VAL D 1 67 ? -1.142 27.925 37.483 1.00 49.43 791 VAL D O 1
ATOM 3038 N N . ASP D 1 68 ? -0.352 30.037 37.513 1.00 50.31 792 ASP D N 1
ATOM 3039 C CA . ASP D 1 68 ? 0.884 29.697 38.207 1.00 49.63 792 ASP D CA 1
ATOM 3040 C C . ASP D 1 68 ? 0.650 29.443 39.684 1.00 47.78 792 ASP D C 1
ATOM 3041 O O . ASP D 1 68 ? 1.478 28.819 40.354 1.00 47.69 792 ASP D O 1
ATOM 3046 N N . PHE D 1 69 ? -0.482 29.930 40.183 1.00 46.31 793 PHE D N 1
ATOM 3047 C CA . PHE D 1 69 ? -0.936 29.598 41.528 1.00 44.56 793 PHE D CA 1
ATOM 3048 C C . PHE D 1 69 ? -1.345 28.125 41.612 1.00 42.91 793 PHE D C 1
ATOM 3049 O O . PHE D 1 69 ? -0.888 27.410 42.509 1.00 42.65 793 PHE D O 1
ATOM 3057 N N . VAL D 1 70 ? -2.195 27.681 40.682 1.00 41.55 794 VAL D N 1
ATOM 3058 C CA . VAL D 1 70 ? -2.679 26.293 40.677 1.00 39.98 794 VAL D CA 1
ATOM 3059 C C . VAL D 1 70 ? -1.501 25.334 40.481 1.00 39.64 794 VAL D C 1
ATOM 3060 O O . VAL D 1 70 ? -1.377 24.322 41.182 1.00 38.82 794 VAL D O 1
ATOM 3064 N N . CYS D 1 71 ? -0.625 25.685 39.545 1.00 40.15 795 CYS D N 1
ATOM 3065 C CA . CYS D 1 71 ? 0.610 24.938 39.313 1.00 40.33 795 CYS D CA 1
ATOM 3066 C C . CYS D 1 71 ? 1.439 24.807 40.593 1.00 40.45 795 CYS D C 1
ATOM 3067 O O . CYS D 1 71 ? 1.973 23.734 40.889 1.00 40.27 795 CYS D O 1
ATOM 3070 N N . SER D 1 72 ? 1.528 25.900 41.349 1.00 40.75 796 SER D N 1
ATOM 3071 C CA . SER D 1 72 ? 2.233 25.900 42.619 1.00 41.37 796 SER D CA 1
ATOM 3072 C C . SER D 1 72 ? 1.686 24.802 43.508 1.00 40.59 796 SER D C 1
ATOM 3073 O O . SER D 1 72 ? 2.446 24.016 44.086 1.00 40.97 796 SER D O 1
ATOM 3076 N N . LYS D 1 73 ? 0.359 24.746 43.592 1.00 39.83 797 LYS D N 1
ATOM 3077 C CA . LYS D 1 73 ? -0.320 23.795 44.461 1.00 39.25 797 LYS D CA 1
ATOM 3078 C C . LYS D 1 73 ? -0.143 22.365 43.989 1.00 39.07 797 LYS D C 1
ATOM 3079 O O . LYS D 1 73 ? 0.025 21.461 44.807 1.00 39.28 797 LYS D O 1
ATOM 3085 N N . VAL D 1 74 ? -0.160 22.169 42.673 1.00 39.01 798 VAL D N 1
ATOM 3086 C CA . VAL D 1 74 ? 0.018 20.839 42.095 1.00 39.09 798 VAL D CA 1
ATOM 3087 C C . VAL D 1 74 ? 1.415 20.319 42.403 1.00 40.28 798 VAL D C 1
ATOM 3088 O O . VAL D 1 74 ? 1.562 19.201 42.888 1.00 40.81 798 VAL D O 1
ATOM 3092 N N . MET D 1 75 ? 2.436 21.137 42.170 1.00 41.51 799 MET D N 1
ATOM 3093 C CA . MET D 1 75 ? 3.820 20.721 42.477 1.00 43.12 799 MET D CA 1
ATOM 3094 C C . MET D 1 75 ? 4.038 20.418 43.956 1.00 42.94 799 MET D C 1
ATOM 3095 O O . MET D 1 75 ? 4.921 19.643 44.311 1.00 44.45 799 MET D O 1
ATOM 3100 N N . ALA D 1 76 ? 3.217 21.026 44.807 1.00 41.86 800 ALA D N 1
ATOM 3101 C CA . ALA D 1 76 ? 3.309 20.846 46.252 1.00 41.68 800 ALA D CA 1
ATOM 3102 C C . ALA D 1 76 ? 2.540 19.609 46.672 1.00 41.06 800 ALA D C 1
ATOM 3103 O O . ALA D 1 76 ? 2.444 19.310 47.866 1.00 41.59 800 ALA D O 1
ATOM 3105 N N . HIS D 1 77 ? 1.992 18.901 45.685 1.00 40.04 801 HIS D N 1
ATOM 3106 C CA . HIS D 1 77 ? 1.147 17.730 45.915 1.00 39.47 801 HIS D CA 1
ATOM 3107 C C . HIS D 1 77 ? -0.042 18.097 46.791 1.00 38.68 801 HIS D C 1
ATOM 3108 O O . HIS D 1 77 ? -0.541 17.268 47.551 1.00 39.15 801 HIS D O 1
ATOM 3115 N N . SER D 1 78 ? -0.496 19.340 46.681 1.00 37.98 802 SER D N 1
ATOM 3116 C CA . SER D 1 78 ? -1.608 19.814 47.491 1.00 37.59 802 SER D CA 1
ATOM 3117 C C . SER D 1 78 ? -2.814 18.921 47.266 1.00 37.07 802 SER D C 1
ATOM 3118 O O . SER D 1 78 ? -2.947 18.301 46.207 1.00 36.77 802 SER D O 1
ATOM 3121 N N . SER D 1 79 ? -3.668 18.826 48.277 1.00 37.45 803 SER D N 1
ATOM 3122 C CA . SER D 1 79 ? -4.905 18.056 48.179 1.00 37.19 803 SER D CA 1
ATOM 3123 C C . SER D 1 79 ? -5.832 18.731 47.177 1.00 37.00 803 SER D C 1
ATOM 3124 O O . SER D 1 79 ? -5.911 19.962 47.135 1.00 37.09 803 SER D O 1
ATOM 3127 N N . PRO D 1 80 ? -6.540 17.934 46.364 1.00 37.01 804 PRO D N 1
ATOM 3128 C CA . PRO D 1 80 ? -7.490 18.518 45.412 1.00 36.87 804 PRO D CA 1
ATOM 3129 C C . PRO D 1 80 ? -8.483 19.444 46.119 1.00 37.70 804 PRO D C 1
ATOM 3130 O O . PRO D 1 80 ? -8.677 20.586 45.698 1.00 37.75 804 PRO D O 1
ATOM 3134 N N . GLN D 1 81 ? -9.069 18.964 47.211 1.00 38.88 805 GLN D N 1
ATOM 3135 C CA . GLN D 1 81 ? -10.009 19.760 47.992 1.00 40.26 805 GLN D CA 1
ATOM 3136 C C . GLN D 1 81 ? -9.452 21.133 48.357 1.00 40.39 805 GLN D C 1
ATOM 3137 O O . GLN D 1 81 ? -10.084 22.139 48.055 1.00 41.13 805 GLN D O 1
ATOM 3143 N N . SER D 1 82 ? -8.273 21.188 48.972 1.00 40.20 806 SER D N 1
ATOM 3144 C CA . SER D 1 82 ? -7.665 22.481 49.301 1.00 40.44 806 SER D CA 1
ATOM 3145 C C . SER D 1 82 ? -7.580 23.412 48.082 1.00 39.75 806 SER D C 1
ATOM 3146 O O . SER D 1 82 ? -7.898 24.601 48.184 1.00 40.42 806 SER D O 1
ATOM 3149 N N . ILE D 1 83 ? -7.164 22.874 46.938 1.00 38.46 807 ILE D N 1
ATOM 3150 C CA . ILE D 1 83 ? -7.119 23.669 45.719 1.00 38.21 807 ILE D CA 1
ATOM 3151 C C . ILE D 1 83 ? -8.530 24.163 45.359 1.00 38.93 807 ILE D C 1
ATOM 3152 O O . ILE D 1 83 ? -8.738 25.356 45.116 1.00 38.84 807 ILE D O 1
ATOM 3157 N N . LEU D 1 84 ? -9.487 23.232 45.353 1.00 39.46 808 LEU D N 1
ATOM 3158 C CA . LEU D 1 84 ? -10.896 23.534 45.095 1.00 40.61 808 LEU D CA 1
ATOM 3159 C C . LEU D 1 84 ? -11.422 24.643 46.009 1.00 41.95 808 LEU D C 1
ATOM 3160 O O . LEU D 1 84 ? -12.044 25.593 45.528 1.00 43.02 808 LEU D O 1
ATOM 3165 N N . ASP D 1 85 ? -11.157 24.541 47.309 1.00 42.20 809 ASP D N 1
ATOM 3166 C CA . ASP D 1 85 ? -11.614 25.557 48.253 1.00 43.79 809 ASP D CA 1
ATOM 3167 C C . ASP D 1 85 ? -11.170 26.961 47.844 1.00 44.31 809 ASP D C 1
ATOM 3168 O O . ASP D 1 85 ? -11.928 27.911 47.990 1.00 45.76 809 ASP D O 1
ATOM 3173 N N . ASP D 1 86 ? -9.949 27.082 47.328 1.00 43.85 810 ASP D N 1
ATOM 3174 C CA . ASP D 1 86 ? -9.401 28.376 46.927 1.00 44.73 810 ASP D CA 1
ATOM 3175 C C . ASP D 1 86 ? -9.960 28.854 45.596 1.00 45.21 810 ASP D C 1
ATOM 3176 O O . ASP D 1 86 ? -10.218 30.036 45.418 1.00 46.03 810 ASP D O 1
ATOM 3181 N N . VAL D 1 87 ? -10.142 27.919 44.670 1.00 45.24 811 VAL D N 1
ATOM 3182 C CA . VAL D 1 87 ? -10.531 28.233 43.302 1.00 46.28 811 VAL D CA 1
ATOM 3183 C C . VAL D 1 87 ? -12.035 28.544 43.199 1.00 48.35 811 VAL D C 1
ATOM 3184 O O . VAL D 1 87 ? -12.450 29.382 42.382 1.00 49.15 811 VAL D O 1
ATOM 3188 N N . ALA D 1 88 ? -12.831 27.884 44.047 1.00 49.48 812 ALA D N 1
ATOM 3189 C CA . ALA D 1 88 ? -14.286 28.087 44.110 1.00 52.02 812 ALA D CA 1
ATOM 3190 C C . ALA D 1 88 ? -14.689 29.516 44.475 1.00 54.44 812 ALA D C 1
ATOM 3191 O O . ALA D 1 88 ? -15.872 29.869 44.443 1.00 56.26 812 ALA D O 1
ATOM 3193 N N . MET D 1 89 ? -13.706 30.336 44.821 1.00 55.10 813 MET D N 1
ATOM 3194 C CA . MET D 1 89 ? -13.959 31.742 45.068 1.00 57.79 813 MET D CA 1
ATOM 3195 C C . MET D 1 89 ? -13.893 32.539 43.784 1.00 58.54 813 MET D C 1
ATOM 3196 O O . MET D 1 89 ? -14.521 33.591 43.672 1.00 60.75 813 MET D O 1
ATOM 3201 N N . VAL D 1 90 ? -13.143 32.025 42.816 1.00 57.53 814 VAL D N 1
ATOM 3202 C CA . VAL D 1 90 ? -12.986 32.686 41.521 1.00 58.44 814 VAL D CA 1
ATOM 3203 C C . VAL D 1 90 ? -13.865 32.071 40.432 1.00 59.04 814 VAL D C 1
ATOM 3204 O O . VAL D 1 90 ? -14.263 32.765 39.490 1.00 60.84 814 VAL D O 1
ATOM 3208 N N . LEU D 1 91 ? -14.155 30.773 40.549 1.00 58.05 815 LEU D N 1
ATOM 3209 C CA . LEU D 1 91 ? -14.872 30.061 39.479 1.00 58.08 815 LEU D CA 1
ATOM 3210 C C . LEU D 1 91 ? -16.233 29.562 39.932 1.00 58.98 815 LEU D C 1
ATOM 3211 O O . LEU D 1 91 ? -16.997 29.026 39.118 1.00 59.73 815 LEU D O 1
ATOM 3216 N N . ASP D 1 92 ? -16.517 29.726 41.230 1.00 59.24 816 ASP D N 1
ATOM 3217 C CA . ASP D 1 92 ? -17.808 29.359 41.835 1.00 60.38 816 ASP D CA 1
ATOM 3218 C C . ASP D 1 92 ? -18.177 27.902 41.569 0.50 59.34 816 ASP D C 1
ATOM 3219 O O . ASP D 1 92 ? -17.504 26.986 42.041 0.50 57.55 816 ASP D O 1
ATOM 3224 N N . GLU D 1 93 ? -19.245 27.705 40.800 1.00 60.58 817 GLU D N 1
ATOM 3225 C CA . GLU D 1 93 ? -19.765 26.375 40.482 1.00 60.04 817 GLU D CA 1
ATOM 3226 C C . GLU D 1 93 ? -18.903 25.627 39.467 1.00 57.92 817 GLU D C 1
ATOM 3227 O O . GLU D 1 93 ? -18.868 24.392 39.469 1.00 57.04 817 GLU D O 1
ATOM 3229 N N . GLU D 1 94 ? -18.205 26.371 38.609 1.00 57.21 818 GLU D N 1
ATOM 3230 C CA . GLU D 1 94 ? -17.343 25.767 37.590 1.00 55.37 818 GLU D CA 1
ATOM 3231 C C . GLU D 1 94 ? -15.992 25.297 38.153 1.00 53.16 818 GLU D C 1
ATOM 3232 O O . GLU D 1 94 ? -15.201 24.657 37.452 1.00 52.11 818 GLU D O 1
ATOM 3234 N N . ALA D 1 95 ? -15.739 25.611 39.422 1.00 52.68 819 ALA D N 1
ATOM 3235 C CA . ALA D 1 95 ? -14.490 25.239 40.071 1.00 50.61 819 ALA D CA 1
ATOM 3236 C C . ALA D 1 95 ? -14.438 23.742 40.334 1.00 49.45 819 ALA D C 1
ATOM 3237 O O . ALA D 1 95 ? -13.390 23.123 40.178 1.00 48.46 819 ALA D O 1
ATOM 3239 N N . GLU D 1 96 ? -15.568 23.154 40.719 1.00 50.01 820 GLU D N 1
ATOM 3240 C CA . GLU D 1 96 ? -15.628 21.714 40.985 1.00 48.94 820 GLU D CA 1
ATOM 3241 C C . GLU D 1 96 ? -15.410 20.883 39.721 1.00 47.73 820 GLU D C 1
ATOM 3242 O O . GLU D 1 96 ? -14.673 19.902 39.739 1.00 46.82 820 GLU D O 1
ATOM 3248 N N . VAL D 1 97 ? -16.046 21.283 38.625 1.00 48.01 821 VAL D N 1
ATOM 3249 C CA . VAL D 1 97 ? -15.777 20.687 37.318 1.00 46.78 821 VAL D CA 1
ATOM 3250 C C . VAL D 1 97 ? -14.288 20.809 36.994 1.00 45.21 821 VAL D C 1
ATOM 3251 O O . VAL D 1 97 ? -13.647 19.822 36.628 1.00 44.43 821 VAL D O 1
ATOM 3255 N N . PHE D 1 98 ? -13.748 22.017 37.155 1.00 44.76 822 PHE D N 1
ATOM 3256 C CA . PHE D 1 98 ? -12.332 22.276 36.901 1.00 43.69 822 PHE D CA 1
ATOM 3257 C C . PHE D 1 98 ? -11.426 21.312 37.659 1.00 42.27 822 PHE D C 1
ATOM 3258 O O . PHE D 1 98 ? -10.662 20.579 37.038 1.00 41.81 822 PHE D O 1
ATOM 3266 N N . ILE D 1 99 ? -11.520 21.301 38.989 1.00 41.72 823 ILE D N 1
ATOM 3267 C CA . ILE D 1 99 ? -10.645 20.446 39.799 1.00 40.66 823 ILE D CA 1
ATOM 3268 C C . ILE D 1 99 ? -10.811 18.960 39.460 1.00 40.18 823 ILE D C 1
ATOM 3269 O O . ILE D 1 99 ? -9.807 18.252 39.303 1.00 39.68 823 ILE D O 1
ATOM 3274 N N . VAL D 1 100 ? -12.055 18.501 39.312 1.00 40.10 824 VAL D N 1
ATOM 3275 C CA . VAL D 1 100 ? -12.295 17.110 38.915 1.00 39.58 824 VAL D CA 1
ATOM 3276 C C . VAL D 1 100 ? -11.539 16.784 37.622 1.00 39.40 824 VAL D C 1
ATOM 3277 O O . VAL D 1 100 ? -10.675 15.906 37.623 1.00 38.93 824 VAL D O 1
ATOM 3281 N N . LYS D 1 101 ? -11.837 17.505 36.541 1.00 39.94 825 LYS D N 1
ATOM 3282 C CA . LYS D 1 101 ? -11.186 17.252 35.249 1.00 40.49 825 LYS D CA 1
ATOM 3283 C C . LYS D 1 101 ? -9.655 17.224 35.379 1.00 40.56 825 LYS D C 1
ATOM 3284 O O . LYS D 1 101 ? -8.994 16.348 34.809 1.00 40.72 825 LYS D O 1
ATOM 3290 N N . MET D 1 102 ? -9.108 18.170 36.147 1.00 40.57 826 MET D N 1
ATOM 3291 C CA . MET D 1 102 ? -7.673 18.252 36.388 1.00 40.45 826 MET D CA 1
ATOM 3292 C C . MET D 1 102 ? -7.125 17.037 37.117 1.00 40.26 826 MET D C 1
ATOM 3293 O O . MET D 1 102 ? -5.994 16.610 36.860 1.00 40.50 826 MET D O 1
ATOM 3298 N N . TRP D 1 103 ? -7.911 16.493 38.042 1.00 40.13 827 TRP D N 1
ATOM 3299 C CA . TRP D 1 103 ? -7.483 15.290 38.747 1.00 39.99 827 TRP D CA 1
ATOM 3300 C C . TRP D 1 103 ? -7.542 14.083 37.834 1.00 40.41 827 TRP D C 1
ATOM 3301 O O . TRP D 1 103 ? -6.702 13.196 37.936 1.00 40.59 827 TRP D O 1
ATOM 3312 N N . ARG D 1 104 ? -8.515 14.064 36.924 1.00 40.98 828 ARG D N 1
ATOM 3313 C CA . ARG D 1 104 ? -8.597 12.992 35.944 1.00 41.97 828 ARG D CA 1
ATOM 3314 C C . ARG D 1 104 ? -7.331 13.060 35.096 1.00 42.87 828 ARG D C 1
ATOM 3315 O O . ARG D 1 104 ? -6.683 12.038 34.848 1.00 43.16 828 ARG D O 1
ATOM 3323 N N . LEU D 1 105 ? -6.971 14.279 34.695 1.00 43.80 829 LEU D N 1
ATOM 3324 C CA . LEU D 1 105 ? -5.771 14.535 33.903 1.00 45.28 829 LEU D CA 1
ATOM 3325 C C . LEU D 1 105 ? -4.498 14.063 34.600 1.00 45.96 829 LEU D C 1
ATOM 3326 O O . LEU D 1 105 ? -3.670 13.377 33.989 1.00 47.07 829 LEU D O 1
ATOM 3331 N N . LEU D 1 106 ? -4.345 14.421 35.871 1.00 45.93 830 LEU D N 1
ATOM 3332 C CA . LEU D 1 106 ? -3.168 13.998 36.629 1.00 46.98 830 LEU D CA 1
ATOM 3333 C C . LEU D 1 106 ? -3.024 12.482 36.720 1.00 47.90 830 LEU D C 1
ATOM 3334 O O . LEU D 1 106 ? -1.904 11.973 36.630 1.00 49.38 830 LEU D O 1
ATOM 3339 N N . ILE D 1 107 ? -4.145 11.772 36.900 1.00 47.70 831 ILE D N 1
ATOM 3340 C CA . ILE D 1 107 ? -4.128 10.305 36.987 1.00 48.56 831 ILE D CA 1
ATOM 3341 C C . ILE D 1 107 ? -3.829 9.653 35.636 1.00 49.86 831 ILE D C 1
ATOM 3342 O O . ILE D 1 107 ? -3.091 8.669 35.562 1.00 50.98 831 ILE D O 1
ATOM 3347 N N . TYR D 1 108 ? -4.404 10.206 34.571 1.00 50.21 832 TYR D N 1
ATOM 3348 C CA . TYR D 1 108 ? -4.222 9.649 33.236 1.00 51.70 832 TYR D CA 1
ATOM 3349 C C . TYR D 1 108 ? -2.791 9.780 32.725 1.00 53.57 832 TYR D C 1
ATOM 3350 O O . TYR D 1 108 ? -2.220 8.820 32.204 1.00 54.96 832 TYR D O 1
ATOM 3359 N N . GLU D 1 109 ? -2.235 10.983 32.863 1.00 54.15 833 GLU D N 1
ATOM 3360 C CA . GLU D 1 109 ? -0.905 11.286 32.356 1.00 55.89 833 GLU D CA 1
ATOM 3361 C C . GLU D 1 109 ? 0.132 10.590 33.207 1.00 56.91 833 GLU D C 1
ATOM 3362 O O . GLU D 1 109 ? 1.138 10.096 32.707 1.00 58.61 833 GLU D O 1
ATOM 3368 N N . THR D 1 110 ? -0.134 10.543 34.504 1.00 56.45 834 THR D N 1
ATOM 3369 C CA . THR D 1 110 ? 0.839 10.044 35.460 1.00 57.62 834 THR D CA 1
ATOM 3370 C C . THR D 1 110 ? 1.007 8.523 35.391 1.00 58.85 834 THR D C 1
ATOM 3371 O O . THR D 1 110 ? 2.077 8.002 35.701 1.00 60.28 834 THR D O 1
ATOM 3375 N N . GLU D 1 111 ? -0.052 7.827 34.977 1.00 58.53 835 GLU D N 1
ATOM 3376 C CA . GLU D 1 111 ? -0.025 6.374 34.863 1.00 59.60 835 GLU D CA 1
ATOM 3377 C C . GLU D 1 111 ? 0.498 5.961 33.495 1.00 61.35 835 GLU D C 1
ATOM 3378 O O . GLU D 1 111 ? 1.126 4.909 33.363 1.00 63.11 835 GLU D O 1
ATOM 3384 N N . ALA D 1 112 ? 0.231 6.797 32.489 1.00 61.24 836 ALA D N 1
ATOM 3385 C CA . ALA D 1 112 ? 0.671 6.558 31.115 1.00 62.90 836 ALA D CA 1
ATOM 3386 C C . ALA D 1 112 ? 2.188 6.571 31.015 1.00 65.25 836 ALA D C 1
ATOM 3387 O O . ALA D 1 112 ? 2.772 5.767 30.287 1.00 67.14 836 ALA D O 1
ATOM 3389 N N . LYS D 1 113 ? 2.819 7.486 31.746 1.00 65.44 837 LYS D N 1
ATOM 3390 C CA . LYS D 1 113 ? 4.272 7.507 31.848 1.00 68.06 837 LYS D CA 1
ATOM 3391 C C . LYS D 1 113 ? 4.727 6.265 32.608 1.00 69.33 837 LYS D C 1
ATOM 3392 O O . LYS D 1 113 ? 5.692 5.604 32.218 1.00 71.82 837 LYS D O 1
ATOM 3394 N N . LYS D 1 114 ? 3.985 5.933 33.664 1.00 68.10 838 LYS D N 1
ATOM 3395 C CA . LYS D 1 114 ? 4.315 4.831 34.571 1.00 69.21 838 LYS D CA 1
ATOM 3396 C C . LYS D 1 114 ? 4.336 3.450 33.902 1.00 70.96 838 LYS D C 1
ATOM 3397 O O . LYS D 1 114 ? 4.999 2.533 34.400 1.00 72.84 838 LYS D O 1
ATOM 3403 N N . ILE D 1 115 ? 3.627 3.295 32.784 1.00 70.64 839 ILE D N 1
ATOM 3404 C CA . ILE D 1 115 ? 3.756 2.065 31.997 1.00 72.57 839 ILE D CA 1
ATOM 3405 C C . ILE D 1 115 ? 4.987 2.129 31.087 1.00 75.34 839 ILE D C 1
ATOM 3406 O O . ILE D 1 115 ? 5.241 3.143 30.434 1.00 75.45 839 ILE D O 1
ATOM 3411 N N . LYS E 1 12 ? 14.530 4.343 14.986 1.00 122.03 736 LYS E N 1
ATOM 3412 C CA . LYS E 1 12 ? 14.797 3.183 15.890 1.00 128.69 736 LYS E CA 1
ATOM 3413 C C . LYS E 1 12 ? 16.286 2.836 15.965 1.00 130.44 736 LYS E C 1
ATOM 3414 O O . LYS E 1 12 ? 16.753 2.303 16.974 1.00 135.18 736 LYS E O 1
ATOM 3416 N N . HIS E 1 13 ? 17.016 3.135 14.891 1.00 127.25 737 HIS E N 1
ATOM 3417 C CA . HIS E 1 13 ? 18.469 2.950 14.840 1.00 129.04 737 HIS E CA 1
ATOM 3418 C C . HIS E 1 13 ? 19.093 3.934 13.852 1.00 123.82 737 HIS E C 1
ATOM 3419 O O . HIS E 1 13 ? 19.200 3.644 12.657 1.00 123.21 737 HIS E O 1
ATOM 3421 N N . ILE E 1 14 ? 19.499 5.096 14.364 1.00 120.80 738 ILE E N 1
ATOM 3422 C CA . ILE E 1 14 ? 20.047 6.187 13.547 1.00 116.11 738 ILE E CA 1
ATOM 3423 C C . ILE E 1 14 ? 21.400 5.853 12.917 1.00 118.53 738 ILE E C 1
ATOM 3424 O O . ILE E 1 14 ? 21.706 6.313 11.814 1.00 115.86 738 ILE E O 1
ATOM 3426 N N . LYS E 1 15 ? 22.194 5.049 13.627 1.00 124.17 739 LYS E N 1
ATOM 3427 C CA . LYS E 1 15 ? 23.525 4.612 13.181 1.00 128.12 739 LYS E CA 1
ATOM 3428 C C . LYS E 1 15 ? 23.545 4.050 11.755 1.00 128.17 739 LYS E C 1
ATOM 3429 O O . LYS E 1 15 ? 24.484 4.299 10.996 1.00 128.88 739 LYS E O 1
ATOM 3435 N N . SER E 1 16 ? 22.500 3.300 11.408 1.00 128.10 740 SER E N 1
ATOM 3436 C CA . SER E 1 16 ? 22.365 2.687 10.089 1.00 128.98 740 SER E CA 1
ATOM 3437 C C . SER E 1 16 ? 21.556 3.572 9.141 1.00 122.47 740 SER E C 1
ATOM 3438 O O . SER E 1 16 ? 21.658 3.441 7.919 1.00 122.55 740 SER E O 1
ATOM 3441 N N . LEU E 1 17 ? 20.755 4.468 9.720 1.00 117.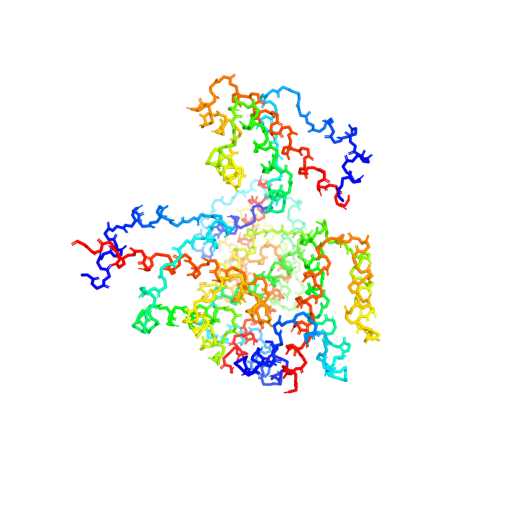46 741 LEU E N 1
ATOM 3442 C CA . LEU E 1 17 ? 19.911 5.396 8.964 1.00 111.54 741 LEU E CA 1
ATOM 3443 C C . LEU E 1 17 ? 20.736 6.466 8.256 1.00 108.31 741 LEU E C 1
ATOM 3444 O O . LEU E 1 17 ? 20.664 6.611 7.034 1.00 106.90 741 LEU E O 1
ATOM 3449 N N . ILE E 1 18 ? 21.517 7.209 9.039 1.00 107.74 742 ILE E N 1
ATOM 3450 C CA . ILE E 1 18 ? 22.349 8.292 8.523 1.00 105.66 742 ILE E CA 1
ATOM 3451 C C . ILE E 1 18 ? 23.462 7.750 7.619 1.00 109.60 742 ILE E C 1
ATOM 3452 O O . ILE E 1 18 ? 23.708 8.298 6.541 1.00 108.00 742 ILE E O 1
ATOM 3457 N N . GLU E 1 19 ? 24.106 6.664 8.048 1.00 115.28 743 GLU E N 1
ATOM 3458 C CA . GLU E 1 19 ? 25.148 6.000 7.252 1.00 120.54 743 GLU E CA 1
ATOM 3459 C C . GLU E 1 19 ? 24.653 5.569 5.864 1.00 120.40 743 GLU E C 1
ATOM 3460 O O . GLU E 1 19 ? 25.455 5.234 4.986 1.00 124.37 743 GLU E O 1
ATOM 3462 N N . LYS E 1 20 ? 23.334 5.579 5.680 1.00 116.63 744 LYS E N 1
ATOM 3463 C CA . LYS E 1 20 ? 22.717 5.252 4.400 1.00 116.67 744 LYS E CA 1
ATOM 3464 C C . LYS E 1 20 ? 22.339 6.509 3.609 1.00 111.15 744 LYS E C 1
ATOM 3465 O O . LYS E 1 20 ? 21.761 6.413 2.522 1.00 110.69 744 LYS E O 1
ATOM 3467 N N . ILE E 1 21 ? 22.666 7.681 4.157 1.00 107.83 745 ILE E N 1
ATOM 3468 C CA . ILE E 1 21 ? 22.417 8.960 3.479 1.00 103.49 745 ILE E CA 1
ATOM 3469 C C . ILE E 1 21 ? 23.672 9.457 2.756 1.00 105.91 745 ILE E C 1
ATOM 3470 O O . ILE E 1 21 ? 24.763 9.458 3.334 1.00 109.06 745 ILE E O 1
ATOM 3472 N N . PRO E 1 22 ? 23.521 9.882 1.485 1.00 105.19 746 PRO E N 1
ATOM 3473 C CA . PRO E 1 22 ? 24.661 10.302 0.669 1.00 108.45 746 PRO E CA 1
ATOM 3474 C C . PRO E 1 22 ? 25.148 11.712 1.002 1.00 106.56 746 PRO E C 1
ATOM 3475 O O . PRO E 1 22 ? 24.355 12.563 1.414 1.00 101.77 746 PRO E O 1
ATOM 3479 N N . THR E 1 23 ? 26.444 11.948 0.812 0.54 111.39 747 THR E N 1
ATOM 3480 C CA . THR E 1 23 ? 27.051 13.247 1.104 0.54 111.47 747 THR E CA 1
ATOM 3481 C C . THR E 1 23 ? 27.171 14.139 -0.135 0.54 111.74 747 THR E C 1
ATOM 3482 O O . THR E 1 23 ? 26.984 15.355 -0.047 0.54 109.01 747 THR E O 1
ATOM 3486 N N . ALA E 1 24 ? 27.478 13.527 -1.279 1.00 116.01 748 ALA E N 1
ATOM 3487 C CA . ALA E 1 24 ? 27.693 14.257 -2.534 1.00 117.86 748 ALA E CA 1
ATOM 3488 C C . ALA E 1 24 ? 26.390 14.755 -3.161 1.00 112.97 748 ALA E C 1
ATOM 3489 O O . ALA E 1 24 ? 25.358 14.084 -3.076 1.00 110.20 748 ALA E O 1
ATOM 3491 N N . LYS E 1 25 ? 26.452 15.926 -3.796 1.00 113.10 749 LYS E N 1
ATOM 3492 C CA . LYS E 1 25 ? 25.272 16.565 -4.394 1.00 109.32 749 LYS E CA 1
ATOM 3493 C C . LYS E 1 25 ? 24.606 15.730 -5.505 1.00 110.72 749 LYS E C 1
ATOM 3494 O O . LYS E 1 25 ? 23.405 15.464 -5.418 1.00 107.09 749 LYS E O 1
ATOM 3500 N N . PRO E 1 26 ? 25.373 15.315 -6.543 1.00 116.93 750 PRO E N 1
ATOM 3501 C CA . PRO E 1 26 ? 24.733 14.519 -7.595 1.00 119.11 750 PRO E CA 1
ATOM 3502 C C . PRO E 1 26 ? 24.291 13.147 -7.091 1.00 120.21 750 PRO E C 1
ATOM 3503 O O . PRO E 1 26 ? 23.259 12.636 -7.528 1.00 119.34 750 PRO E O 1
ATOM 3507 N N . GLU E 1 27 ? 25.066 12.578 -6.169 1.00 122.97 751 GLU E N 1
ATOM 3508 C CA . GLU E 1 27 ? 24.780 11.272 -5.584 1.00 125.08 751 GLU E CA 1
ATOM 3509 C C . GLU E 1 27 ? 23.517 11.303 -4.725 1.00 119.61 751 GLU E C 1
ATOM 3510 O O . GLU E 1 27 ? 22.729 10.355 -4.745 1.00 120.39 751 GLU E O 1
ATOM 3516 N N . LEU E 1 28 ? 23.331 12.393 -3.979 1.00 115.23 752 LEU E N 1
ATOM 3517 C CA . LEU E 1 28 ? 22.179 12.534 -3.087 1.00 110.73 752 LEU E CA 1
ATOM 3518 C C . LEU E 1 28 ? 20.872 12.527 -3.872 1.00 109.09 752 LEU E C 1
ATOM 3519 O O . LEU E 1 28 ? 19.919 11.852 -3.486 1.00 108.41 752 LEU E O 1
ATOM 3524 N N . PHE E 1 29 ? 20.838 13.272 -4.975 1.00 109.43 753 PHE E N 1
ATOM 3525 C CA . PHE E 1 29 ? 19.660 13.312 -5.838 1.00 108.92 753 PHE E CA 1
ATOM 3526 C C . PHE E 1 29 ? 19.449 11.983 -6.564 1.00 113.94 753 PHE E C 1
ATOM 3527 O O . PHE E 1 29 ? 18.311 11.554 -6.761 1.00 113.79 753 PHE E O 1
ATOM 3535 N N . ALA E 1 30 ? 20.552 11.335 -6.941 1.00 119.27 754 ALA E N 1
ATOM 3536 C CA . ALA E 1 30 ? 20.517 10.055 -7.655 1.00 125.54 754 ALA E CA 1
ATOM 3537 C C . ALA E 1 30 ? 20.056 8.887 -6.776 1.00 126.86 754 ALA E C 1
ATOM 3538 O O . ALA E 1 30 ? 19.965 7.747 -7.245 1.00 132.55 754 ALA E O 1
ATOM 3540 N N . TYR E 1 31 ? 19.773 9.178 -5.506 1.00 122.31 755 TYR E N 1
ATOM 3541 C CA . TYR E 1 31 ? 19.238 8.188 -4.580 1.00 123.29 755 TYR E CA 1
ATOM 3542 C C . TYR E 1 31 ? 17.783 7.904 -4.936 1.00 123.16 755 TYR E C 1
ATOM 3543 O O . TYR E 1 31 ? 16.960 8.822 -4.947 1.00 118.66 755 TYR E O 1
ATOM 3552 N N . PRO E 1 32 ? 17.463 6.631 -5.233 1.00 128.98 756 PRO E N 1
ATOM 3553 C CA . PRO E 1 32 ? 16.082 6.253 -5.520 1.00 130.25 756 PRO E CA 1
ATOM 3554 C C . PRO E 1 32 ? 15.274 6.117 -4.227 1.00 127.65 756 PRO E C 1
ATOM 3555 O O . PRO E 1 32 ? 15.066 5.004 -3.733 1.00 131.93 756 PRO E O 1
ATOM 3559 N N . LEU E 1 33 ? 14.840 7.252 -3.684 1.00 121.34 757 LEU E N 1
ATOM 3560 C CA . LEU E 1 33 ? 14.046 7.271 -2.459 1.00 119.09 757 LEU E CA 1
ATOM 3561 C C . LEU E 1 33 ? 12.707 6.576 -2.683 1.00 122.81 757 LEU E C 1
ATOM 3562 O O . LEU E 1 33 ? 12.079 6.744 -3.732 1.00 124.15 757 LEU E O 1
ATOM 3564 N N . ASP E 1 34 ? 12.287 5.787 -1.697 1.00 125.20 758 ASP E N 1
ATOM 3565 C CA . ASP E 1 34 ? 11.027 5.055 -1.777 1.00 130.00 758 ASP E CA 1
ATOM 3566 C C . ASP E 1 34 ? 9.825 5.987 -1.615 1.00 126.80 758 ASP E C 1
ATOM 3567 O O . ASP E 1 34 ? 9.552 6.494 -0.523 1.00 123.45 758 ASP E O 1
ATOM 3569 N N . TRP E 1 35 ? 9.118 6.204 -2.721 1.00 128.63 759 TRP E N 1
ATOM 3570 C CA . TRP E 1 35 ? 7.977 7.116 -2.774 1.00 126.57 759 TRP E CA 1
ATOM 3571 C C . TRP E 1 35 ? 6.731 6.544 -2.105 1.00 130.84 759 TRP E C 1
ATOM 3572 O O . TRP E 1 35 ? 5.939 7.288 -1.521 1.00 128.52 759 TRP E O 1
ATOM 3574 N N . SER E 1 36 ? 6.566 5.224 -2.200 1.00 137.93 760 SER E N 1
ATOM 3575 C CA . SER E 1 36 ? 5.413 4.518 -1.630 1.00 143.78 760 SER E CA 1
ATOM 3576 C C . SER E 1 36 ? 5.342 4.641 -0.109 1.00 141.46 760 SER E C 1
ATOM 3577 O O . SER E 1 36 ? 4.264 4.538 0.481 1.00 144.54 760 SER E O 1
ATOM 3579 N N . ILE E 1 37 ? 6.499 4.857 0.514 1.00 136.78 761 ILE E N 1
ATOM 3580 C CA . ILE E 1 37 ? 6.587 5.061 1.957 1.00 134.52 761 ILE E CA 1
ATOM 3581 C C . ILE E 1 37 ? 6.294 6.526 2.314 1.00 128.37 761 ILE E C 1
ATOM 3582 O O . ILE E 1 37 ? 5.832 6.822 3.418 1.00 127.89 761 ILE E O 1
ATOM 3587 N N . VAL E 1 38 ? 6.538 7.431 1.368 1.00 124.53 762 VAL E N 1
ATOM 3588 C CA . VAL E 1 38 ? 6.223 8.849 1.554 1.00 119.69 762 VAL E CA 1
ATOM 3589 C C . VAL E 1 38 ? 4.719 9.099 1.406 1.00 122.88 762 VAL E C 1
ATOM 3590 O O . VAL E 1 38 ? 4.245 9.515 0.346 1.00 123.34 762 VAL E O 1
ATOM 3592 N N . ASP E 1 39 ? 3.980 8.837 2.483 1.00 125.85 763 ASP E N 1
ATOM 3593 C CA . ASP E 1 39 ? 2.520 8.963 2.491 1.00 130.46 763 ASP E CA 1
ATOM 3594 C C . ASP E 1 39 ? 2.066 10.360 2.914 1.00 127.21 763 ASP E C 1
ATOM 3595 O O . ASP E 1 39 ? 2.862 11.152 3.428 1.00 121.80 763 ASP E O 1
ATOM 3597 N N . SER E 1 40 ? 0.781 10.645 2.701 1.00 131.44 764 SER E N 1
ATOM 3598 C CA . SER E 1 40 ? 0.185 11.941 3.041 1.00 130.03 764 SER E CA 1
ATOM 3599 C C . SER E 1 40 ? 0.181 12.206 4.548 1.00 129.86 764 SER E C 1
ATOM 3600 O O . SER E 1 40 ? -0.107 13.320 4.994 1.00 128.43 764 SER E O 1
ATOM 3603 N N . ILE E 1 41 ? 0.508 11.170 5.318 1.00 132.12 765 ILE E N 1
ATOM 3604 C CA . ILE E 1 41 ? 0.574 11.245 6.777 1.00 132.91 765 ILE E CA 1
ATOM 3605 C C . ILE E 1 41 ? 1.924 11.802 7.247 1.00 126.70 765 ILE E C 1
ATOM 3606 O O . ILE E 1 41 ? 1.979 12.585 8.198 1.00 125.64 765 ILE E O 1
ATOM 3611 N N . LEU E 1 42 ? 3.006 11.396 6.581 1.00 123.56 766 LEU E N 1
ATOM 3612 C CA . LEU E 1 42 ? 4.335 11.951 6.846 1.00 118.28 766 LEU E CA 1
ATOM 3613 C C . LEU E 1 42 ? 4.401 13.405 6.393 1.00 114.45 766 LEU E C 1
ATOM 3614 O O . LEU E 1 42 ? 5.179 14.194 6.927 1.00 111.19 766 LEU E O 1
ATOM 3616 N N . MET E 1 43 ? 3.570 13.742 5.407 1.00 115.83 767 MET E N 1
ATOM 3617 C CA . MET E 1 43 ? 3.446 15.103 4.885 1.00 113.52 767 MET E CA 1
ATOM 3618 C C . MET E 1 43 ? 2.861 16.061 5.923 1.00 114.93 767 MET E C 1
ATOM 3619 O O . MET E 1 43 ? 3.396 17.148 6.145 1.00 111.99 767 MET E O 1
ATOM 3624 N N . GLU E 1 44 ? 1.771 15.644 6.559 1.00 120.40 768 GLU E N 1
ATOM 3625 C CA . GLU E 1 44 ? 1.066 16.489 7.521 1.00 123.40 768 GLU E CA 1
ATOM 3626 C C . GLU E 1 44 ? 1.745 16.557 8.893 1.00 123.09 768 GLU E C 1
ATOM 3627 O O . GLU E 1 44 ? 1.557 17.524 9.635 1.00 124.19 768 GLU E O 1
ATOM 3633 N N . ARG E 1 45 ? 2.538 15.538 9.220 1.00 122.43 769 ARG E N 1
ATOM 3634 C CA . ARG E 1 45 ? 3.139 15.437 10.549 1.00 123.29 769 ARG E CA 1
ATOM 3635 C C . ARG E 1 45 ? 4.609 15.853 10.594 1.00 118.60 769 ARG E C 1
ATOM 3636 O O . ARG E 1 45 ? 5.028 16.530 11.535 1.00 118.77 769 ARG E O 1
ATOM 3638 N N . ARG E 1 46 ? 5.381 15.464 9.577 1.00 115.46 770 ARG E N 1
ATOM 3639 C CA . ARG E 1 46 ? 6.847 15.638 9.607 1.00 112.15 770 ARG E CA 1
ATOM 3640 C C . ARG E 1 46 ? 7.451 16.520 8.499 1.00 108.10 770 ARG E C 1
ATOM 3641 O O . ARG E 1 46 ? 8.494 17.159 8.710 1.00 106.09 770 ARG E O 1
ATOM 3649 N N . ILE E 1 47 ? 6.808 16.552 7.330 1.00 107.74 771 ILE E N 1
ATOM 3650 C CA . ILE E 1 47 ? 7.368 17.277 6.174 1.00 104.54 771 ILE E CA 1
ATOM 3651 C C . ILE E 1 47 ? 7.023 18.770 6.183 1.00 104.07 771 ILE E C 1
ATOM 3652 O O . ILE E 1 47 ? 7.916 19.618 6.054 1.00 102.02 771 ILE E O 1
ATOM 3657 N N . ARG E 1 48 ? 5.732 19.078 6.342 1.00 106.76 772 ARG E N 1
ATOM 3658 C CA . ARG E 1 48 ? 5.236 20.464 6.318 1.00 107.33 772 ARG E CA 1
ATOM 3659 C C . ARG E 1 48 ? 5.842 21.383 7.395 1.00 107.40 772 ARG E C 1
ATOM 3660 O O . ARG E 1 48 ? 6.245 22.504 7.073 1.00 106.45 772 ARG E O 1
ATOM 3662 N N . PRO E 1 49 ? 5.918 20.920 8.667 1.00 109.14 773 PRO E N 1
ATOM 3663 C CA . PRO E 1 49 ? 6.509 21.793 9.693 1.00 109.98 773 PRO E CA 1
ATOM 3664 C C . PRO E 1 49 ? 7.996 22.089 9.461 1.00 106.55 773 PRO E C 1
ATOM 3665 O O . PRO E 1 49 ? 8.469 23.172 9.814 1.00 107.55 773 PRO E O 1
ATOM 3669 N N . TRP E 1 50 ? 8.716 21.137 8.874 1.00 103.23 774 TRP E N 1
ATOM 3670 C CA . TRP E 1 50 ? 10.126 21.325 8.551 1.00 100.44 774 TRP E CA 1
ATOM 3671 C C . TRP E 1 50 ? 10.301 22.369 7.445 1.00 98.54 774 TRP E C 1
ATOM 3672 O O . TRP E 1 50 ? 11.089 23.306 7.590 1.00 98.97 774 TRP E O 1
ATOM 3683 N N . ILE E 1 51 ? 9.560 22.200 6.351 1.00 96.91 775 ILE E N 1
ATOM 3684 C CA . ILE E 1 51 ? 9.589 23.139 5.227 1.00 95.48 775 ILE E CA 1
ATOM 3685 C C . ILE E 1 51 ? 9.226 24.555 5.674 1.00 97.54 775 ILE E C 1
ATOM 3686 O O . ILE E 1 51 ? 9.945 25.510 5.369 1.00 97.62 775 ILE E O 1
ATOM 3691 N N . ASN E 1 52 ? 8.121 24.671 6.410 1.00 99.83 776 ASN E N 1
ATOM 3692 C CA . ASN E 1 52 ? 7.631 25.955 6.907 1.00 102.77 776 ASN E CA 1
ATOM 3693 C C . ASN E 1 52 ? 8.667 26.699 7.742 1.00 103.88 776 ASN E C 1
ATOM 3694 O O . ASN E 1 52 ? 8.856 27.904 7.572 1.00 105.69 776 ASN E O 1
ATOM 3699 N N . LYS E 1 53 ? 9.334 25.966 8.633 1.00 103.28 777 LYS E N 1
ATOM 3700 C CA . LYS E 1 53 ? 10.364 26.524 9.506 1.00 105.12 777 LYS E CA 1
ATOM 3701 C C . LYS E 1 53 ? 11.538 27.089 8.715 1.00 103.67 777 LYS E C 1
ATOM 3702 O O . LYS E 1 53 ? 12.182 28.049 9.148 1.00 106.75 777 LYS E O 1
ATOM 3704 N N . LYS E 1 54 ? 11.806 26.489 7.556 1.00 99.70 778 LYS E N 1
ATOM 3705 C CA . LYS E 1 54 ? 12.898 26.919 6.691 1.00 98.57 778 LYS E CA 1
ATOM 3706 C C . LYS E 1 54 ? 12.589 28.231 5.979 1.00 99.98 778 LYS E C 1
ATOM 3707 O O . LYS E 1 54 ? 13.486 29.039 5.740 1.00 101.81 778 LYS E O 1
ATOM 3713 N N . ILE E 1 55 ? 11.319 28.442 5.648 1.00 99.77 779 ILE E N 1
ATOM 3714 C CA . ILE E 1 55 ? 10.900 29.654 4.949 1.00 101.49 779 ILE E CA 1
ATOM 3715 C C . ILE E 1 55 ? 11.019 30.891 5.845 1.00 106.24 779 ILE E C 1
ATOM 3716 O O . ILE E 1 55 ? 11.502 31.935 5.399 1.00 108.64 779 ILE E O 1
ATOM 3721 N N . ILE E 1 56 ? 10.585 30.763 7.100 1.00 108.13 780 ILE E N 1
ATOM 3722 C CA . ILE E 1 56 ? 10.794 31.804 8.106 1.00 113.32 780 ILE E CA 1
ATOM 3723 C C . ILE E 1 56 ? 12.282 32.116 8.157 1.00 114.02 780 ILE E C 1
ATOM 3724 O O . ILE E 1 56 ? 12.688 33.280 8.171 1.00 118.46 780 ILE E O 1
ATOM 3729 N N . GLU E 1 57 ? 13.077 31.048 8.159 1.00 110.13 781 GLU E N 1
ATOM 3730 C CA . GLU E 1 57 ? 14.525 31.116 8.274 1.00 111.07 781 GLU E CA 1
ATOM 3731 C C . GLU E 1 57 ? 15.174 31.859 7.104 1.00 111.30 781 GLU E C 1
ATOM 3732 O O . GLU E 1 57 ? 16.114 32.628 7.311 1.00 115.59 781 GLU E O 1
ATOM 3738 N N . TYR E 1 58 ? 14.669 31.641 5.890 1.00 107.43 782 TYR E N 1
ATOM 3739 C CA . TYR E 1 58 ? 15.247 32.265 4.693 1.00 107.71 782 TYR E CA 1
ATOM 3740 C C . TYR E 1 58 ? 14.624 33.615 4.337 1.00 111.46 782 TYR E C 1
ATOM 3741 O O . TYR E 1 58 ? 15.334 34.540 3.938 1.00 115.09 782 TYR E O 1
ATOM 3750 N N . ILE E 1 59 ? 13.303 33.717 4.478 1.00 111.16 783 ILE E N 1
ATOM 3751 C CA . ILE E 1 59 ? 12.571 34.937 4.141 1.00 115.16 783 ILE E CA 1
ATOM 3752 C C . ILE E 1 59 ? 12.141 35.713 5.387 1.00 120.68 783 ILE E C 1
ATOM 3753 O O . ILE E 1 59 ? 12.936 35.940 6.304 1.00 123.70 783 ILE E O 1
ATOM 3755 N N . GLU E 1 61 ? 8.880 36.785 7.631 1.00 124.45 785 GLU E N 1
ATOM 3756 C CA . GLU E 1 61 ? 7.759 36.038 8.189 1.00 123.67 785 GLU E CA 1
ATOM 3757 C C . GLU E 1 61 ? 7.675 34.647 7.568 1.00 116.18 785 GLU E C 1
ATOM 3758 O O . GLU E 1 61 ? 8.359 34.366 6.579 1.00 111.93 785 GLU E O 1
ATOM 3760 N N . GLU E 1 62 ? 6.861 33.778 8.167 1.00 115.49 786 GLU E N 1
ATOM 3761 C CA . GLU E 1 62 ? 6.489 32.522 7.531 1.00 110.05 786 GLU E CA 1
ATOM 3762 C C . GLU E 1 62 ? 5.820 32.891 6.211 1.00 109.78 786 GLU E C 1
ATOM 3763 O O . GLU E 1 62 ? 4.777 33.554 6.196 1.00 114.24 786 GLU E O 1
ATOM 3765 N N . GLU E 1 63 ? 6.449 32.512 5.101 1.00 105.61 787 GLU E N 1
ATOM 3766 C CA . GLU E 1 63 ? 5.857 32.773 3.791 1.00 105.77 787 GLU E CA 1
ATOM 3767 C C . GLU E 1 63 ? 4.987 31.582 3.422 1.00 103.61 787 GLU E C 1
ATOM 3768 O O . GLU E 1 63 ? 5.477 30.562 2.936 1.00 99.17 787 GLU E O 1
ATOM 3770 N N . ALA E 1 64 ? 3.690 31.728 3.685 1.00 107.97 788 ALA E N 1
ATOM 3771 C CA . ALA E 1 64 ? 2.713 30.652 3.521 1.00 107.82 788 ALA E CA 1
ATOM 3772 C C . ALA E 1 64 ? 2.468 30.305 2.057 1.00 106.20 788 ALA E C 1
ATOM 3773 O O . ALA E 1 64 ? 2.217 29.145 1.719 1.00 104.06 788 ALA E O 1
ATOM 3775 N N . THR E 1 65 ? 2.547 31.317 1.197 1.00 108.14 789 THR E N 1
ATOM 3776 C CA . THR E 1 65 ? 2.327 31.148 -0.237 1.00 107.77 789 THR E CA 1
ATOM 3777 C C . THR E 1 65 ? 3.321 30.171 -0.869 1.00 102.83 789 THR E C 1
ATOM 3778 O O . THR E 1 65 ? 2.926 29.267 -1.613 1.00 102.00 789 THR E O 1
ATOM 3780 N N . LEU E 1 66 ? 4.605 30.356 -0.559 1.00 100.69 790 LEU E N 1
ATOM 3781 C CA . LEU E 1 66 ? 5.679 29.520 -1.104 1.00 96.83 790 LEU E CA 1
ATOM 3782 C C . LEU E 1 66 ? 5.651 28.090 -0.561 1.00 94.66 790 LEU E C 1
ATOM 3783 O O . LEU E 1 66 ? 5.896 27.141 -1.305 1.00 92.63 790 LEU E O 1
ATOM 3785 N N . VAL E 1 67 ? 5.345 27.946 0.729 1.00 96.05 791 VAL E N 1
ATOM 3786 C CA . VAL E 1 67 ? 5.321 26.638 1.401 1.00 94.88 791 VAL E CA 1
ATOM 3787 C C . VAL E 1 67 ? 4.475 25.618 0.638 1.00 95.61 791 VAL E C 1
ATOM 3788 O O . VAL E 1 67 ? 4.942 24.515 0.340 1.00 93.58 791 VAL E O 1
ATOM 3792 N N . ASP E 1 68 ? 3.242 26.003 0.314 1.00 99.39 792 ASP E N 1
ATOM 3793 C CA . ASP E 1 68 ? 2.315 25.133 -0.407 1.00 101.43 792 ASP E CA 1
ATOM 3794 C C . ASP E 1 68 ? 2.905 24.588 -1.711 1.00 99.43 792 ASP E C 1
ATOM 3795 O O . ASP E 1 68 ? 2.777 23.397 -2.006 1.00 99.44 792 ASP E O 1
ATOM 3800 N N . PHE E 1 69 ? 3.565 25.462 -2.469 1.00 98.44 793 PHE E N 1
ATOM 3801 C CA . PHE E 1 69 ? 4.175 25.088 -3.746 1.00 97.39 793 PHE E CA 1
ATOM 3802 C C . PHE E 1 69 ? 5.158 23.921 -3.624 1.00 94.61 793 PHE E C 1
ATOM 3803 O O . PHE E 1 69 ? 5.155 23.016 -4.458 1.00 95.25 793 PHE E O 1
ATOM 3811 N N . VAL E 1 70 ? 5.992 23.947 -2.589 1.00 92.36 794 VAL E N 1
ATOM 3812 C CA . VAL E 1 70 ? 7.006 22.914 -2.400 1.00 90.33 794 VAL E CA 1
ATOM 3813 C C . VAL E 1 70 ? 6.358 21.585 -2.026 1.00 91.66 794 VAL E C 1
ATOM 3814 O O . VAL E 1 70 ? 6.653 20.553 -2.630 1.00 91.86 794 VAL E O 1
ATOM 3818 N N . CYS E 1 71 ? 5.464 21.630 -1.039 1.00 93.47 795 CYS E N 1
ATOM 3819 C CA . CYS E 1 71 ? 4.738 20.449 -0.572 1.00 95.76 795 CYS E CA 1
ATOM 3820 C C . CYS E 1 71 ? 4.040 19.743 -1.725 1.00 98.55 795 CYS E C 1
ATOM 3821 O O . CYS E 1 71 ? 4.064 18.517 -1.812 1.00 99.75 795 CYS E O 1
ATOM 3824 N N . SER E 1 72 ? 3.435 20.532 -2.610 1.00 100.33 796 SER E N 1
ATOM 3825 C CA . SER E 1 72 ? 2.748 20.011 -3.786 1.00 104.04 796 SER E CA 1
ATOM 3826 C C . SER E 1 72 ? 3.712 19.301 -4.733 1.00 103.11 796 SER E C 1
ATOM 3827 O O . SER E 1 72 ? 3.410 18.221 -5.243 1.00 106.20 796 SER E O 1
ATOM 3830 N N . LYS E 1 73 ? 4.875 19.910 -4.953 1.00 99.84 797 LYS E N 1
ATOM 3831 C CA . LYS E 1 73 ? 5.863 19.366 -5.880 1.00 99.56 797 LYS E CA 1
ATOM 3832 C C . LYS E 1 73 ? 6.528 18.094 -5.353 1.00 99.27 797 LYS E C 1
ATOM 3833 O O . LYS E 1 73 ? 6.925 17.231 -6.138 1.00 101.24 797 LYS E O 1
ATOM 3839 N N . VAL E 1 74 ? 6.641 17.976 -4.032 1.00 97.59 798 VAL E N 1
ATOM 3840 C CA . VAL E 1 74 ? 7.190 16.763 -3.423 1.00 98.02 798 VAL E CA 1
ATOM 3841 C C . VAL E 1 74 ? 6.127 15.667 -3.403 1.00 102.32 798 VAL E C 1
ATOM 3842 O O . VAL E 1 74 ? 6.452 14.480 -3.468 1.00 104.48 798 VAL E O 1
ATOM 3846 N N . MET E 1 75 ? 4.860 16.075 -3.327 1.00 104.51 799 MET E N 1
ATOM 3847 C CA . MET E 1 75 ? 3.727 15.145 -3.398 1.00 109.80 799 MET E CA 1
ATOM 3848 C C . MET E 1 75 ? 3.573 14.541 -4.797 1.00 113.66 799 MET E C 1
ATOM 3849 O O . MET E 1 75 ? 3.020 13.448 -4.954 1.00 118.62 799 MET E O 1
ATOM 3851 N N . ALA E 1 76 ? 4.067 15.260 -5.804 1.00 112.07 800 ALA E N 1
ATOM 3852 C CA . ALA E 1 76 ? 4.074 14.779 -7.184 1.00 115.87 800 ALA E CA 1
ATOM 3853 C C . ALA E 1 76 ? 5.350 13.996 -7.502 1.00 115.36 800 ALA E C 1
ATOM 3854 O O . ALA E 1 76 ? 5.566 13.584 -8.644 1.00 118.63 800 ALA E O 1
ATOM 3856 N N . HIS E 1 77 ? 6.184 13.799 -6.478 1.00 111.92 801 HIS E N 1
ATOM 3857 C CA . HIS E 1 77 ? 7.462 13.074 -6.578 1.00 111.75 801 HIS E CA 1
ATOM 3858 C C . HIS E 1 77 ? 8.393 13.593 -7.678 1.00 110.88 801 HIS E C 1
ATOM 3859 O O . HIS E 1 77 ? 9.158 12.823 -8.264 1.00 113.54 801 HIS E O 1
ATOM 3866 N N . SER E 1 78 ? 8.333 14.898 -7.938 1.00 107.73 802 SER E N 1
ATOM 3867 C CA . SER E 1 78 ? 9.124 15.525 -8.997 1.00 107.33 802 SER E CA 1
ATOM 3868 C C . SER E 1 78 ? 10.627 15.423 -8.743 1.00 105.12 802 SER E C 1
ATOM 3869 O O . SER E 1 78 ? 11.061 15.173 -7.616 1.00 102.79 802 SER E O 1
ATOM 3872 N N . SER E 1 79 ? 11.410 15.608 -9.804 1.00 106.43 803 SER E N 1
ATOM 3873 C CA . SER E 1 79 ? 12.866 15.613 -9.707 1.00 105.32 803 SER E CA 1
ATOM 3874 C C . SER E 1 79 ? 13.334 16.607 -8.641 1.00 100.17 803 SER E C 1
ATOM 3875 O O . SER E 1 79 ? 12.894 17.759 -8.632 1.00 98.09 803 SER E O 1
ATOM 3878 N N . PRO E 1 80 ? 14.217 16.160 -7.730 1.00 98.71 804 PRO E N 1
ATOM 3879 C CA . PRO E 1 80 ? 14.777 17.050 -6.712 1.00 94.86 804 PRO E CA 1
ATOM 3880 C C . PRO E 1 80 ? 15.556 18.205 -7.339 1.00 94.37 804 PRO E C 1
ATOM 3881 O O . PRO E 1 80 ? 15.740 19.245 -6.708 1.00 92.09 804 PRO E O 1
ATOM 3885 N N . GLN E 1 81 ? 16.002 18.010 -8.574 1.00 97.04 805 GLN E N 1
ATOM 3886 C CA . GLN E 1 81 ? 16.637 19.068 -9.339 1.00 97.45 805 GLN E CA 1
ATOM 3887 C C . GLN E 1 81 ? 15.586 20.024 -9.902 1.00 96.13 805 GLN E C 1
ATOM 3888 O O . GLN E 1 81 ? 15.784 21.241 -9.904 1.00 95.28 805 GLN E O 1
ATOM 3894 N N . SER E 1 82 ? 14.469 19.466 -10.370 1.00 96.39 806 SER E N 1
ATOM 3895 C CA . SER E 1 82 ? 13.368 20.267 -10.911 1.00 95.67 806 SER E 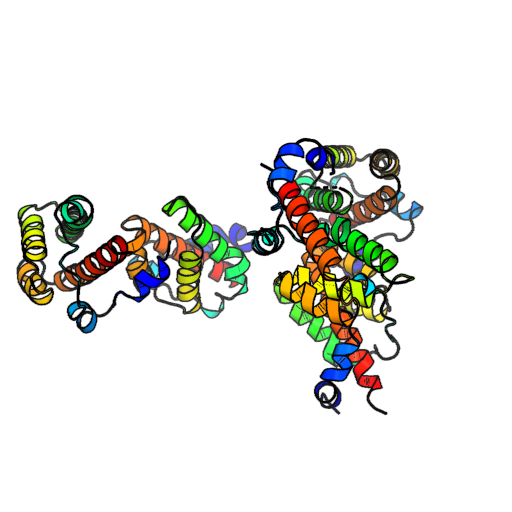CA 1
ATOM 3896 C C . SER E 1 82 ? 12.776 21.194 -9.848 1.00 91.50 806 SER E C 1
ATOM 3897 O O . SER E 1 82 ? 12.447 22.344 -10.140 1.00 91.46 806 SER E O 1
ATOM 3900 N N . ILE E 1 83 ? 12.651 20.688 -8.622 1.00 88.29 807 ILE E N 1
ATOM 3901 C CA . ILE E 1 83 ? 12.207 21.503 -7.490 1.00 84.82 807 ILE E CA 1
ATOM 3902 C C . ILE E 1 83 ? 13.227 22.603 -7.199 1.00 83.38 807 ILE E C 1
ATOM 3903 O O . ILE E 1 83 ? 12.861 23.767 -7.021 1.00 82.95 807 ILE E O 1
ATOM 3908 N N . LEU E 1 84 ? 14.502 22.215 -7.162 1.00 83.04 808 LEU E N 1
ATOM 3909 C CA . LEU E 1 84 ? 15.602 23.132 -6.909 1.00 82.51 808 LEU E CA 1
ATOM 3910 C C . LEU E 1 84 ? 15.569 24.295 -7.892 1.00 83.84 808 LEU E C 1
ATOM 3911 O O . LEU E 1 84 ? 15.682 25.454 -7.493 1.00 83.85 808 LEU E O 1
ATOM 3916 N N . ASP E 1 85 ? 15.409 23.975 -9.173 1.00 85.21 809 ASP E N 1
ATOM 3917 C CA . ASP E 1 85 ? 15.357 24.988 -10.218 1.00 87.03 809 ASP E CA 1
ATOM 3918 C C . ASP E 1 85 ? 14.124 25.885 -10.082 1.00 85.67 809 ASP E C 1
ATOM 3919 O O . ASP E 1 85 ? 14.153 27.051 -10.475 1.00 87.47 809 ASP E O 1
ATOM 3924 N N . ASP E 1 86 ? 13.055 25.342 -9.502 1.00 82.96 810 ASP E N 1
ATOM 3925 C CA . ASP E 1 86 ? 11.834 26.105 -9.262 1.00 82.05 810 ASP E CA 1
ATOM 3926 C C . ASP E 1 86 ? 11.956 27.049 -8.074 1.00 80.29 810 ASP E C 1
ATOM 3927 O O . ASP E 1 86 ? 11.742 28.250 -8.218 1.00 81.92 810 ASP E O 1
ATOM 3932 N N . VAL E 1 87 ? 12.302 26.505 -6.909 1.00 77.40 811 VAL E N 1
ATOM 3933 C CA . VAL E 1 87 ? 12.383 27.288 -5.670 1.00 76.17 811 VAL E CA 1
ATOM 3934 C C . VAL E 1 87 ? 13.387 28.438 -5.803 1.00 77.79 811 VAL E C 1
ATOM 3935 O O . VAL E 1 87 ? 13.172 29.532 -5.271 1.00 79.08 811 VAL E O 1
ATOM 3939 N N . ALA E 1 88 ? 14.458 28.188 -6.552 1.00 78.29 812 ALA E N 1
ATOM 3940 C CA . ALA E 1 88 ? 15.516 29.169 -6.792 1.00 80.83 812 ALA E CA 1
ATOM 3941 C C . ALA E 1 88 ? 15.042 30.499 -7.379 1.00 83.46 812 ALA E C 1
ATOM 3942 O O . ALA E 1 88 ? 15.781 31.484 -7.348 1.00 86.56 812 ALA E O 1
ATOM 3944 N N . MET E 1 89 ? 13.818 30.526 -7.904 1.00 82.91 813 MET E N 1
ATOM 3945 C CA . MET E 1 89 ? 13.259 31.745 -8.488 1.00 85.93 813 MET E CA 1
ATOM 3946 C C . MET E 1 89 ? 12.951 32.802 -7.425 1.00 87.35 813 MET E C 1
ATOM 3947 O O . MET E 1 89 ? 12.977 34.002 -7.709 1.00 91.12 813 MET E O 1
ATOM 3952 N N . VAL E 1 90 ? 12.663 32.343 -6.206 1.00 84.93 814 VAL E N 1
ATOM 3953 C CA . VAL E 1 90 ? 12.351 33.219 -5.072 1.00 86.72 814 VAL E CA 1
ATOM 3954 C C . VAL E 1 90 ? 13.484 33.219 -4.041 1.00 86.87 814 VAL E C 1
ATOM 3955 O O . VAL E 1 90 ? 13.546 34.087 -3.156 1.00 89.75 814 VAL E O 1
ATOM 3959 N N . LEU E 1 91 ? 14.374 32.235 -4.161 1.00 84.64 815 LEU E N 1
ATOM 3960 C CA . LEU E 1 91 ? 15.537 32.132 -3.291 1.00 85.41 815 LEU E CA 1
ATOM 3961 C C . LEU E 1 91 ? 16.745 31.952 -4.198 1.00 87.01 815 LEU E C 1
ATOM 3962 O O . LEU E 1 91 ? 17.154 30.823 -4.501 1.00 84.89 815 LEU E O 1
ATOM 3967 N N . ASP E 1 92 ? 17.301 33.081 -4.645 1.00 91.78 816 ASP E N 1
ATOM 3968 C CA . ASP E 1 92 ? 18.336 33.066 -5.680 1.00 94.67 816 ASP E CA 1
ATOM 3969 C C . ASP E 1 92 ? 19.476 32.087 -5.373 0.50 94.46 816 ASP E C 1
ATOM 3970 O O . ASP E 1 92 ? 19.863 31.290 -6.231 0.50 93.99 816 ASP E O 1
ATOM 3975 N N . GLU E 1 93 ? 19.981 32.127 -4.142 1.00 95.67 817 GLU E N 1
ATOM 3976 C CA . GLU E 1 93 ? 21.157 31.339 -3.764 1.00 96.84 817 GLU E CA 1
ATOM 3977 C C . GLU E 1 93 ? 20.862 30.272 -2.710 1.00 93.14 817 GLU E C 1
ATOM 3978 O O . GLU E 1 93 ? 21.401 29.164 -2.774 1.00 91.89 817 GLU E O 1
ATOM 3984 N N . GLU E 1 94 ? 19.997 30.609 -1.758 1.00 92.22 818 GLU E N 1
ATOM 3985 C CA . GLU E 1 94 ? 19.718 29.737 -0.621 1.00 89.99 818 GLU E CA 1
ATOM 3986 C C . GLU E 1 94 ? 18.793 28.556 -0.948 1.00 85.45 818 GLU E C 1
ATOM 3987 O O . GLU E 1 94 ? 18.486 27.741 -0.077 1.00 83.36 818 GLU E O 1
ATOM 3993 N N . ALA E 1 95 ? 18.379 28.450 -2.208 1.00 85.05 819 ALA E N 1
ATOM 3994 C CA . ALA E 1 95 ? 17.556 27.320 -2.661 1.00 82.16 819 ALA E CA 1
ATOM 3995 C C . ALA E 1 95 ? 18.363 26.044 -2.916 1.00 82.24 819 ALA E C 1
ATOM 3996 O O . ALA E 1 95 ? 17.811 24.939 -2.893 1.00 80.02 819 ALA E O 1
ATOM 3998 N N . GLU E 1 96 ? 19.660 26.209 -3.172 1.00 85.91 820 GLU E N 1
ATOM 3999 C CA . GLU E 1 96 ? 20.589 25.092 -3.343 1.00 87.56 820 GLU E CA 1
ATOM 4000 C C . GLU E 1 96 ? 20.723 24.291 -2.042 1.00 86.64 820 GLU E C 1
ATOM 4001 O O . GLU E 1 96 ? 20.627 23.063 -2.049 1.00 85.52 820 GLU E O 1
ATOM 4007 N N . VAL E 1 97 ? 20.924 25.004 -0.935 1.00 87.95 821 VAL E N 1
ATOM 4008 C CA . VAL E 1 97 ? 21.122 24.398 0.382 1.00 88.04 821 VAL E CA 1
ATOM 4009 C C . VAL E 1 97 ? 19.803 23.880 0.942 1.00 84.77 821 VAL E C 1
ATOM 4010 O O . VAL E 1 97 ? 19.779 22.901 1.689 1.00 84.13 821 VAL E O 1
ATOM 4014 N N . PHE E 1 98 ? 18.713 24.544 0.567 1.00 83.76 822 PHE E N 1
ATOM 4015 C CA . PHE E 1 98 ? 17.367 24.219 1.046 1.00 81.86 822 PHE E CA 1
ATOM 4016 C C . PHE E 1 98 ? 16.921 22.808 0.659 1.00 80.48 822 PHE E C 1
ATOM 4017 O O . PHE E 1 98 ? 16.505 22.031 1.520 1.00 79.95 822 PHE E O 1
ATOM 4025 N N . ILE E 1 99 ? 17.016 22.488 -0.629 1.00 80.94 823 ILE E N 1
ATOM 4026 C CA . ILE E 1 99 ? 16.617 21.178 -1.146 1.00 80.80 823 ILE E CA 1
ATOM 4027 C C . ILE E 1 99 ? 17.550 20.067 -0.664 1.00 82.37 823 ILE E C 1
ATOM 4028 O O . ILE E 1 99 ? 17.094 18.969 -0.348 1.00 82.15 823 ILE E O 1
ATOM 4033 N N . VAL E 1 100 ? 18.848 20.361 -0.600 1.00 84.93 824 VAL E N 1
ATOM 4034 C CA . VAL E 1 100 ? 19.841 19.390 -0.130 1.00 87.59 824 VAL E CA 1
ATOM 4035 C C . VAL E 1 100 ? 19.462 18.837 1.246 1.00 87.26 824 VAL E C 1
ATOM 4036 O O . VAL E 1 100 ? 19.393 17.619 1.434 1.00 87.99 824 VAL E O 1
ATOM 4040 N N . LYS E 1 101 ? 19.193 19.739 2.187 1.00 87.07 825 LYS E N 1
ATOM 4041 C CA . LYS E 1 101 ? 18.786 19.352 3.534 1.00 87.58 825 LYS E CA 1
ATOM 4042 C C . LYS E 1 101 ? 17.435 18.634 3.555 1.00 86.34 825 LYS E C 1
ATOM 4043 O O . LYS E 1 101 ? 17.230 17.730 4.371 1.00 87.15 825 LYS E O 1
ATOM 4049 N N . MET E 1 102 ? 16.527 19.030 2.660 1.00 85.36 826 MET E N 1
ATOM 4050 C CA . MET E 1 102 ? 15.190 18.433 2.601 1.00 85.26 826 MET E CA 1
ATOM 4051 C C . MET E 1 102 ? 15.226 16.987 2.143 1.00 86.92 826 MET E C 1
ATOM 4052 O O . MET E 1 102 ? 14.622 16.118 2.770 1.00 87.84 826 MET E O 1
ATOM 4057 N N . TRP E 1 103 ? 15.929 16.742 1.042 1.00 88.43 827 TRP E N 1
ATOM 4058 C CA . TRP E 1 103 ? 15.997 15.413 0.453 1.00 91.09 827 TRP E CA 1
ATOM 4059 C C . TRP E 1 103 ? 16.663 14.442 1.416 1.00 93.42 827 TRP E C 1
ATOM 4060 O O . TRP E 1 103 ? 16.360 13.247 1.414 1.00 95.63 827 TRP E O 1
ATOM 4071 N N . ARG E 1 104 ? 17.554 14.976 2.248 1.00 93.81 828 ARG E N 1
ATOM 4072 C CA . ARG E 1 104 ? 18.179 14.216 3.318 1.00 96.47 828 ARG E CA 1
ATOM 4073 C C . ARG E 1 104 ? 17.145 13.831 4.377 1.00 96.48 828 ARG E C 1
ATOM 4074 O O . ARG E 1 104 ? 17.196 12.727 4.925 1.00 98.90 828 ARG E O 1
ATOM 4082 N N . LEU E 1 105 ? 16.208 14.741 4.650 1.00 94.66 829 LEU E N 1
ATOM 4083 C CA . LEU E 1 105 ? 15.112 14.489 5.588 1.00 95.37 829 LEU E CA 1
ATOM 4084 C C . LEU E 1 105 ? 14.194 13.372 5.092 1.00 97.11 829 LEU E C 1
ATOM 4085 O O . LEU E 1 105 ? 13.833 12.471 5.853 1.00 99.41 829 LEU E O 1
ATOM 4090 N N . LEU E 1 106 ? 13.820 13.444 3.817 1.00 96.80 830 LEU E N 1
ATOM 4091 C CA . LEU E 1 106 ? 12.984 12.422 3.196 1.00 99.46 830 LEU E CA 1
ATOM 4092 C C . LEU E 1 106 ? 13.675 11.061 3.256 1.00 103.06 830 LEU E C 1
ATOM 4093 O O . LEU E 1 106 ? 13.095 10.091 3.742 1.00 106.05 830 LEU E O 1
ATOM 4098 N N . ILE E 1 107 ? 14.920 11.007 2.784 1.00 103.55 831 ILE E N 1
ATOM 4099 C CA . ILE E 1 107 ? 15.722 9.786 2.825 1.00 107.59 831 ILE E CA 1
ATOM 4100 C C . ILE E 1 107 ? 15.786 9.197 4.232 1.00 109.40 831 ILE E C 1
ATOM 4101 O O . ILE E 1 107 ? 15.730 7.978 4.399 1.00 113.55 831 ILE E O 1
ATOM 4103 N N . TYR E 1 108 ? 15.891 10.065 5.236 1.00 107.04 832 TYR E N 1
ATOM 4104 C CA . TYR E 1 108 ? 15.915 9.636 6.633 1.00 108.94 832 TYR E CA 1
ATOM 4105 C C . TYR E 1 108 ? 14.558 9.108 7.095 1.00 110.40 832 TYR E C 1
ATOM 4106 O O . TYR E 1 108 ? 14.481 8.035 7.693 1.00 114.25 832 TYR E O 1
ATOM 4115 N N . GLU E 1 109 ? 13.498 9.864 6.814 1.00 108.00 833 GLU E N 1
ATOM 4116 C CA . GLU E 1 109 ? 12.152 9.539 7.295 1.00 109.84 833 GLU E CA 1
ATOM 4117 C C . GLU E 1 109 ? 11.495 8.393 6.512 1.00 113.35 833 GLU E C 1
ATOM 4118 O O . GLU E 1 109 ? 10.473 7.844 6.938 1.00 116.53 833 GLU E O 1
ATOM 4124 N N . THR E 1 110 ? 12.091 8.038 5.374 1.00 113.45 834 THR E N 1
ATOM 4125 C CA . THR E 1 110 ? 11.650 6.895 4.578 1.00 117.74 834 THR E CA 1
ATOM 4126 C C . THR E 1 110 ? 12.018 5.586 5.278 1.00 122.66 834 THR E C 1
ATOM 4127 O O . THR E 1 110 ? 11.142 4.776 5.595 1.00 127.08 834 THR E O 1
ATOM 4131 N N . GLU E 1 111 ? 13.313 5.397 5.525 1.00 122.41 835 GLU E N 1
ATOM 4132 C CA . GLU E 1 111 ? 13.821 4.186 6.165 1.00 127.39 835 GLU E CA 1
ATOM 4133 C C . GLU E 1 111 ? 13.506 4.130 7.666 1.00 128.00 835 GLU E C 1
ATOM 4134 O O . GLU E 1 111 ? 13.597 3.065 8.285 1.00 133.22 835 GLU E O 1
ATOM 4136 N N . ALA E 1 112 ? 13.136 5.277 8.238 1.00 123.20 836 ALA E N 1
ATOM 4137 C CA . ALA E 1 112 ? 12.718 5.363 9.642 1.00 123.93 836 ALA E CA 1
ATOM 4138 C C . ALA E 1 112 ? 11.337 4.743 9.860 1.00 127.65 836 ALA E C 1
ATOM 4139 O O . ALA E 1 112 ? 11.032 4.257 10.953 1.00 131.28 836 ALA E O 1
ATOM 4141 N N . LYS E 1 113 ? 10.507 4.777 8.820 1.00 127.21 837 LYS E N 1
ATOM 4142 C CA . LYS E 1 113 ? 9.209 4.115 8.839 1.00 131.86 837 LYS E CA 1
ATOM 4143 C C . LYS E 1 113 ? 9.368 2.631 8.506 1.00 138.32 837 LYS E C 1
ATOM 4144 O O . LYS E 1 113 ? 8.751 1.775 9.146 1.00 144.25 837 LYS E O 1
ATOM 4146 N N . LYS E 1 114 ? 10.206 2.338 7.511 1.00 137.78 838 LYS E N 1
ATOM 4147 C CA . LYS E 1 114 ? 10.473 0.963 7.085 1.00 144.46 838 LYS E CA 1
ATOM 4148 C C . LYS E 1 114 ? 11.731 0.407 7.745 1.00 146.07 838 LYS E C 1
ATOM 4149 O O . LYS E 1 114 ? 11.732 0.090 8.935 1.00 148.23 838 LYS E O 1
#